Protein AF-0000000074037913 (afdb_homodimer)

Structure (mmCIF, N/CA/C/O backbone):
data_AF-0000000074037913-model_v1
#
loop_
_entity.id
_entity.type
_entity.pdbx_description
1 polymer 'Competence protein ComFB'
#
loop_
_atom_site.group_PDB
_atom_site.id
_atom_site.type_symbol
_atom_site.label_atom_id
_atom_site.label_alt_id
_atom_site.label_comp_id
_atom_site.label_asym_id
_atom_site.label_entity_id
_atom_site.label_seq_id
_atom_site.pdbx_PDB_ins_code
_atom_site.Cartn_x
_atom_site.Cartn_y
_atom_site.Cartn_z
_atom_site.occupancy
_atom_site.B_iso_or_equiv
_atom_site.auth_seq_id
_atom_site.auth_comp_id
_atom_site.auth_asym_id
_atom_site.auth_atom_id
_atom_site.pdbx_PDB_model_num
ATOM 1 N N . MET A 1 1 ? -7.043 2.857 -2.682 1 54.94 1 MET A N 1
ATOM 2 C CA . MET A 1 1 ? -7.242 3.111 -1.257 1 54.94 1 MET A CA 1
ATOM 3 C C . MET A 1 1 ? -6.332 4.238 -0.773 1 54.94 1 MET A C 1
ATOM 5 O O . MET A 1 1 ? -5.176 4.328 -1.188 1 54.94 1 MET A O 1
ATOM 9 N N . GLU A 1 2 ? -6.805 5.246 -0.187 1 80.06 2 GLU A N 1
ATOM 10 C CA . GLU A 1 2 ? -6.281 6.539 0.257 1 80.06 2 GLU A CA 1
ATOM 11 C C . GLU A 1 2 ? -5.543 6.406 1.586 1 80.06 2 GLU A C 1
ATOM 13 O O . GLU A 1 2 ? -5.578 7.32 2.414 1 80.06 2 GLU A O 1
ATOM 18 N N . ILE A 1 3 ? -5.156 5.125 1.879 1 90.5 3 ILE A N 1
ATOM 19 C CA . ILE A 1 3 ? -4.332 4.914 3.062 1 90.5 3 ILE A CA 1
ATOM 20 C C . ILE A 1 3 ? -2.912 4.535 2.641 1 90.5 3 ILE A C 1
ATOM 22 O O . ILE A 1 3 ? -2.695 4.066 1.52 1 90.5 3 ILE A O 1
ATOM 26 N N . ARG A 1 4 ? -1.973 4.754 3.584 1 90.19 4 ARG A N 1
ATOM 27 C CA . ARG A 1 4 ? -0.586 4.445 3.25 1 90.19 4 ARG A CA 1
ATOM 28 C C . ARG A 1 4 ? 0.193 4.016 4.488 1 90.19 4 ARG A C 1
ATOM 30 O O . ARG A 1 4 ? 0.071 4.633 5.551 1 90.19 4 ARG A O 1
ATOM 37 N N . ASN A 1 5 ? 0.891 2.896 4.332 1 95 5 ASN A N 1
ATOM 38 C CA . ASN A 1 5 ? 1.889 2.553 5.336 1 95 5 ASN A CA 1
ATOM 39 C C . ASN A 1 5 ? 3.197 3.303 5.109 1 95 5 ASN A C 1
ATOM 41 O O . ASN A 1 5 ? 3.916 3.025 4.145 1 95 5 ASN A O 1
ATOM 45 N N . LEU A 1 6 ? 3.588 4.164 6.008 1 93.62 6 LEU A N 1
ATOM 46 C CA . LEU A 1 6 ? 4.754 5.02 5.824 1 93.62 6 LEU A CA 1
ATOM 47 C C . LEU A 1 6 ? 6.043 4.203 5.859 1 93.62 6 LEU A C 1
ATOM 49 O O . LEU A 1 6 ? 7.07 4.633 5.332 1 93.62 6 LEU A O 1
ATOM 53 N N . LEU A 1 7 ? 5.953 3.023 6.406 1 95.69 7 LEU A N 1
ATOM 54 C CA . LEU A 1 7 ? 7.156 2.205 6.527 1 95.69 7 LEU A CA 1
ATOM 55 C C . LEU A 1 7 ? 7.531 1.588 5.184 1 95.69 7 LEU A C 1
ATOM 57 O O . LEU A 1 7 ? 8.648 1.09 5.016 1 95.69 7 LEU A O 1
ATOM 61 N N . GLU A 1 8 ? 6.578 1.586 4.23 1 95.19 8 GLU A N 1
ATOM 62 C CA . GLU A 1 8 ? 6.898 1.029 2.918 1 95.19 8 GLU A CA 1
ATOM 63 C C . GLU A 1 8 ? 8.047 1.786 2.264 1 95.19 8 GLU A C 1
ATOM 65 O O . GLU A 1 8 ? 9.023 1.177 1.807 1 95.19 8 GLU A O 1
ATOM 70 N N . GLU A 1 9 ? 7.98 3.057 2.303 1 93.31 9 GLU A N 1
ATOM 71 C CA . GLU A 1 9 ? 9.023 3.867 1.687 1 93.31 9 GLU A CA 1
ATOM 72 C C . GLU A 1 9 ? 10.32 3.807 2.494 1 93.31 9 GLU A C 1
ATOM 74 O O . GLU A 1 9 ? 11.414 3.754 1.924 1 93.31 9 GLU A O 1
ATOM 79 N N . ILE A 1 10 ? 10.164 3.84 3.768 1 94.62 10 ILE A N 1
ATOM 80 C CA . ILE A 1 10 ? 11.328 3.848 4.645 1 94.62 10 ILE A CA 1
ATOM 81 C C . ILE A 1 10 ? 12.078 2.523 4.516 1 94.62 10 ILE A C 1
ATOM 83 O O . ILE A 1 10 ? 13.297 2.508 4.348 1 94.62 10 ILE A O 1
ATOM 87 N N . ALA A 1 11 ? 11.352 1.386 4.586 1 96.62 11 ALA A N 1
ATOM 88 C CA . ALA A 1 11 ? 11.953 0.063 4.453 1 96.62 11 ALA A CA 1
ATOM 89 C C . ALA A 1 11 ? 12.633 -0.101 3.094 1 96.62 11 ALA A C 1
ATOM 91 O O . ALA A 1 11 ? 13.727 -0.657 3 1 96.62 11 ALA A O 1
ATOM 92 N N . ALA A 1 12 ? 11.961 0.34 2.055 1 96 12 ALA A N 1
ATOM 93 C CA . ALA A 1 12 ? 12.531 0.261 0.71 1 96 12 ALA A CA 1
ATOM 94 C C . ALA A 1 12 ? 13.852 1.025 0.626 1 96 12 ALA A C 1
ATOM 96 O O . ALA A 1 12 ? 14.82 0.543 0.034 1 96 12 ALA A O 1
ATOM 97 N N . ALA A 1 13 ? 13.898 2.205 1.246 1 94.56 13 ALA A N 1
ATOM 98 C CA . ALA A 1 13 ? 15.102 3.025 1.229 1 94.56 13 ALA A CA 1
ATOM 99 C C . ALA A 1 13 ? 16.234 2.346 1.988 1 94.56 13 ALA A C 1
ATOM 101 O O . ALA A 1 13 ? 17.391 2.361 1.544 1 94.56 13 ALA A O 1
ATOM 102 N N . VAL A 1 14 ? 15.93 1.797 3.086 1 96.69 14 VAL A N 1
ATOM 103 C CA . VAL A 1 14 ? 16.938 1.14 3.91 1 96.69 14 VAL A CA 1
ATOM 104 C C . VAL A 1 14 ? 17.516 -0.065 3.168 1 96.69 14 VAL A C 1
ATOM 106 O O . VAL A 1 14 ? 18.734 -0.249 3.115 1 96.69 14 VAL A O 1
ATOM 109 N N . VAL A 1 15 ? 16.656 -0.872 2.584 1 97.75 15 VAL A N 1
ATOM 110 C CA . VAL A 1 15 ? 17.109 -2.039 1.836 1 97.75 15 VAL A CA 1
ATOM 111 C C . VAL A 1 15 ? 17.984 -1.596 0.66 1 97.75 15 VAL A C 1
ATOM 113 O O . VAL A 1 15 ? 19.016 -2.199 0.387 1 97.75 15 VAL A O 1
ATOM 116 N N . GLN A 1 16 ? 17.531 -0.575 0.004 1 96.69 16 GLN A N 1
ATOM 117 C CA . GLN A 1 16 ? 18.297 -0.049 -1.117 1 96.69 16 GLN A CA 1
ATOM 118 C C . GLN A 1 16 ? 19.688 0.396 -0.667 1 96.69 16 GLN A C 1
ATOM 120 O O . GLN A 1 16 ? 20.688 0.143 -1.355 1 96.69 16 GLN A O 1
ATOM 125 N N . ASP A 1 17 ? 19.75 1.084 0.454 1 96.81 17 ASP A N 1
ATOM 126 C CA . ASP A 1 17 ? 21.031 1.556 0.983 1 96.81 17 ASP A CA 1
ATOM 127 C C . ASP A 1 17 ? 21.969 0.386 1.296 1 96.81 17 ASP A C 1
ATOM 129 O O . ASP A 1 17 ? 23.156 0.43 0.976 1 96.81 17 ASP A O 1
ATOM 133 N N . VAL A 1 18 ? 21.422 -0.595 1.893 1 97.06 18 VAL A N 1
ATOM 134 C CA . VAL A 1 18 ? 22.203 -1.778 2.229 1 97.06 18 VAL A CA 1
ATOM 135 C C . VAL A 1 18 ? 22.703 -2.445 0.951 1 97.06 18 VAL A C 1
ATOM 137 O O . VAL A 1 18 ? 23.859 -2.873 0.88 1 97.06 18 VAL A O 1
ATOM 140 N N . CYS A 1 19 ? 21.859 -2.559 -0.025 1 96.69 19 CYS A N 1
ATOM 141 C CA . CYS A 1 19 ? 22.25 -3.148 -1.303 1 96.69 19 CYS A CA 1
ATOM 142 C C . CYS A 1 19 ? 23.359 -2.35 -1.958 1 96.69 19 CYS A C 1
ATOM 144 O O . CYS A 1 19 ? 24.312 -2.926 -2.494 1 96.69 19 CYS A O 1
ATOM 146 N N . ASN A 1 20 ? 23.188 -1.035 -1.924 1 96.12 20 ASN A N 1
ATOM 147 C CA . ASN A 1 20 ? 24.203 -0.167 -2.514 1 96.12 20 ASN A CA 1
ATOM 148 C C . ASN A 1 20 ? 25.547 -0.328 -1.819 1 96.12 20 ASN A C 1
ATOM 150 O O . ASN A 1 20 ? 26.594 -0.38 -2.479 1 96.12 20 ASN A O 1
ATOM 154 N N . GLU A 1 21 ? 25.516 -0.386 -0.567 1 95.5 21 GLU A N 1
ATOM 155 C CA . GLU A 1 21 ? 26.734 -0.571 0.209 1 95.5 21 GLU A CA 1
ATOM 156 C C . GLU A 1 21 ? 27.391 -1.917 -0.098 1 95.5 21 GLU A C 1
ATOM 158 O O . GLU A 1 21 ? 28.609 -2.006 -0.229 1 95.5 21 GLU A O 1
ATOM 163 N N . ASP A 1 22 ? 26.594 -2.939 -0.204 1 94.56 22 ASP A N 1
ATOM 164 C CA . ASP A 1 22 ? 27.094 -4.277 -0.509 1 94.56 22 ASP A CA 1
ATOM 165 C C . ASP A 1 22 ? 27.734 -4.324 -1.895 1 94.56 22 ASP A C 1
ATOM 167 O O . ASP A 1 22 ? 28.812 -4.898 -2.068 1 94.56 22 ASP A O 1
ATOM 171 N N . SER A 1 23 ? 27.078 -3.67 -2.836 1 92.62 23 SER A N 1
ATOM 172 C CA . SER A 1 23 ? 27.547 -3.682 -4.219 1 92.62 23 SER A CA 1
ATOM 173 C C . SER A 1 23 ? 28.859 -2.918 -4.359 1 92.62 23 SER A C 1
ATOM 175 O O . SER A 1 23 ? 29.656 -3.219 -5.242 1 92.62 23 SER A O 1
ATOM 177 N N . ALA A 1 24 ? 29 -1.974 -3.58 1 92.88 24 ALA A N 1
ATOM 178 C CA . ALA A 1 24 ? 30.203 -1.139 -3.629 1 92.88 24 ALA A CA 1
ATOM 179 C C . ALA A 1 24 ? 31.359 -1.795 -2.881 1 92.88 24 ALA A C 1
ATOM 181 O O . ALA A 1 24 ? 32.5 -1.361 -2.998 1 92.88 24 ALA A O 1
ATOM 182 N N . SER A 1 25 ? 31.031 -2.793 -2.23 1 90.75 25 SER A N 1
ATOM 183 C CA . SER A 1 25 ? 32.062 -3.457 -1.422 1 90.75 25 SER A CA 1
ATOM 184 C C . SER A 1 25 ? 32.938 -4.363 -2.275 1 90.75 25 SER A C 1
ATOM 186 O O . SER A 1 25 ? 32.562 -4.734 -3.391 1 90.75 25 SER A O 1
ATOM 188 N N . GLN A 1 26 ? 34.125 -4.703 -1.765 1 91.06 26 GLN A N 1
ATOM 189 C CA . GLN A 1 26 ? 35.094 -5.559 -2.455 1 91.06 26 GLN A CA 1
ATOM 190 C C . GLN A 1 26 ? 34.625 -7.008 -2.48 1 91.06 26 GLN A C 1
ATOM 192 O O . GLN A 1 26 ? 35.031 -7.789 -3.34 1 91.06 26 GLN A O 1
ATOM 197 N N . SER A 1 27 ? 33.75 -7.332 -1.553 1 91.69 27 SER A N 1
ATOM 198 C CA . SER A 1 27 ? 33.25 -8.695 -1.447 1 91.69 27 SER A CA 1
ATOM 199 C C . SER A 1 27 ? 31.734 -8.727 -1.296 1 91.69 27 SER A C 1
ATOM 201 O O . SER A 1 27 ? 31.219 -8.953 -0.201 1 91.69 27 SER A O 1
ATOM 203 N N . PRO A 1 28 ? 30.984 -8.578 -2.342 1 89.56 28 PRO A N 1
ATOM 204 C CA . PRO A 1 28 ? 29.516 -8.594 -2.254 1 89.56 28 PRO A CA 1
ATOM 205 C C . PRO A 1 28 ? 28.969 -9.914 -1.731 1 89.56 28 PRO A C 1
ATOM 207 O O . PRO A 1 28 ? 29.5 -10.977 -2.061 1 89.56 28 PRO A O 1
ATOM 210 N N . ARG A 1 29 ? 28 -9.797 -0.858 1 91.44 29 ARG A N 1
ATOM 211 C CA . ARG A 1 29 ? 27.469 -10.969 -0.16 1 91.44 29 ARG A CA 1
ATOM 212 C C . ARG A 1 29 ? 26.047 -11.273 -0.599 1 91.44 29 ARG A C 1
ATOM 214 O O . ARG A 1 29 ? 25.547 -12.391 -0.417 1 91.44 29 ARG A O 1
ATOM 221 N N . TYR A 1 30 ? 25.422 -10.211 -1.169 1 93.31 30 TYR A N 1
ATOM 222 C CA . TYR A 1 30 ? 23.984 -10.367 -1.393 1 93.31 30 TYR A CA 1
ATOM 223 C C . TYR A 1 30 ? 23.672 -10.391 -2.883 1 93.31 30 TYR A C 1
ATOM 225 O O . TYR A 1 30 ? 24.406 -9.828 -3.691 1 93.31 30 TYR A O 1
ATOM 233 N N . ASN A 1 31 ? 22.594 -11.125 -3.227 1 90.06 31 ASN A N 1
ATOM 234 C CA . ASN A 1 31 ? 21.938 -10.906 -4.508 1 90.06 31 ASN A CA 1
ATOM 235 C C . ASN A 1 31 ? 21.094 -9.633 -4.5 1 90.06 31 ASN A C 1
ATOM 237 O O . ASN A 1 31 ? 20.078 -9.562 -3.812 1 90.06 31 ASN A O 1
ATOM 241 N N . THR A 1 32 ? 21.484 -8.641 -5.254 1 88.94 32 THR A N 1
ATOM 242 C CA . THR A 1 32 ? 20.844 -7.332 -5.16 1 88.94 32 THR A CA 1
ATOM 243 C C . THR A 1 32 ? 19.953 -7.078 -6.367 1 88.94 32 THR A C 1
ATOM 245 O O . THR A 1 32 ? 19.672 -5.926 -6.711 1 88.94 32 THR A O 1
ATOM 248 N N . SER A 1 33 ? 19.562 -8.141 -7.027 1 86.81 33 SER A N 1
ATOM 249 C CA . SER A 1 33 ? 18.594 -7.988 -8.117 1 86.81 33 SER A CA 1
ATOM 250 C C . SER A 1 33 ? 17.312 -7.336 -7.621 1 86.81 33 SER A C 1
ATOM 252 O O . SER A 1 33 ? 17.031 -7.324 -6.422 1 86.81 33 SER A O 1
ATOM 254 N N . GLN A 1 34 ? 16.484 -6.789 -8.492 1 86.75 34 GLN A N 1
ATOM 255 C CA . GLN A 1 34 ? 15.25 -6.109 -8.141 1 86.75 34 GLN A CA 1
ATOM 256 C C . GLN A 1 34 ? 14.289 -7.055 -7.418 1 86.75 34 GLN A C 1
ATOM 258 O O . GLN A 1 34 ? 13.633 -6.66 -6.453 1 86.75 34 GLN A O 1
ATOM 263 N N . GLU A 1 35 ? 14.242 -8.266 -7.867 1 85.31 35 GLU A N 1
ATOM 264 C CA . GLU A 1 35 ? 13.359 -9.266 -7.262 1 85.31 35 GLU A CA 1
ATOM 265 C C .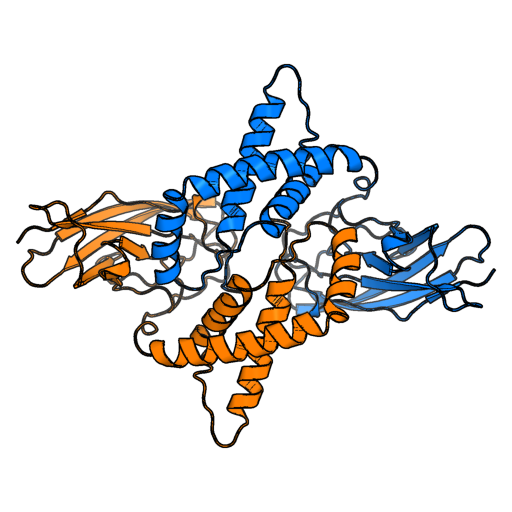 GLU A 1 35 ? 13.758 -9.539 -5.816 1 85.31 35 GLU A C 1
ATOM 267 O O . GLU A 1 35 ? 12.891 -9.617 -4.938 1 85.31 35 GLU A O 1
ATOM 272 N N . CYS A 1 36 ? 15.062 -9.688 -5.625 1 89.94 36 CYS A N 1
ATOM 273 C CA . CYS A 1 36 ? 15.547 -9.969 -4.277 1 89.94 36 CYS A CA 1
ATOM 274 C C . CYS A 1 36 ? 15.32 -8.781 -3.359 1 89.94 36 CYS A C 1
ATOM 276 O O . CYS A 1 36 ? 15 -8.945 -2.182 1 89.94 36 CYS A O 1
ATOM 278 N N . ARG A 1 37 ? 15.5 -7.605 -3.939 1 92.62 37 ARG A N 1
ATOM 279 C CA . ARG A 1 37 ? 15.25 -6.398 -3.158 1 92.62 37 ARG A CA 1
ATOM 280 C C . ARG A 1 37 ? 13.797 -6.34 -2.693 1 92.62 37 ARG A C 1
ATOM 282 O O . ARG A 1 37 ? 13.523 -6.035 -1.529 1 92.62 37 ARG A O 1
ATOM 289 N N . LEU A 1 38 ? 12.875 -6.625 -3.596 1 92.62 38 LEU A N 1
ATOM 290 C CA . LEU A 1 38 ? 11.453 -6.594 -3.266 1 92.62 38 LEU A CA 1
ATOM 291 C C . LEU A 1 38 ? 11.125 -7.641 -2.205 1 92.62 38 LEU A C 1
ATOM 293 O O . LEU A 1 38 ? 10.352 -7.367 -1.283 1 92.62 38 LEU A O 1
ATOM 297 N N . ASP A 1 39 ? 11.75 -8.758 -2.307 1 92.75 39 ASP A N 1
ATOM 298 C CA . ASP A 1 39 ? 11.539 -9.812 -1.318 1 92.75 39 ASP A CA 1
ATOM 299 C C . ASP A 1 39 ? 12.07 -9.391 0.05 1 92.75 39 ASP A C 1
ATOM 301 O O . ASP A 1 39 ? 11.461 -9.695 1.078 1 92.75 39 ASP A O 1
ATOM 305 N N . ALA A 1 40 ? 13.234 -8.766 -0.011 1 96.31 40 ALA A N 1
ATOM 306 C CA . ALA A 1 40 ? 13.812 -8.305 1.244 1 96.31 40 ALA A CA 1
ATOM 307 C C . ALA A 1 40 ? 12.945 -7.234 1.893 1 96.31 40 ALA A C 1
ATOM 309 O O . ALA A 1 40 ? 12.773 -7.219 3.113 1 96.31 40 ALA A O 1
ATOM 310 N N . ILE A 1 41 ? 12.414 -6.371 1.078 1 97 41 ILE A N 1
ATOM 311 C CA . ILE A 1 41 ? 11.523 -5.34 1.589 1 97 41 ILE A CA 1
ATOM 312 C C . ILE A 1 41 ? 10.312 -5.988 2.256 1 97 41 ILE A C 1
ATOM 314 O O . ILE A 1 41 ? 9.922 -5.609 3.361 1 97 41 ILE A O 1
ATOM 318 N N . CYS A 1 42 ? 9.758 -7.004 1.587 1 96.62 42 CYS A N 1
ATOM 319 C CA . CYS A 1 42 ? 8.617 -7.715 2.166 1 96.62 42 CYS A CA 1
ATOM 320 C C . CYS A 1 42 ? 9.008 -8.398 3.471 1 96.62 42 CYS A C 1
ATOM 322 O O . CYS A 1 42 ? 8.227 -8.414 4.422 1 96.62 42 CYS A O 1
ATOM 324 N N . TYR A 1 43 ? 10.203 -8.938 3.504 1 96.75 43 TYR A N 1
ATOM 325 C CA . TYR A 1 43 ? 10.703 -9.57 4.715 1 96.75 43 TYR A CA 1
ATOM 326 C C . TYR A 1 43 ? 10.719 -8.586 5.879 1 96.75 43 TYR A C 1
ATOM 328 O O . TYR A 1 43 ? 10.281 -8.922 6.984 1 96.75 43 TYR A O 1
ATOM 336 N N . VAL A 1 44 ? 11.203 -7.391 5.621 1 98.25 44 VAL A N 1
ATOM 337 C CA . VAL A 1 44 ? 11.297 -6.352 6.641 1 98.25 44 VAL A CA 1
ATOM 338 C C . VAL A 1 44 ? 9.898 -5.93 7.082 1 98.25 44 VAL A C 1
ATOM 340 O O . VAL A 1 44 ? 9.586 -5.941 8.273 1 98.25 44 VAL A O 1
ATOM 343 N N . LEU A 1 45 ? 9.039 -5.605 6.125 1 98 45 LEU A N 1
ATOM 344 C CA . LEU A 1 45 ? 7.719 -5.051 6.398 1 98 45 LEU A CA 1
ATOM 345 C C . LEU A 1 45 ? 6.855 -6.051 7.16 1 98 45 LEU A C 1
ATOM 347 O O . LEU A 1 45 ? 6.023 -5.66 7.984 1 98 45 LEU A O 1
ATOM 351 N N . ASN A 1 46 ? 7.094 -7.324 6.934 1 97.31 46 ASN A N 1
ATOM 352 C CA . ASN A 1 46 ? 6.297 -8.359 7.582 1 97.31 46 ASN A CA 1
ATOM 353 C C . ASN A 1 46 ? 6.742 -8.586 9.023 1 97.31 46 ASN A C 1
ATOM 355 O O . ASN A 1 46 ? 6.109 -9.344 9.766 1 97.31 46 ASN A O 1
ATOM 359 N N . ARG A 1 47 ? 7.754 -7.883 9.453 1 97.56 47 ARG A N 1
ATOM 360 C CA . ARG A 1 47 ? 8.312 -8.141 10.773 1 97.56 47 ARG A CA 1
ATOM 361 C C . ARG A 1 47 ? 8.383 -6.852 11.594 1 97.56 47 ARG A C 1
ATOM 363 O O . ARG A 1 47 ? 8.922 -6.848 12.703 1 97.56 47 ARG A O 1
ATOM 370 N N . ILE A 1 48 ? 7.902 -5.762 11.062 1 96.62 48 ILE A N 1
ATOM 371 C CA . ILE A 1 48 ? 7.844 -4.492 11.781 1 96.62 48 ILE A CA 1
ATOM 372 C C . ILE A 1 48 ? 6.395 -4.023 11.891 1 96.62 48 ILE A C 1
ATOM 374 O O . ILE A 1 48 ? 5.625 -4.148 10.93 1 96.62 48 ILE A O 1
ATOM 378 N N . PRO A 1 49 ? 6.02 -3.498 13.117 1 95.38 49 PRO A N 1
ATOM 379 C CA . PRO A 1 49 ? 4.656 -2.963 13.211 1 95.38 49 PRO A CA 1
ATOM 380 C C . PRO A 1 49 ? 4.387 -1.845 12.211 1 95.38 49 PRO A C 1
ATOM 382 O O . PRO A 1 49 ? 5.156 -0.883 12.133 1 95.38 49 PRO A O 1
ATOM 385 N N . PRO A 1 50 ? 3.258 -1.965 11.422 1 97 50 PRO A N 1
ATOM 386 C CA . PRO A 1 50 ? 2.996 -0.965 10.383 1 97 50 PRO A CA 1
ATOM 387 C C . PRO A 1 50 ? 2.592 0.391 10.961 1 97 50 PRO A C 1
ATOM 389 O O . PRO A 1 50 ? 2.252 0.486 12.141 1 97 50 PRO A O 1
ATOM 392 N N . ARG A 1 51 ? 2.707 1.393 10.156 1 96 51 ARG A N 1
ATOM 393 C CA . ARG A 1 51 ? 2.305 2.764 10.461 1 96 51 ARG A CA 1
ATOM 394 C C . ARG A 1 51 ? 1.43 3.336 9.352 1 96 51 ARG A C 1
ATOM 396 O O . ARG A 1 51 ? 1.876 4.184 8.578 1 96 51 ARG A O 1
ATOM 403 N N . TYR A 1 52 ? 0.207 2.998 9.367 1 96 52 TYR A N 1
ATOM 404 C CA . TYR A 1 52 ? -0.737 3.463 8.359 1 96 52 TYR A CA 1
ATOM 405 C C . TYR A 1 52 ? -1.307 4.828 8.734 1 96 52 TYR A C 1
ATOM 407 O O . TYR A 1 52 ? -1.603 5.082 9.898 1 96 52 TYR A O 1
ATOM 415 N N . ILE A 1 53 ? -1.469 5.68 7.75 1 92.25 53 ILE A N 1
ATOM 416 C CA . ILE A 1 53 ? -2.115 6.977 7.926 1 92.25 53 ILE A CA 1
ATOM 417 C C . ILE A 1 53 ? -3.191 7.164 6.855 1 92.25 53 ILE A C 1
ATOM 419 O O . ILE A 1 53 ? -3.109 6.578 5.773 1 92.25 53 ILE A O 1
ATOM 423 N N . SER A 1 54 ? -4.164 8.031 7.176 1 89.31 54 SER A N 1
ATOM 424 C CA . SER A 1 54 ? -5.227 8.344 6.223 1 89.31 54 SER A CA 1
ATOM 425 C C . SER A 1 54 ? -5.367 9.844 6.027 1 89.31 54 SER A C 1
ATOM 427 O O . SER A 1 54 ? -6.141 10.297 5.18 1 89.31 54 SER A O 1
ATOM 429 N N . SER A 1 55 ? -4.551 10.609 6.836 1 86.69 55 SER A N 1
ATOM 430 C CA . SER A 1 55 ? -4.809 12.047 6.836 1 86.69 55 SER A CA 1
ATOM 431 C C . SER A 1 55 ? -3.52 12.844 7.023 1 86.69 55 SER A C 1
ATOM 433 O O . SER A 1 55 ? -2.479 12.273 7.367 1 86.69 55 SER A O 1
ATOM 435 N N . GLY A 1 56 ? -3.674 14.164 6.793 1 85.81 56 GLY A N 1
ATOM 436 C CA . GLY A 1 56 ? -2.549 15.062 6.992 1 85.81 56 GLY A CA 1
ATOM 437 C C . GLY A 1 56 ? -2.096 15.141 8.438 1 85.81 56 GLY A C 1
ATOM 438 O O . GLY A 1 56 ? -0.896 15.203 8.711 1 85.81 56 GLY A O 1
ATOM 439 N N . ARG A 1 57 ? -3.002 15.18 9.336 1 82.94 57 ARG A N 1
ATOM 440 C CA . ARG A 1 57 ? -2.664 15.227 10.758 1 82.94 57 ARG A CA 1
ATOM 441 C C . ARG A 1 57 ? -1.841 14.008 11.164 1 82.94 57 ARG A C 1
ATOM 443 O O . ARG A 1 57 ? -0.828 14.141 11.852 1 82.94 57 ARG A O 1
ATOM 450 N N . GLY A 1 58 ? -2.344 12.867 10.719 1 85 58 GLY A N 1
ATOM 451 C CA . GLY A 1 58 ? -1.58 11.656 10.984 1 85 58 GLY A CA 1
ATOM 452 C C . GLY A 1 58 ? -0.194 11.68 10.375 1 85 58 GLY A C 1
ATOM 453 O O . GLY A 1 58 ? 0.773 11.234 10.992 1 85 58 GLY A O 1
ATOM 454 N N . TYR A 1 59 ? -0.121 12.234 9.219 1 87.94 59 TYR A N 1
ATOM 455 C CA . TYR A 1 59 ? 1.146 12.289 8.5 1 87.94 59 TYR A CA 1
ATOM 456 C C . TYR A 1 59 ? 2.166 13.133 9.25 1 87.94 59 TYR A C 1
ATOM 458 O O . TYR A 1 59 ? 3.312 12.719 9.43 1 87.94 59 TYR A O 1
ATOM 466 N N . ALA A 1 60 ? 1.761 14.289 9.664 1 81.81 60 ALA A N 1
ATOM 467 C CA . ALA A 1 60 ? 2.645 15.195 10.391 1 81.81 60 ALA A CA 1
ATOM 468 C C . ALA A 1 60 ? 3.168 14.547 11.672 1 81.81 60 ALA A C 1
ATOM 470 O O . ALA A 1 60 ? 4.371 14.562 11.938 1 81.81 60 ALA A O 1
ATOM 471 N N . HIS A 1 61 ? 2.316 13.969 12.344 1 82.56 61 HIS A N 1
ATOM 472 C CA . HIS A 1 61 ? 2.656 13.352 13.625 1 82.56 61 HIS A CA 1
ATOM 473 C C . HIS A 1 61 ? 3.586 12.164 13.43 1 82.56 61 HIS A C 1
ATOM 475 O O . HIS A 1 61 ? 4.633 12.078 14.078 1 82.56 61 HIS A O 1
ATOM 481 N N . LEU A 1 62 ? 3.27 11.336 12.531 1 87.12 62 LEU A N 1
ATOM 482 C CA . LEU A 1 62 ? 3.984 10.07 12.383 1 87.12 62 LEU A CA 1
ATOM 483 C C . LEU A 1 62 ? 5.352 10.297 11.742 1 87.12 62 LEU A C 1
ATOM 485 O O . LEU A 1 62 ? 6.316 9.609 12.086 1 87.12 62 LEU A O 1
ATOM 489 N N . THR A 1 63 ? 5.406 11.141 10.797 1 83.81 63 THR A N 1
ATOM 490 C CA . THR A 1 63 ? 6.684 11.383 10.133 1 83.81 63 THR A CA 1
ATOM 491 C C . THR A 1 63 ? 7.719 11.898 11.125 1 83.81 63 THR A C 1
ATOM 493 O O . THR A 1 63 ? 8.891 11.508 11.07 1 83.81 63 THR A O 1
ATOM 496 N N . GLU A 1 64 ? 7.289 12.758 12.008 1 78.5 64 GLU A N 1
ATOM 497 C CA . GLU A 1 64 ? 8.195 13.258 13.039 1 78.5 64 GLU A CA 1
ATOM 498 C C . GLU A 1 64 ? 8.633 12.133 13.984 1 78.5 64 GLU A C 1
ATOM 500 O O . GLU A 1 64 ? 9.797 12.055 14.359 1 78.5 64 GLU A O 1
ATOM 505 N N . GLU A 1 65 ? 7.742 11.344 14.305 1 84.31 65 GLU A N 1
ATOM 506 C CA . GLU A 1 65 ? 8.023 10.227 15.195 1 84.31 65 GLU A CA 1
ATOM 507 C C . GLU A 1 65 ? 8.992 9.234 14.555 1 84.31 65 GLU A C 1
ATOM 509 O O . GLU A 1 65 ? 9.93 8.758 15.211 1 84.31 65 GLU A O 1
ATOM 514 N N . LEU A 1 66 ? 8.797 8.945 13.359 1 88.19 66 LEU A N 1
ATOM 515 C CA . LEU A 1 66 ? 9.586 7.949 12.641 1 88.19 66 LEU A CA 1
ATOM 516 C C . LEU A 1 66 ? 11.016 8.445 12.43 1 88.19 66 LEU A C 1
ATOM 518 O O . LEU A 1 66 ? 11.969 7.668 12.523 1 88.19 66 LEU A O 1
ATOM 522 N N . ARG A 1 67 ? 11.148 9.703 12.172 1 79.62 67 ARG A N 1
ATOM 523 C CA . ARG A 1 67 ? 12.469 10.273 11.938 1 79.62 67 ARG A CA 1
ATOM 524 C C . ARG A 1 67 ? 13.312 10.227 13.203 1 79.62 67 ARG A C 1
ATOM 526 O O . ARG A 1 67 ? 14.531 10.031 13.141 1 79.62 67 ARG A O 1
ATOM 533 N N . GLY A 1 68 ? 12.703 10.367 14.328 1 83.38 68 GLY A N 1
ATOM 534 C CA . GLY A 1 68 ? 13.43 10.422 15.594 1 83.38 68 GLY A CA 1
ATOM 535 C C . GLY A 1 68 ? 13.562 9.062 16.266 1 83.38 68 GLY A C 1
ATOM 536 O O . GLY A 1 68 ? 14.195 8.938 17.312 1 83.38 68 GLY A O 1
ATOM 537 N N . ASP A 1 69 ? 13.094 8.031 15.664 1 91.25 69 ASP A N 1
ATOM 538 C CA . ASP A 1 69 ? 13.07 6.711 16.297 1 91.25 69 ASP A CA 1
ATOM 539 C C . ASP A 1 69 ? 14.328 5.918 15.953 1 91.25 69 ASP A C 1
ATOM 541 O O . ASP A 1 69 ? 14.32 5.105 15.023 1 91.25 69 ASP A O 1
ATOM 545 N N . THR A 1 70 ? 15.336 6.035 16.75 1 92.62 70 THR A N 1
ATOM 546 C CA . THR A 1 70 ? 16.641 5.41 16.516 1 92.62 70 THR A CA 1
ATOM 547 C C . THR A 1 70 ? 16.516 3.891 16.562 1 92.62 70 THR A C 1
ATOM 549 O O . THR A 1 70 ? 17.172 3.188 15.789 1 92.62 70 THR A O 1
ATOM 552 N N . GLN A 1 71 ? 15.75 3.498 17.5 1 94.38 71 GLN A N 1
ATOM 553 C CA . GLN A 1 71 ? 15.586 2.053 17.625 1 94.38 71 GLN A CA 1
ATOM 554 C C . GLN A 1 71 ? 14.953 1.461 16.375 1 94.38 71 GLN A C 1
ATOM 556 O O . GLN A 1 71 ? 15.344 0.384 15.922 1 94.38 71 GLN A O 1
ATOM 561 N N . LEU A 1 72 ? 13.969 2.111 15.852 1 95 72 LEU A N 1
ATOM 562 C CA . LEU A 1 72 ? 13.336 1.646 14.617 1 95 72 LEU A CA 1
ATOM 563 C C . LEU A 1 72 ? 14.359 1.56 13.484 1 95 72 LEU A C 1
ATOM 565 O O . LEU A 1 72 ? 14.352 0.602 12.711 1 95 72 LEU A O 1
ATOM 569 N N . GLN A 1 73 ? 15.211 2.52 13.414 1 94.06 73 GLN A N 1
ATOM 570 C CA . GLN A 1 73 ? 16.234 2.533 12.367 1 94.06 73 GLN A CA 1
ATOM 571 C C . GLN A 1 73 ? 17.172 1.336 12.5 1 94.06 73 GLN A C 1
ATOM 573 O O . GLN A 1 73 ? 17.516 0.702 11.508 1 94.06 73 GLN A O 1
ATOM 578 N N . VAL A 1 74 ? 17.531 1.095 13.688 1 96.81 74 VAL A N 1
ATOM 579 C CA . VAL A 1 74 ? 18.422 -0.039 13.945 1 96.81 74 VAL A CA 1
ATOM 580 C C . VAL A 1 74 ? 17.719 -1.338 13.547 1 96.81 74 VAL A C 1
ATOM 582 O O . VAL A 1 74 ? 18.312 -2.201 12.906 1 96.81 74 VAL A O 1
ATOM 585 N N . ASP A 1 75 ? 16.5 -1.425 13.938 1 97.5 75 ASP A N 1
ATOM 586 C CA . ASP A 1 75 ? 15.734 -2.619 13.609 1 97.5 75 ASP A CA 1
ATOM 587 C C . ASP A 1 75 ? 15.594 -2.791 12.102 1 97.5 75 ASP A C 1
ATOM 589 O O . ASP A 1 75 ? 15.727 -3.902 11.578 1 97.5 75 ASP A O 1
ATOM 593 N N . LEU A 1 76 ? 15.336 -1.719 11.398 1 97.81 76 LEU A N 1
ATOM 594 C CA . LEU A 1 76 ? 15.156 -1.759 9.953 1 97.81 76 LEU A CA 1
ATOM 595 C C . LEU A 1 76 ? 16.438 -2.234 9.266 1 97.81 76 LEU A C 1
ATOM 597 O O . LEU A 1 76 ? 16.391 -3.078 8.367 1 97.81 76 LEU A O 1
ATOM 601 N N . VAL A 1 77 ? 17.562 -1.764 9.672 1 97.75 77 VAL A N 1
ATOM 602 C CA . VAL A 1 77 ? 18.828 -2.133 9.07 1 97.75 77 VAL A CA 1
ATOM 603 C C . VAL A 1 77 ? 19.141 -3.604 9.359 1 97.75 77 VAL A C 1
ATOM 605 O O . VAL A 1 77 ? 19.547 -4.344 8.461 1 97.75 77 VAL A O 1
ATOM 608 N N . ARG A 1 78 ? 18.891 -3.979 10.578 1 98.38 78 ARG A N 1
ATOM 609 C CA . ARG A 1 78 ? 19.125 -5.371 10.961 1 98.38 78 ARG A CA 1
ATOM 610 C C . ARG A 1 78 ? 18.25 -6.312 10.133 1 98.38 78 ARG A C 1
ATOM 612 O O . ARG A 1 78 ? 18.75 -7.305 9.594 1 98.38 78 ARG A O 1
ATOM 619 N N . LEU A 1 79 ? 17.016 -6.035 10.039 1 98.44 79 LEU A N 1
ATOM 620 C CA . LEU A 1 79 ? 16.078 -6.871 9.297 1 98.44 79 LEU A CA 1
ATOM 621 C C . LEU A 1 79 ? 16.406 -6.863 7.809 1 98.44 79 LEU A C 1
ATOM 623 O O . LEU A 1 79 ? 16.203 -7.871 7.125 1 98.44 79 LEU A O 1
ATOM 627 N N . ALA A 1 80 ? 16.844 -5.68 7.309 1 98.38 80 ALA A N 1
ATOM 628 C CA . ALA A 1 80 ? 17.266 -5.605 5.91 1 98.38 80 ALA A CA 1
ATOM 629 C C . ALA A 1 80 ? 18.391 -6.59 5.625 1 98.38 80 ALA A C 1
ATOM 631 O O . ALA A 1 80 ? 18.344 -7.328 4.641 1 98.38 80 ALA A O 1
ATOM 632 N N . HIS A 1 81 ? 19.375 -6.637 6.52 1 97.81 81 HIS A N 1
ATOM 633 C CA . HIS A 1 81 ? 20.484 -7.57 6.363 1 97.81 81 HIS A CA 1
ATOM 634 C C . HIS A 1 81 ? 20 -9.016 6.445 1 97.81 81 HIS A C 1
ATOM 636 O O . HIS A 1 81 ? 20.391 -9.852 5.621 1 97.81 81 HIS A O 1
ATOM 642 N N . GLU A 1 82 ? 19.188 -9.305 7.418 1 97.62 82 GLU A N 1
ATOM 643 C CA . GLU A 1 82 ? 18.641 -10.648 7.59 1 97.62 82 GLU A CA 1
ATOM 644 C C . GLU A 1 82 ? 17.844 -11.078 6.359 1 97.62 82 GLU A C 1
ATOM 646 O O . GLU A 1 82 ? 18 -12.195 5.875 1 97.62 82 GLU A O 1
ATOM 651 N N . GLY A 1 83 ? 16.969 -10.172 5.883 1 96.69 83 GLY A N 1
ATOM 652 C CA . GLY A 1 83 ? 16.156 -10.461 4.707 1 96.69 83 GLY A CA 1
ATOM 653 C C . GLY A 1 83 ? 16.984 -10.727 3.463 1 96.69 83 GLY A C 1
ATOM 654 O O . GLY A 1 83 ? 16.766 -11.703 2.756 1 96.69 83 GLY A O 1
ATOM 655 N N . LEU A 1 84 ? 17.953 -9.883 3.227 1 96.06 84 LEU A N 1
ATOM 656 C CA . LEU A 1 84 ? 18.812 -10.031 2.053 1 96.06 84 LEU A CA 1
ATOM 657 C C . LEU A 1 84 ? 19.609 -11.328 2.125 1 96.06 84 LEU A C 1
ATOM 659 O O . LEU A 1 84 ? 19.812 -12 1.109 1 96.06 84 LEU A O 1
ATOM 663 N N . GLN A 1 85 ? 20.078 -11.688 3.291 1 95 85 GLN A N 1
ATOM 664 C CA . GLN A 1 85 ? 20.797 -12.945 3.469 1 95 85 GLN A CA 1
ATOM 665 C C . GLN A 1 85 ? 19.891 -14.133 3.135 1 95 85 GLN A C 1
ATOM 667 O O . GLN A 1 85 ? 20.328 -15.062 2.436 1 95 85 GLN A O 1
ATOM 672 N N . ARG A 1 86 ? 18.719 -14.125 3.547 1 93.75 86 ARG A N 1
ATOM 673 C CA . ARG A 1 86 ? 17.781 -15.234 3.357 1 93.75 86 ARG A CA 1
ATOM 674 C C . ARG A 1 86 ? 17.375 -15.359 1.896 1 93.75 86 ARG A C 1
ATOM 676 O O . ARG A 1 86 ? 17.359 -16.453 1.341 1 93.75 86 ARG A O 1
ATOM 683 N N . VAL A 1 87 ? 17 -14.234 1.304 1 89.88 87 VAL A N 1
ATOM 684 C CA . VAL A 1 87 ? 16.484 -14.273 -0.062 1 89.88 87 VAL A CA 1
ATOM 685 C C . VAL A 1 87 ? 17.609 -14.633 -1.025 1 89.88 87 VAL A C 1
ATOM 687 O O . VAL A 1 87 ? 17.375 -15.266 -2.059 1 89.88 87 VAL A O 1
ATOM 690 N N . SER A 1 88 ? 18.797 -14.195 -0.699 1 88.56 88 SER A N 1
ATOM 691 C CA . SER A 1 88 ? 19.953 -14.492 -1.537 1 88.56 88 SER A CA 1
ATOM 692 C C . SER A 1 88 ? 20.266 -15.984 -1.535 1 88.56 88 SER A C 1
ATOM 694 O O . SER A 1 88 ? 20.812 -16.516 -2.504 1 88.56 88 SER A O 1
ATOM 696 N N . ALA A 1 89 ? 19.922 -16.625 -0.555 1 84.44 89 ALA A N 1
ATOM 697 C CA . ALA A 1 89 ? 20.203 -18.062 -0.421 1 84.44 89 ALA A CA 1
ATOM 698 C C . ALA A 1 89 ? 19.188 -18.891 -1.219 1 84.44 89 ALA A C 1
ATOM 700 O O . ALA A 1 89 ? 19.469 -20.031 -1.572 1 84.44 89 ALA A O 1
ATOM 701 N N . VAL A 1 90 ? 17.953 -18.359 -1.523 1 72.19 90 VAL A N 1
ATOM 702 C CA . VAL A 1 90 ? 16.875 -19.094 -2.176 1 72.19 90 VAL A CA 1
ATOM 703 C C . VAL A 1 90 ? 16.797 -18.719 -3.652 1 72.19 90 VAL A C 1
ATOM 705 O O . VAL A 1 90 ? 16.453 -19.547 -4.5 1 72.19 90 VAL A O 1
ATOM 708 N N . SER A 1 91 ? 16.875 -17.375 -4.164 1 58.78 91 SER A N 1
ATOM 709 C CA . SER A 1 91 ? 16.453 -16.625 -5.34 1 58.78 91 SER A CA 1
ATOM 710 C C . SER A 1 91 ? 16.797 -17.375 -6.625 1 58.78 91 SER A C 1
ATOM 712 O O . SER A 1 91 ? 16.234 -17.078 -7.684 1 58.78 91 SER A O 1
ATOM 714 N N . ARG A 1 92 ? 17.625 -18.25 -6.984 1 54.03 92 ARG A N 1
ATOM 715 C CA . ARG A 1 92 ? 18 -18.547 -8.359 1 54.03 92 ARG A CA 1
ATOM 716 C C . ARG A 1 92 ? 16.812 -19.062 -9.164 1 54.03 92 ARG A C 1
ATOM 718 O O . ARG A 1 92 ? 16.719 -18.812 -10.367 1 54.03 92 ARG A O 1
ATOM 725 N N . ALA A 1 93 ? 15.82 -19.688 -8.656 1 50.03 93 ALA A N 1
ATOM 726 C CA . ALA A 1 93 ? 14.969 -20.609 -9.414 1 50.03 93 ALA A CA 1
ATOM 727 C C . ALA A 1 93 ? 13.828 -19.859 -10.102 1 50.03 93 ALA A C 1
ATOM 729 O O . ALA A 1 93 ? 13.414 -20.219 -11.203 1 50.03 93 ALA A O 1
ATOM 730 N N . PHE A 1 94 ? 13.266 -18.719 -9.633 1 54.59 94 PHE A N 1
ATOM 731 C CA . PHE A 1 94 ? 11.898 -18.391 -10.008 1 54.59 94 PHE A CA 1
ATOM 732 C C . PHE A 1 94 ? 11.867 -17.219 -10.977 1 54.59 94 PHE A C 1
ATOM 734 O O . PHE A 1 94 ? 10.805 -16.875 -11.508 1 54.59 94 PHE A O 1
ATOM 741 N N . TYR A 1 95 ? 13.008 -16.656 -11.445 1 57.31 95 TYR A N 1
ATOM 742 C CA . TYR A 1 95 ? 12.969 -15.352 -12.094 1 57.31 95 TYR A CA 1
ATOM 743 C C . TYR A 1 95 ? 13.078 -15.5 -13.609 1 57.31 95 TYR A C 1
ATOM 745 O O . TYR A 1 95 ? 13.266 -14.508 -14.32 1 57.31 95 TYR A O 1
ATOM 753 N N . GLY A 1 96 ? 12.578 -16.562 -14.102 1 59.56 96 GLY A N 1
ATOM 754 C CA . GLY A 1 96 ? 12.914 -16.688 -15.508 1 59.56 96 GLY A CA 1
ATOM 755 C C . GLY A 1 96 ? 11.719 -16.469 -16.422 1 59.56 96 GLY A C 1
ATOM 756 O O . GLY A 1 96 ? 11.82 -16.656 -17.641 1 59.56 96 GLY A O 1
ATOM 757 N N . THR A 1 97 ? 10.578 -16.016 -15.906 1 64.88 97 THR A N 1
ATOM 758 C CA . THR A 1 97 ? 9.422 -15.891 -16.781 1 64.88 97 THR A CA 1
ATOM 759 C C . THR A 1 97 ? 9.445 -14.57 -17.547 1 64.88 97 THR A C 1
ATOM 761 O O . THR A 1 97 ? 9.797 -13.531 -16.984 1 64.88 97 THR A O 1
ATOM 764 N N . PRO A 1 98 ? 9.18 -14.633 -18.875 1 64.94 98 PRO A N 1
ATOM 765 C CA . PRO A 1 98 ? 9.125 -13.391 -19.656 1 64.94 98 PRO A CA 1
ATOM 766 C C . PRO A 1 98 ? 8.109 -12.391 -19.109 1 64.94 98 PRO A C 1
ATOM 768 O O . PRO A 1 98 ? 7.004 -12.781 -18.719 1 64.94 98 PRO A O 1
ATOM 771 N N . SER A 1 99 ? 8.547 -11.117 -18.969 1 71.19 99 SER A N 1
ATOM 772 C CA . SER A 1 99 ? 7.656 -10.031 -18.578 1 71.19 99 SER A CA 1
ATOM 773 C C . SER A 1 99 ? 6.934 -9.453 -19.797 1 71.19 99 SER A C 1
ATOM 775 O O . SER A 1 99 ? 7.52 -9.328 -20.875 1 71.19 99 SER A O 1
ATOM 777 N N . GLY A 1 100 ? 5.602 -9.367 -19.656 1 70.25 100 GLY A N 1
ATOM 778 C CA . GLY A 1 100 ? 4.871 -8.68 -20.719 1 70.25 100 GLY A CA 1
ATOM 779 C C . GLY A 1 100 ? 5.195 -7.203 -20.797 1 70.25 100 GLY A C 1
ATOM 780 O O . GLY A 1 100 ? 5.82 -6.648 -19.891 1 70.25 100 GLY A O 1
ATOM 781 N N . SER A 1 101 ? 4.867 -6.652 -21.969 1 74.31 101 SER A N 1
ATOM 782 C CA . SER A 1 101 ? 5.02 -5.215 -22.156 1 74.31 101 SER A CA 1
ATOM 783 C C . SER A 1 101 ? 3.922 -4.445 -21.422 1 74.31 101 SER A C 1
ATOM 785 O O . SER A 1 101 ? 2.799 -4.938 -21.281 1 74.31 101 SER A O 1
ATOM 787 N N . VAL A 1 102 ? 4.234 -3.281 -20.938 1 77.38 102 VAL A N 1
ATOM 788 C CA . VAL A 1 102 ? 3.252 -2.424 -20.281 1 77.38 102 VAL A CA 1
ATOM 789 C C . VAL A 1 102 ? 2.604 -1.497 -21.297 1 77.38 102 VAL A C 1
ATOM 791 O O . VAL A 1 102 ? 3.275 -0.652 -21.906 1 77.38 102 VAL A O 1
ATOM 794 N N . PRO A 1 103 ? 1.358 -1.689 -21.469 1 82.06 103 PRO A N 1
ATOM 795 C CA . PRO A 1 103 ? 0.685 -0.79 -22.406 1 82.06 103 PRO A CA 1
ATOM 796 C C . PRO A 1 103 ? 0.684 0.663 -21.938 1 82.06 103 PRO A C 1
ATOM 798 O O . PRO A 1 103 ? 0.448 0.932 -20.766 1 82.06 103 PRO A O 1
ATOM 801 N N . PRO A 1 104 ? 0.97 1.681 -22.797 1 78.56 104 PRO A N 1
ATOM 802 C CA . PRO A 1 104 ? 1.044 3.094 -22.422 1 78.56 104 PRO A CA 1
ATOM 803 C C . PRO A 1 104 ? -0.333 3.73 -22.25 1 78.56 104 PRO A C 1
ATOM 805 O O . PRO A 1 104 ? -0.439 4.844 -21.734 1 78.56 104 PRO A O 1
ATOM 808 N N . GLY A 1 105 ? -1.382 3.035 -22.656 1 83.12 105 GLY A N 1
ATOM 809 C CA . GLY A 1 105 ? -2.732 3.574 -22.625 1 83.12 105 GLY A CA 1
ATOM 810 C C . GLY A 1 105 ? -3.764 2.578 -22.141 1 83.12 105 GLY A C 1
ATOM 811 O O . GLY A 1 105 ? -3.484 1.78 -21.234 1 83.12 105 GLY A O 1
ATOM 812 N N . PRO A 1 106 ? -4.961 2.855 -22.734 1 91.44 106 PRO A N 1
ATOM 813 C CA . PRO A 1 106 ? -6.012 1.93 -22.297 1 91.44 106 PRO A CA 1
ATOM 814 C C . PRO A 1 106 ? -5.648 0.468 -22.547 1 91.44 106 PRO A C 1
ATOM 816 O O . PRO A 1 106 ? -5.02 0.149 -23.562 1 91.44 106 PRO A O 1
ATOM 819 N N . CYS A 1 107 ? -6.023 -0.314 -21.625 1 96.44 107 CYS A N 1
ATOM 820 C CA . CYS A 1 107 ? -5.648 -1.72 -21.719 1 96.44 107 CYS A CA 1
ATOM 821 C C . CYS A 1 107 ? -6.652 -2.607 -21 1 96.44 107 CYS A C 1
ATOM 823 O O . CYS A 1 107 ? -7.465 -2.121 -20.203 1 96.44 107 CYS A O 1
ATOM 825 N N . PHE A 1 108 ? -6.633 -3.814 -21.375 1 96.5 108 PHE A N 1
ATOM 826 C CA . PHE A 1 108 ? -7.355 -4.844 -20.641 1 96.5 108 PHE A CA 1
ATOM 827 C C . PHE A 1 108 ? -6.477 -5.445 -19.547 1 96.5 108 PHE A C 1
ATOM 829 O O . PHE A 1 108 ? -5.461 -6.078 -19.844 1 96.5 108 PHE A O 1
ATOM 836 N N . ASN A 1 109 ? -6.828 -5.164 -18.344 1 95.62 109 ASN A N 1
ATOM 837 C CA . ASN A 1 109 ? -6.156 -5.785 -17.219 1 95.62 109 ASN A CA 1
ATOM 838 C C . ASN A 1 109 ? -6.801 -7.117 -16.844 1 95.62 109 ASN A C 1
ATOM 840 O O . ASN A 1 109 ? -8.016 -7.188 -16.641 1 95.62 109 ASN A O 1
ATOM 844 N N . PHE A 1 110 ? -6.004 -8.141 -16.797 1 95.69 110 PHE A N 1
ATOM 845 C CA . PHE A 1 110 ? -6.527 -9.438 -16.391 1 95.69 110 PHE A CA 1
ATOM 846 C C . PHE A 1 110 ? -6.469 -9.594 -14.883 1 95.69 110 PHE A C 1
ATOM 848 O O . PHE A 1 110 ? -5.566 -9.07 -14.234 1 95.69 110 PHE A O 1
ATOM 855 N N . PRO A 1 111 ? -7.445 -10.305 -14.328 1 95.06 111 PRO A N 1
ATOM 856 C CA . PRO A 1 111 ? -7.309 -10.695 -12.922 1 95.06 111 PRO A CA 1
ATOM 857 C C . PRO A 1 111 ? -6.254 -11.773 -12.703 1 95.06 111 PRO A C 1
ATOM 859 O O . PRO A 1 111 ? -5.793 -12.398 -13.664 1 95.06 111 PRO A O 1
ATOM 862 N N . THR A 1 112 ? -5.859 -11.867 -11.5 1 94.31 112 THR A N 1
ATOM 863 C CA . THR A 1 112 ? -5.098 -13.062 -11.18 1 94.31 112 THR A CA 1
ATOM 864 C C . THR A 1 112 ? -5.957 -14.312 -11.352 1 94.31 112 THR A C 1
ATOM 866 O O . THR A 1 112 ? -7.148 -14.305 -11.039 1 94.31 112 THR A O 1
ATOM 869 N N . ILE A 1 113 ? -5.355 -15.297 -11.867 1 96 113 ILE A N 1
ATOM 870 C CA . ILE A 1 113 ? -6.02 -16.578 -12.094 1 96 113 ILE A CA 1
ATOM 871 C C . ILE A 1 113 ? -5.449 -17.625 -11.141 1 96 113 ILE A C 1
ATOM 873 O O . ILE A 1 113 ? -4.242 -17.875 -11.133 1 96 113 ILE A O 1
ATOM 877 N N . LYS A 1 114 ? -6.352 -18.219 -10.398 1 93.44 114 LYS A N 1
ATOM 878 C CA . LYS A 1 114 ? -5.867 -19.203 -9.438 1 93.44 114 LYS A CA 1
ATOM 879 C C . LYS A 1 114 ? -6.688 -20.484 -9.5 1 93.44 114 LYS A C 1
ATOM 881 O O . LYS A 1 114 ? -7.836 -20.469 -9.945 1 93.44 114 LYS A O 1
ATOM 886 N N . GLY A 1 115 ? -6.012 -21.547 -9.078 1 94.19 115 GLY A N 1
ATOM 887 C CA . GLY A 1 115 ? -6.652 -22.859 -9.039 1 94.19 115 GLY A CA 1
ATOM 888 C C . GLY A 1 115 ? -5.875 -23.875 -8.234 1 94.19 115 GLY A C 1
ATOM 889 O O . GLY A 1 115 ? -4.891 -23.547 -7.574 1 94.19 115 GLY A O 1
ATOM 890 N N . ARG A 1 116 ? -6.438 -25.078 -8.227 1 94.75 116 ARG A N 1
ATOM 891 C CA . ARG A 1 116 ? -5.844 -26.172 -7.477 1 94.75 116 ARG A CA 1
ATOM 892 C C . ARG A 1 116 ? -5.906 -27.469 -8.273 1 94.75 116 ARG A C 1
ATOM 894 O O . ARG A 1 116 ? -6.898 -27.75 -8.953 1 94.75 116 ARG A O 1
ATOM 901 N N . VAL A 1 117 ? -4.875 -28.156 -8.195 1 97.25 117 VAL A N 1
ATOM 902 C CA . VAL A 1 117 ? -4.832 -29.453 -8.867 1 97.25 117 VAL A CA 1
ATOM 903 C C . VAL A 1 117 ? -4.82 -30.562 -7.824 1 97.25 117 VAL A C 1
ATOM 905 O O . VAL A 1 117 ? -4.039 -30.531 -6.875 1 97.25 117 VAL A O 1
ATOM 908 N N . LEU A 1 118 ? -5.648 -31.531 -8.047 1 97.31 118 LEU A N 1
ATOM 909 C CA . LEU A 1 118 ? -5.816 -32.656 -7.121 1 97.31 118 LEU A CA 1
ATOM 910 C C . LEU A 1 118 ? -5.641 -34 -7.836 1 97.31 118 LEU A C 1
ATOM 912 O O . LEU A 1 118 ? -5.781 -34.062 -9.062 1 97.31 118 LEU A O 1
ATOM 916 N N . ASP A 1 119 ? -5.27 -35 -7.027 1 97 119 ASP A N 1
ATOM 917 C CA . ASP A 1 119 ? -5.293 -36.375 -7.52 1 97 119 ASP A CA 1
ATOM 918 C C . ASP A 1 119 ? -6.727 -36.844 -7.727 1 97 119 ASP A C 1
ATOM 920 O O . ASP A 1 119 ? -7.543 -36.781 -6.809 1 97 119 ASP A O 1
ATOM 924 N N . GLY A 1 120 ? -7.016 -37.344 -8.914 1 96 120 GLY A N 1
ATOM 925 C CA . GLY A 1 120 ? -8.375 -37.75 -9.242 1 96 120 GLY A CA 1
ATOM 926 C C . GLY A 1 120 ? -8.844 -38.938 -8.445 1 96 120 GLY A C 1
ATOM 927 O O . GLY A 1 120 ? -10.047 -39.188 -8.328 1 96 120 GLY A O 1
ATOM 928 N N . ASN A 1 121 ? -7.988 -39.75 -7.914 1 94.88 121 ASN A N 1
ATOM 929 C CA . ASN A 1 121 ? -8.328 -40.938 -7.168 1 94.88 121 ASN A CA 1
ATOM 930 C C . ASN A 1 121 ? -8.398 -40.688 -5.668 1 94.88 121 ASN A C 1
ATOM 932 O O . ASN A 1 121 ? -9.359 -41.062 -5.004 1 94.88 121 ASN A O 1
ATOM 936 N N . SER A 1 122 ? -7.41 -39.969 -5.148 1 94.5 122 SER A N 1
ATOM 937 C CA . SER A 1 122 ? -7.297 -39.781 -3.707 1 94.5 122 SER A CA 1
ATOM 938 C C . SER A 1 122 ? -7.863 -38.438 -3.283 1 94.5 122 SER A C 1
ATOM 940 O O . SER A 1 122 ? -8.094 -38.188 -2.096 1 94.5 122 SER A O 1
ATOM 942 N N . PHE A 1 123 ? -7.969 -37.469 -4.203 1 94.5 123 PHE A N 1
ATOM 943 C CA . PHE A 1 123 ? -8.469 -36.094 -3.986 1 94.5 123 PHE A CA 1
ATOM 944 C C . PHE A 1 123 ? -7.5 -35.312 -3.125 1 94.5 123 PHE A C 1
ATOM 946 O O . PHE A 1 123 ? -7.871 -34.281 -2.562 1 94.5 123 PHE A O 1
ATOM 953 N N . PHE A 1 124 ? -6.285 -35.812 -2.99 1 95.38 124 PHE A N 1
ATOM 954 C CA . PHE A 1 124 ? -5.25 -35.031 -2.303 1 95.38 124 PHE A CA 1
ATOM 955 C C . PHE A 1 124 ? -4.559 -34.094 -3.264 1 95.38 124 PHE A C 1
ATOM 957 O O . PHE A 1 124 ? -4.449 -34.375 -4.461 1 95.38 124 PHE A O 1
ATOM 964 N N . PRO A 1 125 ? -4.082 -32.969 -2.721 1 95.44 125 PRO A N 1
ATOM 965 C CA . PRO A 1 125 ? -3.334 -32.031 -3.574 1 95.44 125 PRO A CA 1
ATOM 966 C C . PRO A 1 125 ? -2.084 -32.656 -4.18 1 95.44 125 PRO A C 1
ATOM 968 O O . PRO A 1 125 ? -1.404 -33.469 -3.52 1 95.44 125 PRO A O 1
ATOM 971 N N . LEU A 1 126 ? -1.824 -32.344 -5.438 1 96.12 126 LEU A N 1
ATOM 972 C CA . LEU A 1 126 ? -0.676 -32.906 -6.129 1 96.12 126 LEU A CA 1
ATOM 973 C C . LEU A 1 126 ? 0.511 -31.953 -6.102 1 96.12 126 LEU A C 1
ATOM 975 O O . LEU A 1 126 ? 0.335 -30.734 -6.184 1 96.12 126 LEU A O 1
ATOM 979 N N . SER A 1 127 ? 1.667 -32.5 -5.961 1 94.06 127 SER A N 1
ATOM 980 C CA . SER A 1 127 ? 2.918 -31.75 -6.07 1 94.06 127 SER A CA 1
ATOM 981 C C . SER A 1 127 ? 3.697 -32.156 -7.316 1 94.06 127 SER A C 1
ATOM 983 O O . SER A 1 127 ? 3.406 -33.188 -7.922 1 94.06 127 SER A O 1
ATOM 985 N N . GLU A 1 128 ? 4.609 -31.25 -7.738 1 94.81 128 GLU A N 1
ATOM 986 C CA . GLU A 1 128 ? 5.477 -31.484 -8.891 1 94.81 128 GLU A CA 1
ATOM 987 C C . GLU A 1 128 ? 4.672 -31.562 -10.18 1 94.81 128 GLU A C 1
ATOM 989 O O . GLU A 1 128 ? 4.973 -32.375 -11.062 1 94.81 128 GLU A O 1
ATOM 994 N N . ILE A 1 129 ? 3.584 -30.891 -10.172 1 96.5 129 ILE A N 1
ATOM 995 C CA . ILE A 1 129 ? 2.797 -30.734 -11.391 1 96.5 129 ILE A CA 1
ATOM 996 C C . ILE A 1 129 ? 3.143 -29.406 -12.07 1 96.5 129 ILE A C 1
ATOM 998 O O . ILE A 1 129 ? 3.195 -28.359 -11.414 1 96.5 129 ILE A O 1
ATOM 1002 N N . THR A 1 130 ? 3.402 -29.469 -13.344 1 96.69 130 THR A N 1
ATOM 1003 C CA . THR A 1 130 ? 3.639 -28.266 -14.133 1 96.69 130 THR A CA 1
ATOM 1004 C C . THR A 1 130 ? 2.328 -27.734 -14.695 1 96.69 130 THR A C 1
ATOM 1006 O O . THR A 1 130 ? 1.645 -28.422 -15.461 1 96.69 130 THR A O 1
ATOM 1009 N N . VAL A 1 131 ? 2.01 -26.578 -14.281 1 96.75 131 VAL A N 1
ATOM 1010 C CA . VAL A 1 131 ? 0.794 -25.906 -14.734 1 96.75 131 VAL A CA 1
ATOM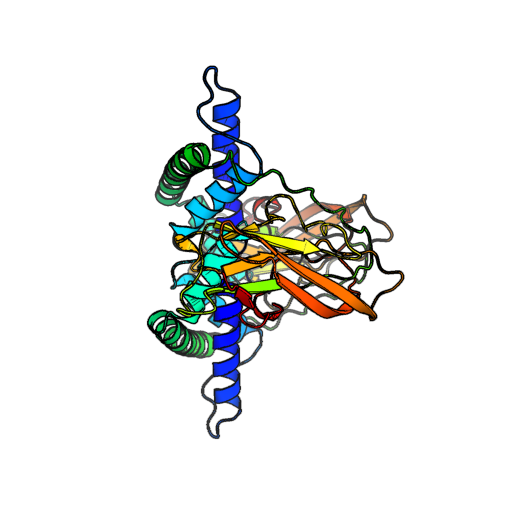 1011 C C . VAL A 1 131 ? 1.155 -24.75 -15.672 1 96.75 131 VAL A C 1
ATOM 1013 O O . VAL A 1 131 ? 1.915 -23.859 -15.297 1 96.75 131 VAL A O 1
ATOM 1016 N N . THR A 1 132 ? 0.63 -24.766 -16.891 1 96.88 132 THR A N 1
ATOM 1017 C CA . THR A 1 132 ? 0.931 -23.719 -17.875 1 96.88 132 THR A CA 1
ATOM 1018 C C . THR A 1 132 ? -0.341 -22.984 -18.297 1 96.88 132 THR A C 1
ATOM 1020 O O . THR A 1 132 ? -1.315 -23.625 -18.703 1 96.88 132 THR A O 1
ATOM 1023 N N . LEU A 1 133 ? -0.311 -21.719 -18.094 1 97.19 133 LEU A N 1
ATOM 1024 C CA . LEU A 1 133 ? -1.382 -20.891 -18.641 1 97.19 133 LEU A CA 1
ATOM 1025 C C . LEU A 1 133 ? -1.094 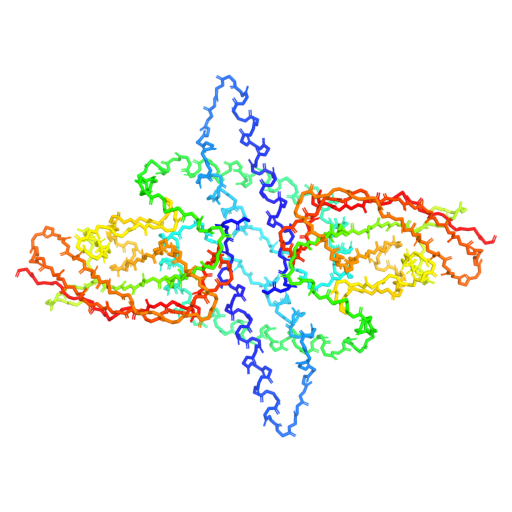-20.516 -20.094 1 97.19 133 LEU A C 1
ATOM 1027 O O . LEU A 1 133 ? -0.034 -19.969 -20.406 1 97.19 133 LEU A O 1
ATOM 1031 N N . ARG A 1 134 ? -2.012 -20.766 -20.938 1 97.38 134 ARG A N 1
ATOM 1032 C CA . ARG A 1 134 ? -1.819 -20.5 -22.359 1 97.38 134 ARG A CA 1
ATOM 1033 C C . ARG A 1 134 ? -2.93 -19.609 -22.906 1 97.38 134 ARG A C 1
ATOM 1035 O O . ARG A 1 134 ? -4.051 -19.625 -22.391 1 97.38 134 ARG A O 1
ATOM 1042 N N . GLN A 1 135 ? -2.588 -18.844 -23.781 1 95.06 135 GLN A N 1
ATOM 1043 C CA . GLN A 1 135 ? -3.498 -18.031 -24.578 1 95.06 135 GLN A CA 1
ATOM 1044 C C . GLN A 1 135 ? -3.207 -18.172 -26.062 1 95.06 135 GLN A C 1
ATOM 1046 O O . GLN A 1 135 ? -2.08 -17.953 -26.516 1 95.06 135 GLN A O 1
ATOM 1051 N N . GLY A 1 136 ? -4.199 -18.594 -26.859 1 91.5 136 GLY A N 1
ATOM 1052 C CA . GLY A 1 136 ? -3.996 -18.828 -28.281 1 91.5 136 GLY A CA 1
ATOM 1053 C C . GLY A 1 136 ? -3.029 -19.969 -28.562 1 91.5 136 GLY A C 1
ATOM 1054 O O . GLY A 1 136 ? -2.205 -19.875 -29.484 1 91.5 136 GLY A O 1
ATOM 1055 N N . GLY A 1 137 ? -2.922 -20.875 -27.703 1 90.81 137 GLY A N 1
ATOM 1056 C CA . GLY A 1 137 ? -2.104 -22.062 -27.906 1 90.81 137 GLY A CA 1
ATOM 1057 C C . GLY A 1 137 ? -0.674 -21.891 -27.438 1 90.81 137 GLY A C 1
ATOM 1058 O O . GLY A 1 137 ? 0.109 -22.844 -27.453 1 90.81 137 GLY A O 1
ATOM 1059 N N . THR A 1 138 ? -0.368 -20.703 -27.062 1 93.62 138 THR A N 1
ATOM 1060 C CA . THR A 1 138 ? 0.99 -20.469 -26.578 1 93.62 138 THR A CA 1
ATOM 1061 C C . THR A 1 138 ? 0.978 -20.016 -25.125 1 93.62 138 THR A C 1
ATOM 1063 O O . THR A 1 138 ? -0.065 -19.609 -24.609 1 93.62 138 THR A O 1
ATOM 1066 N N . GLU A 1 139 ? 2.178 -20.125 -24.516 1 94.69 139 GLU A N 1
ATOM 1067 C CA . GLU A 1 139 ? 2.301 -19.672 -23.125 1 94.69 139 GLU A CA 1
ATOM 1068 C C . GLU A 1 139 ? 1.96 -18.188 -23 1 94.69 139 GLU A C 1
ATOM 1070 O O . GLU A 1 139 ? 2.498 -17.359 -23.734 1 94.69 139 GLU A O 1
ATOM 1075 N N . ALA A 1 140 ? 1.051 -17.922 -22.156 1 94.5 140 ALA A N 1
ATOM 1076 C CA . ALA A 1 140 ? 0.66 -16.531 -21.953 1 94.5 140 ALA A CA 1
ATOM 1077 C C . ALA A 1 140 ? 1.77 -15.758 -21.25 1 94.5 140 ALA A C 1
ATOM 1079 O O . ALA A 1 140 ? 2.412 -16.266 -20.328 1 94.5 140 ALA A O 1
ATOM 1080 N N . ALA A 1 141 ? 1.987 -14.516 -21.703 1 91.62 141 ALA A N 1
ATOM 1081 C CA . ALA A 1 141 ? 2.936 -13.648 -21.016 1 91.62 141 ALA A CA 1
ATOM 1082 C C . ALA A 1 141 ? 2.391 -13.211 -19.656 1 91.62 141 ALA A C 1
ATOM 1084 O O . ALA A 1 141 ? 1.186 -13 -19.5 1 91.62 141 ALA A O 1
ATOM 1085 N N . MET A 1 142 ? 3.281 -13.109 -18.734 1 92.75 142 MET A N 1
ATOM 1086 C CA . MET A 1 142 ? 2.871 -12.703 -17.391 1 92.75 142 MET A CA 1
ATOM 1087 C C . MET A 1 142 ? 3.129 -11.219 -17.172 1 92.75 142 MET A C 1
ATOM 1089 O O . MET A 1 142 ? 3.803 -10.57 -17.969 1 92.75 142 MET A O 1
ATOM 1093 N N . PH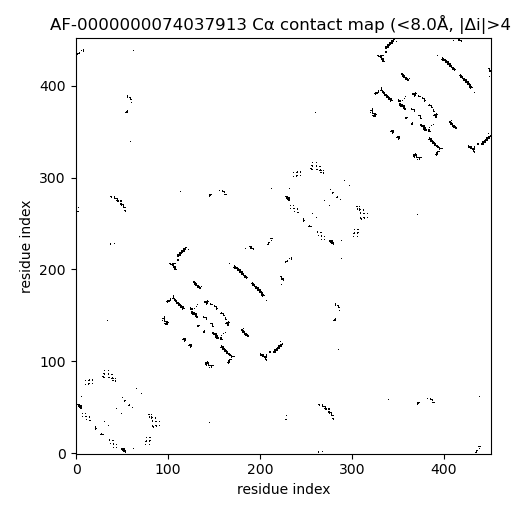E A 1 143 ? 2.477 -10.664 -16.156 1 89.81 143 PHE A N 1
ATOM 1094 C CA . PHE A 1 143 ? 2.637 -9.266 -15.789 1 89.81 143 PHE A CA 1
ATOM 1095 C C . PHE A 1 143 ? 4.113 -8.898 -15.664 1 89.81 143 PHE A C 1
ATOM 1097 O O . PHE A 1 143 ? 4.555 -7.887 -16.203 1 89.81 143 PHE A O 1
ATOM 1104 N N . ASP A 1 144 ? 4.801 -9.703 -14.945 1 86.19 144 ASP A N 1
ATOM 1105 C CA . ASP A 1 144 ? 6.254 -9.586 -14.852 1 86.19 144 ASP A CA 1
ATOM 1106 C C . ASP A 1 144 ? 6.895 -10.93 -14.516 1 86.19 144 ASP A C 1
ATOM 1108 O O . ASP A 1 144 ? 6.223 -11.961 -14.539 1 86.19 144 ASP A O 1
ATOM 1112 N N . ASN A 1 145 ? 8.234 -10.922 -14.297 1 84.06 145 ASN A N 1
ATOM 1113 C CA . ASN A 1 145 ? 8.977 -12.164 -14.148 1 84.06 145 ASN A CA 1
ATOM 1114 C C . ASN A 1 145 ? 8.797 -12.766 -12.758 1 84.06 145 ASN A C 1
ATOM 1116 O O . ASN A 1 145 ? 9.312 -13.852 -12.477 1 84.06 145 ASN A O 1
ATOM 1120 N N . ARG A 1 146 ? 8.047 -12.227 -11.945 1 86.88 146 ARG A N 1
ATOM 1121 C CA . ARG A 1 146 ? 7.801 -12.734 -10.602 1 86.88 146 ARG A CA 1
ATOM 1122 C C . ARG A 1 146 ? 6.59 -13.664 -10.578 1 86.88 146 ARG A C 1
ATOM 1124 O O . ARG A 1 146 ? 6.32 -14.32 -9.57 1 86.88 146 ARG A O 1
ATOM 1131 N N . TRP A 1 147 ? 5.938 -13.602 -11.633 1 89.25 147 TRP A N 1
ATOM 1132 C CA . TRP A 1 147 ? 4.836 -14.531 -11.859 1 89.25 147 TRP A CA 1
ATOM 1133 C C . TRP A 1 147 ? 5.242 -15.633 -12.844 1 89.25 147 TRP A C 1
ATOM 1135 O O . TRP A 1 147 ? 5.398 -15.375 -14.039 1 89.25 147 TRP A O 1
ATOM 1145 N N . SER A 1 148 ? 5.316 -16.781 -12.32 1 88.56 148 SER A N 1
ATOM 1146 C CA . SER A 1 148 ? 5.863 -17.875 -13.117 1 88.56 148 SER A CA 1
ATOM 1147 C C . SER A 1 148 ? 4.805 -18.469 -14.039 1 88.56 148 SER A C 1
ATOM 1149 O O . SER A 1 148 ? 3.662 -18.688 -13.625 1 88.56 148 SER A O 1
ATOM 1151 N N . ASN A 1 149 ? 5.234 -18.75 -15.172 1 92.25 149 ASN A N 1
ATOM 1152 C CA . ASN A 1 149 ? 4.496 -19.516 -16.172 1 92.25 149 ASN A CA 1
ATOM 1153 C C . ASN A 1 149 ? 5.434 -20.25 -17.125 1 92.25 149 ASN A C 1
ATOM 1155 O O . ASN A 1 149 ? 6.031 -19.625 -18.016 1 92.25 149 ASN A O 1
ATOM 1159 N N . PRO A 1 150 ? 5.594 -21.438 -17 1 92.94 150 PRO A N 1
ATOM 1160 C CA . PRO A 1 150 ? 4.801 -22.391 -16.219 1 92.94 150 PRO A CA 1
ATOM 1161 C C . PRO A 1 150 ? 5.047 -22.266 -14.719 1 92.94 150 PRO A C 1
ATOM 1163 O O . PRO A 1 150 ? 6.051 -21.688 -14.305 1 92.94 150 PRO A O 1
ATOM 1166 N N . TYR A 1 151 ? 4.059 -22.734 -14.031 1 92.12 151 TYR A N 1
ATOM 1167 C CA . TYR A 1 151 ? 4.082 -22.828 -12.578 1 92.12 151 TYR A CA 1
ATOM 1168 C C . TYR A 1 151 ? 4.148 -24.281 -12.117 1 92.12 151 TYR A C 1
ATOM 1170 O O . TYR A 1 151 ? 3.348 -25.109 -12.555 1 92.12 151 TYR A O 1
ATOM 1178 N N . THR A 1 152 ? 5.098 -24.609 -11.242 1 91.62 152 THR A N 1
ATOM 1179 C CA . THR A 1 152 ? 5.191 -25.953 -10.703 1 91.62 152 THR A CA 1
ATOM 1180 C C . THR A 1 152 ? 4.68 -26 -9.266 1 91.62 152 THR A C 1
ATOM 1182 O O . THR A 1 152 ? 5.191 -25.297 -8.391 1 91.62 152 THR A O 1
ATOM 1185 N N . THR A 1 153 ? 3.709 -26.844 -9.047 1 91.81 153 THR A N 1
ATOM 1186 C CA . THR A 1 153 ? 3.131 -26.953 -7.707 1 91.81 153 THR A CA 1
ATOM 1187 C C . THR A 1 153 ? 4.102 -27.656 -6.758 1 91.81 153 THR A C 1
ATOM 1189 O O . THR A 1 153 ? 5.02 -28.344 -7.199 1 91.81 153 THR A O 1
ATOM 1192 N N . SER A 1 154 ? 3.975 -27.391 -5.477 1 87.69 154 SER A N 1
ATOM 1193 C CA . SER A 1 154 ? 4.805 -28 -4.434 1 87.69 154 SER A CA 1
ATOM 1194 C C . SER A 1 154 ? 3.961 -28.438 -3.24 1 87.69 154 SER A C 1
ATOM 1196 O O . SER A 1 154 ? 2.766 -28.141 -3.178 1 87.69 154 SER A O 1
ATOM 1198 N N . GLU A 1 155 ? 4.621 -29.172 -2.35 1 86.94 155 GLU A N 1
ATOM 1199 C CA . GLU A 1 155 ? 3.926 -29.578 -1.131 1 86.94 155 GLU A CA 1
ATOM 1200 C C . GLU A 1 155 ? 3.465 -28.359 -0.33 1 86.94 155 GLU A C 1
ATOM 1202 O O . GLU A 1 155 ? 2.398 -28.391 0.287 1 86.94 155 GLU A O 1
ATOM 1207 N N . LYS A 1 156 ? 4.215 -27.328 -0.456 1 79.12 156 LYS A N 1
ATOM 1208 C CA . LYS A 1 156 ? 3.949 -26.125 0.331 1 79.12 156 LYS A CA 1
ATOM 1209 C C . LYS A 1 156 ? 2.711 -25.391 -0.181 1 79.12 156 LYS A C 1
ATOM 1211 O O . LYS A 1 156 ? 1.982 -24.781 0.598 1 79.12 156 LYS A O 1
ATOM 1216 N N . THR A 1 157 ? 2.447 -25.547 -1.427 1 82.31 157 THR A N 1
ATOM 1217 C CA . THR A 1 157 ? 1.321 -24.812 -2.006 1 82.31 157 THR A CA 1
ATOM 1218 C C . THR A 1 157 ? 0.062 -25.688 -2.002 1 82.31 157 THR A C 1
ATOM 1220 O O . THR A 1 157 ? -1.014 -25.219 -2.387 1 82.31 157 THR A O 1
ATOM 1223 N N . ARG A 1 158 ? 0.148 -26.938 -1.639 1 87.38 158 ARG A N 1
ATOM 1224 C CA . ARG A 1 158 ? -0.986 -27.844 -1.546 1 87.38 158 ARG A CA 1
ATOM 1225 C C . ARG A 1 158 ? -1.765 -27.891 -2.857 1 87.38 158 ARG A C 1
ATOM 1227 O O . ARG A 1 158 ? -2.99 -27.734 -2.861 1 87.38 158 ARG A O 1
ATOM 1234 N N . GLY A 1 159 ? -1.008 -27.938 -3.988 1 92.31 159 GLY A N 1
ATOM 1235 C CA . GLY A 1 159 ? -1.604 -28.094 -5.305 1 92.31 159 GLY A CA 1
ATOM 1236 C C . GLY A 1 159 ? -2.084 -26.797 -5.91 1 92.31 159 GLY A C 1
ATOM 1237 O O . GLY A 1 159 ? -2.588 -26.766 -7.035 1 92.31 159 GLY A O 1
ATOM 1238 N N . MET A 1 160 ? -1.883 -25.703 -5.184 1 92.12 160 MET A N 1
ATOM 1239 C CA . MET A 1 160 ? -2.357 -24.406 -5.656 1 92.12 160 MET A CA 1
ATOM 1240 C C . MET A 1 160 ? -1.404 -23.828 -6.691 1 92.12 160 MET A C 1
ATOM 1242 O O . MET A 1 160 ? -0.189 -24 -6.598 1 92.12 160 MET A O 1
ATOM 1246 N N . TYR A 1 161 ? -1.962 -23.172 -7.676 1 92.81 161 TYR A N 1
ATOM 1247 C CA . TYR A 1 161 ? -1.208 -22.406 -8.664 1 92.81 161 TYR A CA 1
ATOM 1248 C C . TYR A 1 161 ? -1.854 -21.047 -8.914 1 92.81 161 TYR A C 1
ATOM 1250 O O . TYR A 1 161 ? -3.029 -20.844 -8.602 1 92.81 161 TYR A O 1
ATOM 1258 N N . ASN A 1 162 ? -1.083 -20.094 -9.398 1 92.88 162 ASN A N 1
ATOM 1259 C CA . ASN A 1 162 ? -1.613 -18.781 -9.688 1 92.88 162 ASN A CA 1
ATOM 1260 C C . ASN A 1 162 ? -0.848 -18.109 -10.828 1 92.88 162 ASN A C 1
ATOM 1262 O O . ASN A 1 162 ? 0.34 -18.359 -11.023 1 92.88 162 ASN A O 1
ATOM 1266 N N . PHE A 1 163 ? -1.496 -17.297 -11.562 1 93.69 163 PHE A N 1
ATOM 1267 C CA . PHE A 1 163 ? -0.954 -16.516 -12.672 1 93.69 163 PHE A CA 1
ATOM 1268 C C . PHE A 1 163 ? -1.482 -15.086 -12.641 1 93.69 163 PHE A C 1
ATOM 1270 O O . PHE A 1 163 ? -2.586 -14.844 -12.156 1 93.69 163 PHE A O 1
ATOM 1277 N N . TRP A 1 164 ? -0.699 -14.242 -13.102 1 94 164 TRP A N 1
ATOM 1278 C CA . TRP A 1 164 ? -1.146 -12.883 -13.414 1 94 164 TRP A CA 1
ATOM 1279 C C . TRP A 1 164 ? -0.69 -12.469 -14.805 1 94 164 TRP A C 1
ATOM 1281 O O . TRP A 1 164 ? 0.387 -11.891 -14.961 1 94 164 TRP A O 1
ATOM 1291 N N . PRO A 1 165 ? -1.573 -12.734 -15.75 1 94.19 165 PRO A N 1
ATOM 1292 C CA . PRO A 1 165 ? -1.177 -12.461 -17.141 1 94.19 165 PRO A CA 1
ATOM 1293 C C . PRO A 1 165 ? -0.95 -10.977 -17.391 1 94.19 165 PRO A C 1
ATOM 1295 O O . PRO A 1 165 ? -1.574 -10.125 -16.75 1 94.19 165 PRO A O 1
ATOM 1298 N N . ALA A 1 166 ? -0.128 -10.742 -18.391 1 93.38 166 ALA A N 1
ATOM 1299 C CA . ALA A 1 166 ? 0.146 -9.375 -18.828 1 93.38 166 ALA A CA 1
ATOM 1300 C C . ALA A 1 166 ? -1.101 -8.727 -19.422 1 93.38 166 ALA A C 1
ATOM 1302 O O . ALA A 1 166 ? -1.897 -9.391 -20.094 1 93.38 166 ALA A O 1
ATOM 1303 N N . SER A 1 167 ? -1.185 -7.434 -19.172 1 94.88 167 SER A N 1
ATOM 1304 C CA . SER A 1 167 ? -2.285 -6.684 -19.766 1 94.88 167 SER A CA 1
ATOM 1305 C C . SER A 1 167 ? -2.141 -6.602 -21.281 1 94.88 167 SER A C 1
ATOM 1307 O O . SER A 1 167 ? -1.037 -6.738 -21.812 1 94.88 167 SER A O 1
ATOM 1309 N N . VAL A 1 168 ? -3.27 -6.375 -21.938 1 94.19 168 VAL A N 1
ATOM 1310 C CA . VAL A 1 168 ? -3.303 -6.262 -23.391 1 94.19 168 VAL A CA 1
ATOM 1311 C C . VAL A 1 168 ? -3.809 -4.879 -23.797 1 94.19 168 VAL A C 1
ATOM 1313 O O . VAL A 1 168 ? -4.758 -4.363 -23.203 1 94.19 168 VAL A O 1
ATOM 1316 N N . VAL A 1 169 ? -3.238 -4.32 -24.828 1 94.38 169 VAL A N 1
ATOM 1317 C CA . VAL A 1 169 ? -3.58 -2.977 -25.281 1 94.38 169 VAL A CA 1
ATOM 1318 C C . VAL A 1 169 ? -5.027 -2.949 -25.766 1 94.38 169 VAL A C 1
ATOM 1320 O O . VAL A 1 169 ? -5.48 -3.875 -26.438 1 94.38 169 VAL A O 1
ATOM 1323 N N . ALA A 1 170 ? -5.699 -1.87 -25.375 1 95.75 170 ALA A N 1
ATOM 1324 C CA . ALA A 1 170 ? -7.055 -1.609 -25.844 1 95.75 170 ALA A CA 1
ATOM 1325 C C . ALA A 1 170 ? -7.113 -0.325 -26.672 1 95.75 170 ALA A C 1
ATOM 1327 O O . ALA A 1 170 ? -6.301 0.583 -26.469 1 95.75 170 ALA A O 1
ATOM 1328 N N . GLU A 1 171 ? -8.031 -0.284 -27.578 1 92.94 171 GLU A N 1
ATOM 1329 C CA . GLU A 1 171 ? -8.188 0.899 -28.422 1 92.94 171 GLU A CA 1
ATOM 1330 C C . GLU A 1 171 ? -8.805 2.055 -27.641 1 92.94 171 GLU A C 1
ATOM 1332 O O . GLU A 1 171 ? -8.477 3.219 -27.875 1 92.94 171 GLU A O 1
ATOM 1337 N N . GLU A 1 172 ? -9.703 1.683 -26.828 1 93.38 172 GLU A N 1
ATOM 1338 C CA . GLU A 1 172 ? -10.398 2.695 -26.047 1 93.38 172 GLU A CA 1
ATOM 1339 C C . GLU A 1 172 ? -10.727 2.184 -24.641 1 93.38 172 GLU A C 1
ATOM 1341 O O . GLU A 1 172 ? -10.609 0.986 -24.375 1 93.38 172 GLU A O 1
ATOM 1346 N N . GLU A 1 173 ? -11.039 3.182 -23.859 1 92.44 173 GLU A N 1
ATOM 1347 C CA . GLU A 1 173 ? -11.469 2.836 -22.5 1 92.44 173 GLU A CA 1
ATOM 1348 C C . GLU A 1 173 ? -12.891 2.291 -22.5 1 92.44 173 GLU A C 1
ATOM 1350 O O . GLU A 1 173 ? -13.703 2.643 -23.359 1 92.44 173 GLU A O 1
ATOM 1355 N N . GLN A 1 174 ? -13.18 1.392 -21.516 1 95.25 174 GLN A N 1
ATOM 1356 C CA . GLN A 1 174 ? -14.508 0.864 -21.219 1 95.25 174 GLN A CA 1
ATOM 1357 C C . GLN A 1 174 ? -15 -0.037 -22.359 1 95.25 174 GLN A C 1
ATOM 1359 O O . GLN A 1 174 ? -16.203 -0.217 -22.531 1 95.25 174 GLN A O 1
ATOM 1364 N N . ALA A 1 175 ? -14.086 -0.519 -23.172 1 96.5 175 ALA A N 1
ATOM 1365 C CA . ALA A 1 175 ? -14.414 -1.561 -24.141 1 96.5 175 ALA A CA 1
ATOM 1366 C C . ALA A 1 175 ? -14.422 -2.938 -23.484 1 96.5 175 ALA A C 1
ATOM 1368 O O . ALA A 1 175 ? -13.586 -3.23 -22.625 1 96.5 175 ALA A O 1
ATOM 1369 N N . THR A 1 176 ? -15.328 -3.721 -23.844 1 97.19 176 THR A N 1
ATOM 1370 C CA . THR A 1 176 ? -15.398 -5.07 -23.297 1 97.19 176 THR A CA 1
ATOM 1371 C C . THR A 1 176 ? -14.984 -6.102 -24.344 1 97.19 176 THR A C 1
ATOM 1373 O O . THR A 1 176 ? -15.359 -5.996 -25.516 1 97.19 176 THR A O 1
ATOM 1376 N N . ARG A 1 177 ? -14.219 -7.062 -23.953 1 97.44 177 ARG A N 1
ATOM 1377 C CA . ARG A 1 177 ? -13.734 -8.141 -24.812 1 97.44 177 ARG A CA 1
ATOM 1378 C C . ARG A 1 177 ? -13.602 -9.445 -24.031 1 97.44 177 ARG A C 1
ATOM 1380 O O . ARG A 1 177 ? -13.312 -9.43 -22.844 1 97.44 177 ARG A O 1
ATOM 1387 N N . THR A 1 178 ? -13.867 -10.469 -24.719 1 97.94 178 THR A N 1
ATOM 1388 C CA . THR A 1 178 ? -13.695 -11.789 -24.125 1 97.94 178 THR A CA 1
ATOM 1389 C C . THR A 1 178 ? -12.375 -12.414 -24.578 1 97.94 178 THR A C 1
ATOM 1391 O O . THR A 1 178 ? -12.031 -12.383 -25.75 1 97.94 178 THR A O 1
ATOM 1394 N N . PHE A 1 179 ? -11.617 -12.93 -23.625 1 97.88 179 PHE A N 1
ATOM 1395 C CA . PHE A 1 179 ? -10.328 -13.57 -23.891 1 97.88 179 PHE A CA 1
ATOM 1396 C C . PHE A 1 179 ? -10.391 -15.055 -23.516 1 97.88 179 PHE A C 1
ATOM 1398 O O . PHE A 1 179 ? -10.828 -15.406 -22.422 1 97.88 179 PHE A O 1
ATOM 1405 N N . ASP A 1 180 ? -9.875 -15.836 -24.406 1 98 180 ASP A N 1
ATOM 1406 C CA . ASP A 1 180 ? -9.859 -17.281 -24.172 1 98 180 ASP A CA 1
ATOM 1407 C C . ASP A 1 180 ? -8.5 -17.734 -23.656 1 98 180 ASP A C 1
ATOM 1409 O O . ASP A 1 180 ? -7.465 -17.344 -24.203 1 98 180 ASP A O 1
ATOM 1413 N N . PHE A 1 181 ? -8.594 -18.578 -22.578 1 98.31 181 PHE A N 1
ATOM 1414 C CA . PHE A 1 181 ? -7.387 -19.125 -21.969 1 98.31 181 PHE A CA 1
ATOM 1415 C C . PHE A 1 181 ? -7.492 -20.641 -21.844 1 98.31 181 PHE A C 1
ATOM 1417 O O . PHE A 1 181 ? -8.57 -21.219 -22 1 98.31 181 PHE A O 1
ATOM 1424 N N . GLU A 1 182 ? -6.387 -21.234 -21.609 1 98.12 182 GLU A N 1
ATOM 1425 C CA . GLU A 1 182 ? -6.348 -22.656 -21.281 1 98.12 182 GLU A CA 1
ATOM 1426 C C . GLU A 1 182 ? -5.289 -22.953 -20.234 1 98.12 182 GLU A C 1
ATOM 1428 O O . GLU A 1 182 ? -4.227 -22.328 -20.219 1 98.12 182 GLU A O 1
ATOM 1433 N N . ILE A 1 183 ? -5.598 -23.859 -19.359 1 98.38 183 ILE A N 1
ATOM 1434 C CA . ILE A 1 183 ? -4.652 -24.406 -18.391 1 98.38 183 ILE A CA 1
ATOM 1435 C C . ILE A 1 183 ? -4.199 -25.797 -18.828 1 98.38 183 ILE A C 1
ATOM 1437 O O . ILE A 1 183 ? -5.023 -26.672 -19.062 1 98.38 183 ILE A O 1
ATOM 1441 N N . LEU A 1 184 ? -2.926 -25.922 -18.984 1 98.38 184 LEU A N 1
ATOM 1442 C CA . LEU A 1 184 ? -2.354 -27.234 -19.266 1 98.38 184 LEU A CA 1
ATOM 1443 C C . LEU A 1 184 ? -1.649 -27.797 -18.047 1 98.38 184 LEU A C 1
ATOM 1445 O O . LEU A 1 184 ? -0.727 -27.188 -17.516 1 98.38 184 LEU A O 1
ATOM 1449 N N . LEU A 1 185 ? -2.105 -29 -17.625 1 98.25 185 LEU A N 1
ATOM 1450 C CA . LEU A 1 185 ? -1.501 -29.703 -16.516 1 98.25 185 LEU A CA 1
ATOM 1451 C C . LEU A 1 185 ? -0.667 -30.891 -17 1 98.25 185 LEU A C 1
ATOM 1453 O O . LEU A 1 185 ? -1.154 -31.719 -17.766 1 98.25 185 LEU A O 1
ATOM 1457 N N . GLU A 1 186 ? 0.554 -30.891 -16.547 1 98 186 GLU A N 1
ATOM 1458 C CA . GLU A 1 186 ? 1.445 -32 -16.859 1 98 186 GLU A CA 1
ATOM 1459 C C . GLU A 1 186 ? 2.238 -32.438 -15.641 1 98 186 GLU A C 1
ATOM 1461 O O . GLU A 1 186 ? 2.648 -31.609 -14.828 1 98 186 GLU A O 1
ATOM 1466 N N . GLY A 1 187 ? 2.402 -33.75 -15.477 1 96.12 187 GLY A N 1
ATOM 1467 C CA . GLY A 1 187 ? 3.176 -34.312 -14.375 1 96.12 187 GLY A CA 1
ATOM 1468 C C . GLY A 1 187 ? 3.52 -35.75 -14.555 1 96.12 187 GLY A C 1
ATOM 1469 O O . GLY A 1 187 ? 2.834 -36.469 -15.281 1 96.12 187 GLY A O 1
ATOM 1470 N N . PRO A 1 188 ? 4.66 -36.125 -13.953 1 94.06 188 PRO A N 1
ATOM 1471 C CA . PRO A 1 188 ? 5.059 -37.531 -14.078 1 94.06 188 PRO A CA 1
ATOM 1472 C C . PRO A 1 188 ? 3.99 -38.469 -13.562 1 94.06 188 PRO A C 1
ATOM 1474 O O . PRO A 1 188 ? 3.486 -38.312 -12.453 1 94.06 188 PRO A O 1
ATOM 1477 N N . GLY A 1 189 ? 3.664 -39.5 -14.359 1 94.12 189 GLY A N 1
ATOM 1478 C CA . GLY A 1 189 ? 2.748 -40.531 -13.93 1 94.12 189 GLY A CA 1
ATOM 1479 C C . GLY A 1 189 ? 1.291 -40.188 -14.156 1 94.12 189 GLY A C 1
ATOM 1480 O O . GLY A 1 189 ? 0.397 -40.969 -13.797 1 94.12 189 GLY A O 1
ATOM 1481 N N . PHE A 1 190 ? 1.055 -39 -14.688 1 96.5 190 PHE A N 1
ATOM 1482 C CA . PHE A 1 190 ? -0.325 -38.594 -14.906 1 96.5 190 PHE A CA 1
ATOM 1483 C C . PHE A 1 190 ? -0.573 -38.281 -16.375 1 96.5 190 PHE A C 1
ATOM 1485 O O . PHE A 1 190 ? 0.333 -37.844 -17.094 1 96.5 190 PHE A O 1
ATOM 1492 N N . ASN A 1 191 ? -1.809 -38.531 -16.844 1 96.56 191 ASN A N 1
ATOM 1493 C CA . ASN A 1 191 ? -2.229 -38.031 -18.156 1 96.56 191 ASN A CA 1
ATOM 1494 C C . ASN A 1 191 ? -2.385 -36.531 -18.172 1 96.56 191 ASN A C 1
ATOM 1496 O O . ASN A 1 191 ? -2.932 -35.938 -17.234 1 96.56 191 ASN A O 1
ATOM 1500 N N . PRO A 1 192 ? -1.877 -35.938 -19.172 1 97.44 192 PRO A N 1
ATOM 1501 C CA . PRO A 1 192 ? -2.062 -34.5 -19.266 1 97.44 192 PRO A CA 1
ATOM 1502 C C . PRO A 1 192 ? -3.533 -34.094 -19.297 1 97.44 192 PRO A C 1
ATOM 1504 O O . PRO A 1 192 ? -4.367 -34.812 -19.844 1 97.44 192 PRO A O 1
ATOM 1507 N N . VAL A 1 193 ? -3.818 -32.969 -18.703 1 97.75 193 VAL A N 1
ATOM 1508 C CA . VAL A 1 193 ? -5.176 -32.438 -18.656 1 97.75 193 VAL A CA 1
ATOM 1509 C C . VAL A 1 193 ? -5.184 -31 -19.172 1 97.75 193 VAL A C 1
ATOM 1511 O O . VAL A 1 193 ? -4.297 -30.203 -18.828 1 97.75 193 VAL A O 1
ATOM 1514 N N . THR A 1 194 ? -6.129 -30.672 -19.969 1 97.69 194 THR A N 1
ATOM 1515 C CA . THR A 1 194 ? -6.32 -29.312 -20.453 1 97.69 194 THR A CA 1
ATOM 1516 C C . THR A 1 194 ? -7.688 -28.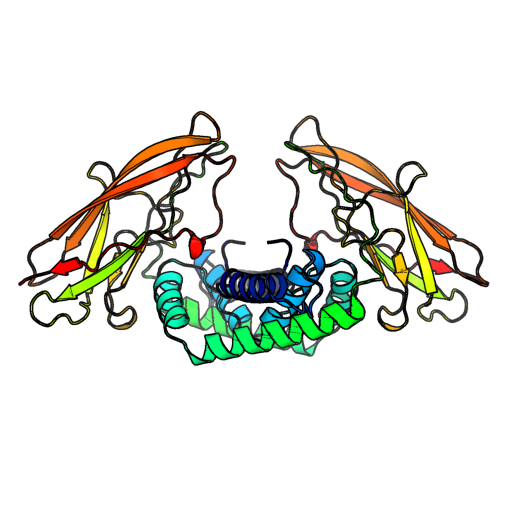781 -20.031 1 97.69 194 THR A C 1
ATOM 1518 O O . THR A 1 194 ? -8.703 -29.469 -20.172 1 97.69 194 THR A O 1
ATOM 1521 N N . HIS A 1 195 ? -7.715 -27.609 -19.422 1 98.31 195 HIS A N 1
ATOM 1522 C CA . HIS A 1 195 ? -8.953 -26.938 -19.047 1 98.31 195 HIS A CA 1
ATOM 1523 C C . HIS A 1 195 ? -9.086 -25.594 -19.766 1 98.31 195 HIS A C 1
ATOM 1525 O O . HIS A 1 195 ? -8.203 -24.734 -19.672 1 98.31 195 HIS A O 1
ATOM 1531 N N . PHE A 1 196 ? -10.203 -25.438 -20.438 1 98.19 196 PHE A N 1
ATOM 1532 C CA . PHE A 1 196 ? -10.453 -24.203 -21.172 1 98.19 196 PHE A CA 1
ATOM 1533 C C . PHE A 1 196 ? -11.391 -23.281 -20.391 1 98.19 196 PHE A C 1
ATOM 1535 O O . PHE A 1 196 ? -12.336 -23.75 -19.75 1 98.19 196 PHE A O 1
ATOM 1542 N N . PHE A 1 197 ? -11.086 -21.969 -20.375 1 97.94 197 PHE A N 1
ATOM 1543 C CA . PHE A 1 197 ? -11.984 -20.984 -19.766 1 97.94 197 PHE A CA 1
ATOM 1544 C C . PHE A 1 197 ? -11.852 -19.641 -20.453 1 97.94 197 PHE A C 1
ATOM 1546 O O . PHE A 1 197 ? -10.945 -19.438 -21.266 1 97.94 197 PHE A O 1
ATOM 1553 N N . SER A 1 198 ? -12.805 -18.766 -20.188 1 98.12 198 SER A N 1
ATOM 1554 C CA . SER A 1 198 ? -12.789 -17.422 -20.797 1 98.12 198 SER A CA 1
ATOM 1555 C C . SER A 1 198 ? -12.961 -16.344 -19.734 1 98.12 198 SER A C 1
ATOM 1557 O O . SER A 1 198 ? -13.57 -16.578 -18.688 1 98.12 198 SER A O 1
ATOM 1559 N N . LEU A 1 199 ? -12.383 -15.219 -19.969 1 97.62 199 LEU A N 1
ATOM 1560 C CA . LEU A 1 199 ? -12.516 -14.047 -19.109 1 97.62 199 LEU A CA 1
ATOM 1561 C C . LEU A 1 199 ? -13.062 -12.859 -19.891 1 97.62 199 LEU A C 1
ATOM 1563 O O . LEU A 1 199 ? -12.539 -12.516 -20.953 1 97.62 199 LEU A O 1
ATOM 1567 N N . GLU A 1 200 ? -14.109 -12.344 -19.422 1 97.38 200 GLU A N 1
ATOM 1568 C CA . GLU A 1 200 ? -14.586 -11.062 -19.953 1 97.38 200 GLU A CA 1
ATOM 1569 C C . GLU A 1 200 ? -13.945 -9.891 -19.219 1 97.38 200 GLU A C 1
ATOM 1571 O O . GLU A 1 200 ? -14.039 -9.797 -17.984 1 97.38 200 GLU A O 1
ATOM 1576 N N . CYS A 1 201 ? -13.266 -9.039 -19.953 1 97 201 CYS A N 1
ATOM 1577 C CA . CYS A 1 201 ? -12.562 -7.918 -19.344 1 97 201 CYS A CA 1
ATOM 1578 C C . CYS A 1 201 ? -13.023 -6.594 -19.938 1 97 201 CYS A C 1
ATOM 1580 O O . CYS A 1 201 ? -13.359 -6.527 -21.125 1 97 201 CYS A O 1
ATOM 1582 N N . THR A 1 202 ? -13.086 -5.621 -19.141 1 97.06 202 THR A N 1
ATOM 1583 C CA . THR A 1 202 ? -13.344 -4.246 -19.562 1 97.06 202 THR A CA 1
ATOM 1584 C C . THR A 1 202 ? -12.078 -3.402 -19.469 1 97.06 202 THR A C 1
ATOM 1586 O O . THR A 1 202 ? -11.391 -3.412 -18.453 1 97.06 202 THR A O 1
ATOM 1589 N N . SER A 1 203 ? -11.781 -2.75 -20.609 1 96.69 203 SER A N 1
ATOM 1590 C CA . SER A 1 203 ? -10.539 -1.991 -20.672 1 96.69 203 SER A CA 1
ATOM 1591 C C . SER A 1 203 ? -10.547 -0.827 -19.688 1 96.69 203 SER A C 1
ATOM 1593 O O . SER A 1 203 ? -11.602 -0.251 -19.406 1 96.69 203 SER A O 1
ATOM 1595 N N . GLU A 1 204 ? -9.398 -0.58 -19.125 1 93.81 204 GLU A N 1
ATOM 1596 C CA . GLU A 1 204 ? -9.172 0.488 -18.156 1 93.81 204 GLU A CA 1
ATOM 1597 C C . GLU A 1 204 ? -8.172 1.509 -18.688 1 93.81 204 GLU A C 1
ATOM 1599 O O . GLU A 1 204 ? -7.512 1.272 -19.703 1 93.81 204 GLU A O 1
ATOM 1604 N N . LYS A 1 205 ? -8.102 2.609 -18.031 1 87.44 205 LYS A N 1
ATOM 1605 C CA . LYS A 1 205 ? -7.289 3.732 -18.484 1 87.44 205 LYS A CA 1
ATOM 1606 C C . LYS A 1 205 ? -5.805 3.391 -18.438 1 87.44 205 LYS A C 1
ATOM 1608 O O . LYS A 1 205 ? -5.023 3.861 -19.266 1 87.44 205 LYS A O 1
ATOM 1613 N N . ALA A 1 206 ? -5.492 2.604 -17.422 1 87.38 206 ALA A N 1
ATOM 1614 C CA . ALA A 1 206 ? -4.082 2.303 -17.203 1 87.38 206 ALA A CA 1
ATOM 1615 C C . ALA A 1 206 ? -3.895 0.868 -16.719 1 87.38 206 ALA A C 1
ATOM 1617 O O . ALA A 1 206 ? -4.852 0.223 -16.297 1 87.38 206 ALA A O 1
ATOM 1618 N N . VAL A 1 207 ? -2.707 0.419 -16.797 1 89.19 207 VAL A N 1
ATOM 1619 C CA . VAL A 1 207 ? -2.326 -0.917 -16.359 1 89.19 207 VAL A CA 1
ATOM 1620 C C . VAL A 1 207 ? -2.482 -1.022 -14.844 1 89.19 207 VAL A C 1
ATOM 1622 O O . VAL A 1 207 ? -2.127 -0.095 -14.109 1 89.19 207 VAL A O 1
ATOM 1625 N N . ALA A 1 208 ? -3.002 -2.184 -14.461 1 87.56 208 ALA A N 1
ATOM 1626 C CA . ALA A 1 208 ? -3.033 -2.461 -13.031 1 87.56 208 ALA A CA 1
ATOM 1627 C C . ALA A 1 208 ? -1.649 -2.848 -12.516 1 87.56 208 ALA A C 1
ATOM 1629 O O . ALA A 1 208 ? -0.985 -3.713 -13.094 1 87.56 208 ALA A O 1
ATOM 1630 N N . THR A 1 209 ? -1.261 -2.18 -11.445 1 83.31 209 THR A N 1
ATOM 1631 C CA . THR A 1 209 ? 0.091 -2.434 -10.961 1 83.31 209 THR A CA 1
ATOM 1632 C C . THR A 1 209 ? 0.06 -3.236 -9.664 1 83.31 209 THR A C 1
ATOM 1634 O O . THR A 1 209 ? 1.108 -3.588 -9.117 1 83.31 209 THR A O 1
ATOM 1637 N N . MET A 1 210 ? -1.16 -3.506 -9.242 1 83.62 210 MET A N 1
ATOM 1638 C CA . MET A 1 210 ? -1.305 -4.277 -8.016 1 83.62 210 MET A CA 1
ATOM 1639 C C . MET A 1 210 ? -2.369 -5.355 -8.172 1 83.62 210 MET A C 1
ATOM 1641 O O . MET A 1 210 ? -3.41 -5.125 -8.789 1 83.62 210 MET A O 1
ATOM 1645 N N . VAL A 1 211 ? -2.125 -6.43 -7.535 1 87 211 VAL A N 1
ATOM 1646 C CA . VAL A 1 211 ? -3.107 -7.508 -7.531 1 87 211 VAL A CA 1
ATOM 1647 C C . VAL A 1 211 ? -4.258 -7.16 -6.59 1 87 211 VAL A C 1
ATOM 1649 O O . VAL A 1 211 ? -4.09 -6.355 -5.668 1 87 211 VAL A O 1
ATOM 1652 N N . SER A 1 212 ? -5.379 -7.727 -6.855 1 85.5 212 SER A N 1
ATOM 1653 C CA . SER A 1 212 ? -6.559 -7.57 -6.012 1 85.5 212 SER A CA 1
ATOM 1654 C C . SER A 1 212 ? -7.242 -8.914 -5.766 1 85.5 212 SER A C 1
ATOM 1656 O O . SER A 1 212 ? -7.645 -9.594 -6.711 1 85.5 212 SER A O 1
ATOM 1658 N N . MET A 1 213 ? -7.418 -9.219 -4.531 1 84.31 213 MET A N 1
ATOM 1659 C CA . MET A 1 213 ? -8.07 -10.469 -4.18 1 84.31 213 MET A CA 1
ATOM 1660 C C . MET A 1 213 ? -9.539 -10.453 -4.602 1 84.3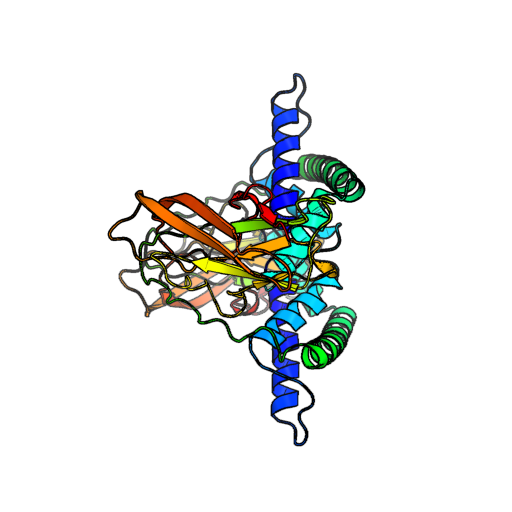1 213 MET A C 1
ATOM 1662 O O . MET A 1 213 ? -10.102 -11.492 -4.945 1 84.31 213 MET A O 1
ATOM 1666 N N . GLN A 1 214 ? -10.094 -9.289 -4.613 1 80.56 214 GLN A N 1
ATOM 1667 C CA . GLN A 1 214 ? -11.508 -9.148 -4.945 1 80.56 214 GLN A CA 1
ATOM 1668 C C . GLN A 1 214 ? -11.758 -9.406 -6.426 1 80.56 214 GLN A C 1
ATOM 1670 O O . GLN A 1 214 ? -12.867 -9.781 -6.82 1 80.56 214 GLN A O 1
ATOM 1675 N N . ARG A 1 215 ? -10.695 -9.281 -7.203 1 85.88 215 ARG A N 1
ATOM 1676 C CA . ARG A 1 215 ? -10.844 -9.414 -8.648 1 85.88 215 ARG A CA 1
ATOM 1677 C C . ARG A 1 215 ? -10.328 -10.773 -9.125 1 85.88 215 ARG A C 1
ATOM 1679 O O . ARG A 1 215 ? -10.398 -11.078 -10.32 1 85.88 215 ARG A O 1
ATOM 1686 N N . ASP A 1 216 ? -9.906 -11.562 -8.219 1 91.19 216 ASP A N 1
ATOM 1687 C CA . ASP A 1 216 ? -9.312 -12.844 -8.586 1 91.19 216 ASP A CA 1
ATOM 1688 C C . ASP A 1 216 ? -10.328 -13.727 -9.305 1 91.19 216 ASP A C 1
ATOM 1690 O O . ASP A 1 216 ? -11.508 -13.75 -8.945 1 91.19 216 ASP A O 1
ATOM 1694 N N . HIS A 1 217 ? -9.797 -14.367 -10.312 1 95 217 HIS A N 1
ATOM 1695 C CA . HIS A 1 217 ? -10.578 -15.422 -10.945 1 95 217 HIS A CA 1
ATOM 1696 C C . HIS A 1 217 ? -10.18 -16.797 -10.414 1 95 217 HIS A C 1
ATOM 1698 O O . HIS A 1 217 ? -9.062 -17.25 -10.656 1 95 217 HIS A O 1
ATOM 1704 N N . THR A 1 218 ? -11.086 -17.438 -9.758 1 93.38 218 THR A N 1
ATOM 1705 C CA . THR A 1 218 ? -10.82 -18.75 -9.188 1 93.38 218 THR A CA 1
ATOM 1706 C C . THR A 1 218 ? -11.367 -19.859 -10.094 1 93.38 218 THR A C 1
ATOM 1708 O O . THR A 1 218 ? -12.57 -19.906 -10.359 1 93.38 218 THR A O 1
ATOM 1711 N N . LEU A 1 219 ? -10.469 -20.688 -10.539 1 96.56 219 LEU A N 1
ATOM 1712 C CA . LEU A 1 219 ? -10.859 -21.844 -11.344 1 96.56 219 LEU A CA 1
ATOM 1713 C C . LEU A 1 219 ? -11.383 -22.969 -10.453 1 96.56 219 LEU A C 1
ATOM 1715 O O . LEU A 1 219 ? -11.062 -23.016 -9.258 1 96.56 219 LEU A O 1
ATOM 1719 N N . PRO A 1 220 ? -12.211 -23.859 -11.062 1 96 220 PRO A N 1
ATOM 1720 C CA . PRO A 1 220 ? -12.555 -25.062 -10.305 1 96 220 PRO A CA 1
ATOM 1721 C C . PRO A 1 220 ? -11.344 -25.953 -10.031 1 96 220 PRO A C 1
ATOM 1723 O O . PRO A 1 220 ? -10.336 -25.859 -10.734 1 96 220 PRO A O 1
ATOM 1726 N N . ASP A 1 221 ? -11.477 -26.734 -8.992 1 96.69 221 ASP A N 1
ATOM 1727 C CA . ASP A 1 221 ? -10.422 -27.719 -8.773 1 96.69 221 ASP A CA 1
ATOM 1728 C C . ASP A 1 221 ? -10.258 -28.625 -9.992 1 96.69 221 ASP A C 1
ATOM 1730 O O . ASP A 1 221 ? -11.25 -29.062 -10.578 1 96.69 221 ASP A O 1
ATOM 1734 N N . LEU A 1 222 ? -9.078 -28.766 -10.43 1 98 222 LEU A N 1
ATOM 1735 C CA . LEU A 1 222 ? -8.781 -29.641 -11.555 1 98 222 LEU A CA 1
ATOM 1736 C C . LEU A 1 222 ? -8.195 -30.969 -11.062 1 98 222 LEU A C 1
ATOM 1738 O O . LEU A 1 222 ? -7.43 -30.984 -10.094 1 98 222 LEU A O 1
ATOM 1742 N N . TYR A 1 223 ? -8.516 -32.031 -11.758 1 97.81 223 TYR A N 1
ATOM 1743 C CA . TYR A 1 223 ? -8.125 -33.375 -11.328 1 97.81 223 TYR A CA 1
ATOM 1744 C C . TYR A 1 223 ? -7.277 -34.062 -12.383 1 97.81 223 TYR A C 1
ATOM 1746 O O . TYR A 1 223 ? -7.57 -34 -13.578 1 97.81 223 TYR A O 1
ATOM 1754 N N . MET A 1 224 ? -6.258 -34.688 -11.961 1 97.62 224 MET A N 1
ATOM 1755 C CA . MET A 1 224 ? -5.43 -35.5 -12.844 1 97.62 224 MET A CA 1
ATOM 1756 C C . MET A 1 224 ? -5.527 -36.969 -12.469 1 97.62 224 MET A C 1
ATOM 1758 O O . MET A 1 224 ? -5.59 -37.312 -11.289 1 97.62 224 MET A O 1
ATOM 1762 N N . PHE A 1 225 ? -5.504 -37.781 -13.508 1 96.12 225 PHE A N 1
ATOM 1763 C CA . PHE A 1 225 ? -5.602 -39.219 -13.305 1 96.12 225 PHE A CA 1
ATOM 1764 C C . PHE A 1 225 ? -4.375 -39.938 -13.875 1 96.12 225 PHE A C 1
ATOM 1766 O O . PHE A 1 225 ? -3.832 -39.5 -14.898 1 96.12 225 PHE A O 1
ATOM 1773 N N . SER A 1 226 ? -3.879 -40.875 -13.195 1 90 226 SER A N 1
ATOM 1774 C CA . SER A 1 226 ? -2.74 -41.688 -13.633 1 90 226 SER A CA 1
ATOM 1775 C C . SER A 1 226 ? -3.139 -42.656 -14.742 1 90 226 SER A C 1
ATOM 1777 O O . SER A 1 226 ? -4.301 -43.062 -14.828 1 90 226 SER A O 1
ATOM 1779 N N . MET B 1 1 ? 5.688 0.991 -6.043 1 55.12 1 MET B N 1
ATOM 1780 C CA . MET B 1 1 ? 6.281 -0.177 -5.398 1 55.12 1 MET B CA 1
ATOM 1781 C C . MET B 1 1 ? 5.43 -1.42 -5.637 1 55.12 1 MET B C 1
ATOM 1783 O O . MET B 1 1 ? 4.199 -1.351 -5.605 1 55.12 1 MET B O 1
ATOM 1787 N N . GLU B 1 2 ? 5.938 -2.467 -6.133 1 80.06 2 GLU B N 1
ATOM 1788 C CA . GLU B 1 2 ? 5.418 -3.738 -6.629 1 80.06 2 GLU B CA 1
ATOM 1789 C C . GLU B 1 2 ? 5.156 -4.715 -5.488 1 80.06 2 GLU B C 1
ATOM 1791 O O . GLU B 1 2 ? 5.34 -5.922 -5.641 1 80.06 2 GLU B O 1
ATOM 1796 N N . ILE B 1 3 ? 5.062 -4.113 -4.27 1 90.56 3 ILE B N 1
ATOM 1797 C CA . ILE B 1 3 ? 4.691 -4.945 -3.129 1 90.56 3 ILE B CA 1
ATOM 1798 C C . ILE B 1 3 ? 3.279 -4.598 -2.672 1 90.56 3 ILE B C 1
ATOM 1800 O O . ILE B 1 3 ? 2.777 -3.508 -2.963 1 90.56 3 ILE B O 1
ATOM 1804 N N . ARG B 1 4 ? 2.664 -5.57 -1.943 1 90.19 4 ARG B N 1
ATOM 1805 C CA . ARG B 1 4 ? 1.3 -5.32 -1.488 1 90.19 4 ARG B CA 1
ATOM 1806 C C . ARG B 1 4 ? 1.025 -6.031 -0.167 1 90.19 4 ARG B C 1
ATOM 1808 O O . ARG B 1 4 ? 1.392 -7.195 0.006 1 90.19 4 ARG B O 1
ATOM 1815 N N . ASN B 1 5 ? 0.48 -5.25 0.769 1 95.06 5 ASN B N 1
ATOM 1816 C CA . ASN B 1 5 ? -0.087 -5.883 1.956 1 95.06 5 ASN B CA 1
ATOM 1817 C C . ASN B 1 5 ? -1.493 -6.414 1.692 1 95.06 5 ASN B C 1
ATOM 1819 O O . ASN B 1 5 ? -2.434 -5.637 1.527 1 95.06 5 ASN B O 1
ATOM 1823 N N . LEU B 1 6 ? -1.704 -7.699 1.75 1 93.69 6 LEU B N 1
ATOM 1824 C CA . LEU B 1 6 ? -2.979 -8.312 1.392 1 93.69 6 LEU B CA 1
ATOM 1825 C C . LEU B 1 6 ? -4.055 -7.965 2.414 1 93.69 6 LEU B C 1
ATOM 1827 O O . LEU B 1 6 ? -5.25 -8.023 2.109 1 93.69 6 LEU B O 1
ATOM 1831 N N . LEU B 1 7 ? -3.621 -7.539 3.572 1 95.75 7 LEU B N 1
ATOM 1832 C CA . LEU B 1 7 ? -4.594 -7.242 4.617 1 95.75 7 LEU B CA 1
ATOM 1833 C C . LEU B 1 7 ? -5.285 -5.91 4.355 1 95.75 7 LEU B C 1
ATOM 1835 O O . LEU B 1 7 ? -6.312 -5.605 4.969 1 95.75 7 LEU B O 1
ATOM 1839 N N . GLU B 1 8 ? -4.695 -5.078 3.473 1 95.12 8 GLU B N 1
ATOM 1840 C CA . GLU B 1 8 ? -5.336 -3.803 3.166 1 95.12 8 GLU B CA 1
ATOM 1841 C C . GLU B 1 8 ? -6.73 -4.012 2.588 1 95.12 8 GLU B C 1
ATOM 1843 O O . GLU B 1 8 ? -7.699 -3.408 3.057 1 95.12 8 GLU B O 1
ATOM 1848 N N . GLU B 1 9 ? -6.84 -4.891 1.672 1 93.25 9 GLU B N 1
ATOM 1849 C CA . GLU B 1 9 ? -8.133 -5.148 1.042 1 93.25 9 GLU B CA 1
ATOM 1850 C C . GLU B 1 9 ? -9.078 -5.875 1.995 1 93.25 9 GLU B C 1
ATOM 1852 O O . GLU B 1 9 ? -10.273 -5.586 2.029 1 93.25 9 GLU B O 1
ATOM 1857 N N . ILE B 1 10 ? -8.531 -6.797 2.701 1 94.62 10 ILE B N 1
ATOM 1858 C CA . ILE B 1 10 ? -9.344 -7.598 3.605 1 94.62 10 ILE B CA 1
ATOM 1859 C C . ILE B 1 10 ? -9.898 -6.715 4.723 1 94.62 10 ILE B C 1
ATOM 1861 O O . ILE B 1 10 ? -11.094 -6.758 5.023 1 94.62 10 ILE B O 1
ATOM 1865 N N . ALA B 1 11 ? -9.031 -5.891 5.352 1 96.62 11 ALA B N 1
ATOM 1866 C CA . ALA B 1 11 ? -9.453 -4.988 6.422 1 96.62 11 ALA B CA 1
ATOM 1867 C C . ALA B 1 11 ? -10.492 -3.992 5.918 1 96.62 11 ALA B C 1
ATOM 1869 O O . ALA B 1 11 ? -11.477 -3.707 6.609 1 96.62 11 ALA B O 1
ATOM 1870 N N . ALA B 1 12 ? -10.266 -3.445 4.746 1 96.06 12 ALA B N 1
ATOM 1871 C CA . ALA B 1 12 ? -11.219 -2.504 4.16 1 96.06 12 ALA B CA 1
ATOM 1872 C C . ALA B 1 12 ? -12.586 -3.15 3.977 1 96.06 12 ALA B C 1
ATOM 1874 O O . ALA B 1 12 ? -13.617 -2.533 4.27 1 96.06 12 ALA B O 1
ATOM 1875 N N . ALA B 1 13 ? -12.594 -4.402 3.52 1 94.56 13 ALA B N 1
ATOM 1876 C CA . ALA B 1 13 ? -13.852 -5.117 3.303 1 94.56 13 ALA B CA 1
ATOM 1877 C C . ALA B 1 13 ? -14.578 -5.367 4.621 1 94.56 13 ALA B C 1
ATOM 1879 O O . ALA B 1 13 ? -15.797 -5.219 4.703 1 94.56 13 ALA B O 1
ATOM 1880 N N . VAL B 1 14 ? -13.867 -5.738 5.598 1 96.69 14 VAL B N 1
ATOM 1881 C CA . VAL B 1 14 ? -14.453 -6.035 6.898 1 96.69 14 VAL B CA 1
ATOM 1882 C C . VAL B 1 14 ? -15.055 -4.762 7.496 1 96.69 14 VAL B C 1
ATOM 1884 O O . VAL B 1 14 ? -16.188 -4.773 7.984 1 96.69 14 VAL B O 1
ATOM 1887 N N . VAL B 1 15 ? -14.328 -3.678 7.445 1 97.75 15 VAL B N 1
ATOM 1888 C CA . VAL B 1 15 ? -14.828 -2.41 7.973 1 97.75 15 VAL B CA 1
ATOM 1889 C C . VAL B 1 15 ? -16.078 -1.987 7.207 1 97.75 15 VAL B C 1
ATOM 1891 O O . VAL B 1 15 ? -17.062 -1.53 7.805 1 97.75 15 VAL B O 1
ATOM 1894 N N . GLN B 1 16 ? -16.016 -2.135 5.922 1 96.75 16 GLN B N 1
ATOM 1895 C CA . GLN B 1 16 ? -17.172 -1.793 5.102 1 96.75 16 GLN B CA 1
ATOM 1896 C C . GLN B 1 16 ? -18.391 -2.617 5.496 1 96.75 16 GLN B C 1
ATOM 1898 O O . GLN B 1 16 ? -19.5 -2.092 5.574 1 96.75 16 GLN B O 1
ATOM 1903 N N . ASP B 1 17 ? -18.188 -3.9 5.711 1 96.81 17 ASP B N 1
ATOM 1904 C CA . ASP B 1 17 ? -19.281 -4.785 6.102 1 96.81 17 ASP B CA 1
ATOM 1905 C C . ASP B 1 17 ? -19.891 -4.352 7.438 1 96.81 17 ASP B C 1
ATOM 1907 O O . ASP B 1 17 ? -21.109 -4.32 7.586 1 96.81 17 ASP B O 1
ATOM 1911 N N . VAL B 1 18 ? -19.047 -4.039 8.344 1 97.06 18 VAL B N 1
ATOM 1912 C CA . VAL B 1 18 ? -19.516 -3.592 9.656 1 97.06 18 VAL B CA 1
ATOM 1913 C C . VAL B 1 18 ? -20.297 -2.289 9.508 1 97.06 18 VAL B C 1
ATOM 1915 O O . VAL B 1 18 ? -21.344 -2.113 10.141 1 97.06 18 VAL B O 1
ATOM 1918 N N . CYS B 1 19 ? -19.797 -1.385 8.719 1 96.69 19 CYS B N 1
ATOM 1919 C CA . CYS B 1 19 ? -20.484 -0.118 8.484 1 96.69 19 CYS B CA 1
ATOM 1920 C C . CYS B 1 19 ? -21.844 -0.345 7.859 1 96.69 19 CYS B C 1
ATOM 1922 O O . CYS B 1 19 ? -22.828 0.297 8.25 1 96.69 19 CYS B O 1
ATOM 1924 N N . ASN B 1 20 ? -21.859 -1.236 6.867 1 96.06 20 ASN B N 1
ATOM 1925 C CA . ASN B 1 20 ? -23.125 -1.542 6.199 1 96.06 20 ASN B CA 1
ATOM 1926 C C . ASN B 1 20 ? -24.141 -2.129 7.172 1 96.06 20 ASN B C 1
ATOM 1928 O O . ASN B 1 20 ? -25.328 -1.768 7.133 1 96.06 20 ASN B O 1
ATOM 1932 N N . GLU B 1 21 ? -23.703 -2.984 7.969 1 95.5 21 GLU B N 1
ATOM 1933 C CA . GLU B 1 21 ? -24.578 -3.594 8.969 1 95.5 21 GLU B CA 1
ATOM 1934 C C . GLU B 1 21 ? -25.094 -2.555 9.961 1 95.5 21 GLU B C 1
ATOM 1936 O O . GLU B 1 21 ? -26.266 -2.574 10.328 1 95.5 21 GLU B O 1
ATOM 1941 N N . ASP B 1 22 ? -24.234 -1.679 10.398 1 94.44 22 ASP B N 1
ATOM 1942 C CA . ASP B 1 22 ? -24.609 -0.624 11.336 1 94.44 22 ASP B CA 1
ATOM 1943 C C . ASP B 1 22 ? -25.641 0.317 10.719 1 94.44 22 ASP B C 1
ATOM 1945 O O . ASP B 1 22 ? -26.625 0.676 11.375 1 94.44 22 ASP B O 1
ATOM 1949 N N . SER B 1 23 ? -25.422 0.647 9.461 1 92.44 23 SER B N 1
ATOM 1950 C CA . SER B 1 23 ? -26.297 1.586 8.773 1 92.44 23 SER B CA 1
ATOM 1951 C C . SER B 1 23 ? -27.672 0.984 8.547 1 92.44 23 SER B C 1
ATOM 1953 O O . SER B 1 23 ? -28.672 1.709 8.477 1 92.44 23 SER B O 1
ATOM 1955 N N . ALA B 1 24 ? -27.703 -0.245 8.383 1 92.75 24 ALA B N 1
ATOM 1956 C CA . ALA B 1 24 ? -28.953 -0.947 8.125 1 92.75 24 ALA B CA 1
ATOM 1957 C C . ALA B 1 24 ? -29.703 -1.21 9.43 1 92.75 24 ALA B C 1
ATOM 1959 O O . ALA B 1 24 ? -30.891 -1.585 9.406 1 92.75 24 ALA B O 1
ATOM 1960 N N . SER B 1 25 ? -29.062 -0.951 10.445 1 90.69 25 SER B N 1
ATOM 1961 C CA . SER B 1 25 ? -29.672 -1.23 11.75 1 90.69 25 SER B CA 1
ATOM 1962 C C . SER B 1 25 ? -30.641 -0.125 12.156 1 90.69 25 SER B C 1
ATOM 1964 O O . SER B 1 25 ? -30.578 0.983 11.617 1 90.69 25 SER B O 1
ATOM 1966 N N . GLN B 1 26 ? -31.531 -0.428 13.102 1 90.94 26 GLN B N 1
ATOM 1967 C CA . GLN B 1 26 ? -32.531 0.514 13.602 1 90.94 26 GLN B CA 1
ATOM 1968 C C . GLN B 1 26 ? -31.891 1.583 14.477 1 90.94 26 GLN B C 1
ATOM 1970 O O . GLN B 1 26 ? -32.438 2.674 14.648 1 90.94 26 GLN B O 1
ATOM 1975 N N . SER B 1 27 ? -30.734 1.247 15.016 1 91.62 27 SER B N 1
ATOM 1976 C CA . SER B 1 27 ? -30.047 2.166 15.906 1 91.62 27 SER B CA 1
ATOM 1977 C C . SER B 1 27 ? -28.578 2.287 15.539 1 91.62 27 SER B C 1
ATOM 1979 O O . SER B 1 27 ? -27.703 1.728 16.219 1 91.62 27 SER B O 1
ATOM 1981 N N . PRO B 1 28 ? -28.219 3.051 14.539 1 89.5 28 PRO B N 1
ATOM 1982 C CA . PRO B 1 28 ? -26.828 3.203 14.133 1 89.5 28 PRO B CA 1
ATOM 1983 C C . PRO B 1 28 ? -25.953 3.801 15.242 1 89.5 28 PRO B C 1
ATOM 1985 O O . PRO B 1 28 ? -26.406 4.688 15.969 1 89.5 28 PRO B O 1
ATOM 1988 N N . ARG B 1 29 ? -24.766 3.236 15.375 1 91.44 29 ARG B N 1
ATOM 1989 C CA . ARG B 1 29 ? -23.891 3.6 16.484 1 91.44 29 ARG B CA 1
ATOM 1990 C C . ARG B 1 29 ? -22.641 4.328 15.977 1 91.44 29 ARG B C 1
ATOM 1992 O O . ARG B 1 29 ? -21.984 5.023 16.734 1 91.44 29 ARG B O 1
ATOM 1999 N N . TYR B 1 30 ? -22.391 4.102 14.672 1 93.19 30 TYR B N 1
ATOM 2000 C CA . TYR B 1 30 ? -21.094 4.578 14.188 1 93.19 30 TYR B CA 1
ATOM 2001 C C . TYR B 1 30 ? -21.281 5.711 13.188 1 93.19 30 TYR B C 1
ATOM 2003 O O . TYR B 1 30 ? -22.312 5.809 12.523 1 93.19 30 TYR B O 1
ATOM 2011 N N . ASN B 1 31 ? -20.281 6.621 13.172 1 90 31 ASN B N 1
ATOM 2012 C CA . ASN B 1 31 ? -20.109 7.492 12.016 1 90 31 ASN B CA 1
ATOM 2013 C C . ASN B 1 31 ? -19.5 6.738 10.836 1 90 31 ASN B C 1
ATOM 2015 O O . ASN B 1 31 ? -18.328 6.34 10.883 1 90 31 ASN B O 1
ATOM 2019 N N . THR B 1 32 ? -20.234 6.551 9.773 1 88.88 32 THR B N 1
ATOM 2020 C CA . THR B 1 32 ? -19.797 5.684 8.688 1 88.88 32 THR B CA 1
ATOM 2021 C C . THR B 1 32 ? -19.375 6.508 7.473 1 88.88 32 THR B C 1
ATOM 2023 O O . THR B 1 32 ? -19.391 6.016 6.344 1 88.88 32 THR B O 1
ATOM 2026 N N . SER B 1 33 ? -19.062 7.773 7.691 1 86.88 33 SER B N 1
ATOM 2027 C CA . SER B 1 33 ? -18.531 8.594 6.605 1 86.88 33 SER B CA 1
ATOM 2028 C C . SER B 1 33 ? -17.266 7.977 6.027 1 86.88 33 SER B C 1
ATOM 2030 O O . SER B 1 33 ? -16.625 7.145 6.668 1 86.88 33 SER B O 1
ATOM 2032 N N . GLN B 1 34 ? -16.844 8.352 4.84 1 86.81 34 GLN B N 1
ATOM 2033 C CA . GLN B 1 34 ? -15.664 7.816 4.172 1 86.81 34 GLN B CA 1
ATOM 2034 C C . GLN B 1 34 ? -14.406 8.07 4.996 1 86.81 34 GLN B C 1
ATOM 2036 O O . GLN B 1 34 ? -13.539 7.199 5.102 1 86.81 34 GLN B O 1
ATOM 2041 N N . GLU B 1 35 ? -14.32 9.234 5.578 1 85.38 35 GLU B N 1
ATOM 2042 C CA . GLU B 1 35 ? -13.164 9.594 6.387 1 85.38 35 GLU B CA 1
ATOM 2043 C C . GLU B 1 35 ? -13.039 8.68 7.602 1 85.38 35 GLU B C 1
ATOM 2045 O O . GLU B 1 35 ? -11.938 8.219 7.926 1 85.38 35 GLU B O 1
ATOM 2050 N N . CYS B 1 36 ? -14.18 8.461 8.25 1 89.94 36 CYS B N 1
ATOM 2051 C CA . CYS B 1 36 ? -14.164 7.613 9.43 1 89.94 36 CYS B CA 1
ATOM 2052 C C . CYS B 1 36 ? -13.828 6.172 9.062 1 89.94 36 CYS B C 1
ATOM 2054 O O . CYS B 1 36 ? -13.125 5.484 9.812 1 89.94 36 CYS B O 1
ATOM 2056 N N . ARG B 1 37 ? -14.359 5.77 7.918 1 92.62 37 ARG B N 1
ATOM 2057 C CA . ARG B 1 37 ? -14.047 4.422 7.449 1 92.62 37 ARG B CA 1
ATOM 2058 C C . ARG B 1 37 ? -12.547 4.25 7.234 1 92.62 37 ARG B C 1
ATOM 2060 O O . ARG B 1 37 ? -11.969 3.242 7.641 1 92.62 37 ARG B O 1
ATOM 2067 N N . LEU B 1 38 ? -11.922 5.223 6.586 1 92.75 38 LEU B N 1
ATOM 2068 C CA . LEU B 1 38 ? -10.492 5.164 6.316 1 92.75 38 LEU B CA 1
ATOM 2069 C C . LEU B 1 38 ? -9.695 5.156 7.617 1 92.75 38 LEU B C 1
ATOM 2071 O O . LEU B 1 38 ? -8.711 4.418 7.746 1 92.75 38 LEU B O 1
ATOM 2075 N N . ASP B 1 39 ? -10.156 5.902 8.562 1 92.81 39 ASP B N 1
ATOM 2076 C CA . ASP B 1 39 ? -9.5 5.934 9.859 1 92.81 39 ASP B CA 1
ATOM 2077 C C . ASP B 1 39 ? -9.625 4.586 10.57 1 92.81 39 ASP B C 1
ATOM 2079 O O . ASP B 1 39 ? -8.688 4.133 11.227 1 92.81 39 ASP B O 1
ATOM 2083 N N . ALA B 1 40 ? -10.82 4.043 10.445 1 96.38 40 ALA B N 1
ATOM 2084 C CA . ALA B 1 40 ? -11.031 2.74 11.07 1 96.38 40 ALA B CA 1
ATOM 2085 C C . ALA B 1 40 ? -10.164 1.671 10.422 1 96.38 40 ALA B C 1
ATOM 2087 O O . ALA B 1 40 ? -9.617 0.805 11.109 1 96.38 40 ALA B O 1
ATOM 2088 N N . ILE B 1 41 ? -10.047 1.743 9.133 1 97.06 41 ILE B N 1
ATOM 2089 C CA . ILE B 1 41 ? -9.195 0.801 8.422 1 97.06 41 ILE B CA 1
ATOM 2090 C C . ILE B 1 41 ? -7.754 0.932 8.914 1 97.06 41 ILE B C 1
ATOM 2092 O O . ILE B 1 41 ? -7.094 -0.071 9.195 1 97.06 41 ILE B O 1
ATOM 2096 N N . CYS B 1 42 ? -7.293 2.188 9.055 1 96.69 42 CYS B N 1
ATOM 2097 C CA . CYS B 1 42 ? -5.945 2.41 9.562 1 96.69 42 CYS B CA 1
ATOM 2098 C C . CYS B 1 42 ? -5.797 1.875 10.984 1 96.69 42 CYS B C 1
ATOM 2100 O O . CYS B 1 42 ? -4.758 1.313 11.336 1 96.69 42 CYS B O 1
ATOM 2102 N N . TYR B 1 43 ? -6.836 2.047 11.773 1 96.81 43 TYR B N 1
ATOM 2103 C CA . TYR B 1 43 ? -6.832 1.529 13.141 1 96.81 43 TYR B CA 1
ATOM 2104 C C . TYR B 1 43 ? -6.613 0.021 13.148 1 96.81 43 TYR B C 1
ATOM 2106 O O . TYR B 1 43 ? -5.805 -0.489 13.93 1 96.81 43 TYR B O 1
ATOM 2114 N N . VAL B 1 44 ? -7.32 -0.668 12.273 1 98.25 44 VAL B N 1
ATOM 2115 C CA . VAL B 1 44 ? -7.23 -2.123 12.18 1 98.25 44 VAL B CA 1
ATOM 2116 C C . VAL B 1 44 ? -5.836 -2.523 11.703 1 98.25 44 VAL B C 1
ATOM 2118 O O . VAL B 1 44 ? -5.16 -3.33 12.344 1 98.25 44 VAL B O 1
ATOM 2121 N N . LEU B 1 45 ? -5.387 -1.946 10.609 1 98.06 45 LEU B N 1
ATOM 2122 C CA . LEU B 1 45 ? -4.137 -2.328 9.953 1 98.06 45 LEU B CA 1
ATOM 2123 C C . LEU B 1 45 ? -2.947 -2.08 10.875 1 98.06 45 LEU B C 1
ATOM 2125 O O . LEU B 1 45 ? -1.962 -2.82 10.836 1 98.06 45 LEU B O 1
ATOM 2129 N N . ASN B 1 46 ? -3.057 -1.076 11.727 1 97.31 46 ASN B N 1
ATOM 2130 C CA . ASN B 1 46 ? -1.955 -0.732 12.617 1 97.31 46 ASN B CA 1
ATOM 2131 C C . ASN B 1 46 ? -1.882 -1.682 13.812 1 97.31 46 ASN B C 1
ATOM 2133 O O . ASN B 1 46 ? -0.946 -1.61 14.609 1 97.31 46 ASN B O 1
ATOM 2137 N N . ARG B 1 47 ? -2.803 -2.611 13.891 1 97.56 47 ARG B N 1
ATOM 2138 C CA . ARG B 1 47 ? -2.865 -3.473 15.07 1 97.56 47 ARG B CA 1
ATOM 2139 C C . ARG B 1 47 ? -2.855 -4.945 14.672 1 97.56 47 ARG B C 1
ATOM 2141 O O . ARG B 1 47 ? -3.012 -5.824 15.523 1 97.56 47 ARG B O 1
ATOM 2148 N N . ILE B 1 48 ? -2.713 -5.227 13.406 1 96.62 48 ILE B N 1
ATOM 2149 C CA . ILE B 1 48 ? -2.609 -6.594 12.914 1 96.62 48 ILE B CA 1
ATOM 2150 C C . ILE B 1 48 ? -1.285 -6.777 12.172 1 96.62 48 ILE B C 1
ATOM 2152 O O . ILE B 1 48 ? -0.853 -5.895 11.43 1 96.62 48 ILE B O 1
ATOM 2156 N N . PRO B 1 49 ? -0.607 -7.98 12.422 1 95.31 49 PRO B N 1
ATOM 2157 C CA . PRO B 1 49 ? 0.621 -8.219 11.656 1 95.31 49 PRO B CA 1
ATOM 2158 C C . PRO B 1 49 ? 0.39 -8.219 10.148 1 95.31 49 PRO B C 1
ATOM 2160 O O . PRO B 1 49 ? -0.495 -8.914 9.656 1 95.31 49 PRO B O 1
ATOM 2163 N N . PRO B 1 50 ? 1.206 -7.406 9.391 1 97 50 PRO B N 1
ATOM 2164 C CA . PRO B 1 50 ? 0.979 -7.297 7.945 1 97 50 PRO B CA 1
ATOM 2165 C C . PRO B 1 50 ? 1.347 -8.578 7.195 1 97 50 PRO B C 1
ATOM 2167 O O . PRO B 1 50 ? 2.025 -9.445 7.742 1 97 50 PRO B O 1
ATOM 2170 N N . ARG B 1 51 ? 0.851 -8.688 6.016 1 96 51 ARG B N 1
ATOM 2171 C CA . ARG B 1 51 ? 1.126 -9.773 5.086 1 96 51 ARG B CA 1
ATOM 2172 C C . ARG B 1 51 ? 1.505 -9.242 3.711 1 96 51 ARG B C 1
ATOM 2174 O O . ARG B 1 51 ? 0.714 -9.32 2.77 1 96 51 ARG B O 1
ATOM 2181 N N . TYR B 1 52 ? 2.707 -8.852 3.568 1 95.94 52 TYR B N 1
ATOM 2182 C CA . TYR B 1 52 ? 3.199 -8.305 2.309 1 95.94 52 TYR B CA 1
ATOM 2183 C C . TYR B 1 52 ? 3.658 -9.414 1.374 1 95.94 52 TYR B C 1
ATOM 2185 O O . TYR B 1 52 ? 4.273 -10.391 1.813 1 95.94 52 TYR B O 1
ATOM 2193 N N . ILE B 1 53 ? 3.383 -9.258 0.108 1 92.25 53 ILE B N 1
ATOM 2194 C CA . ILE B 1 53 ? 3.857 -10.172 -0.927 1 92.25 53 ILE B CA 1
ATOM 2195 C C . ILE B 1 53 ? 4.496 -9.375 -2.062 1 92.25 53 ILE B C 1
ATOM 2197 O O . ILE B 1 53 ? 4.152 -8.211 -2.281 1 92.25 53 ILE B O 1
ATOM 2201 N N . SER B 1 54 ? 5.383 -10.055 -2.791 1 89.31 54 SER B N 1
ATOM 2202 C CA . SER B 1 54 ? 6.027 -9.43 -3.939 1 89.31 54 SER B CA 1
ATOM 2203 C C . SER B 1 54 ? 5.887 -10.289 -5.191 1 89.31 54 SER B C 1
ATOM 2205 O O . SER B 1 54 ? 6.281 -9.875 -6.281 1 89.31 54 SER B O 1
ATOM 2207 N N . SER B 1 55 ? 5.266 -11.516 -4.992 1 86.94 55 SER B N 1
ATOM 2208 C CA . SER B 1 55 ? 5.297 -12.453 -6.109 1 86.94 55 SER B CA 1
ATOM 2209 C C . SER B 1 55 ? 4.035 -13.305 -6.152 1 86.94 55 SER B C 1
ATOM 2211 O O . SER B 1 55 ? 3.252 -13.312 -5.199 1 86.94 55 SER B O 1
ATOM 2213 N N . GLY B 1 56 ? 3.924 -14.016 -7.301 1 86.12 56 GLY B N 1
ATOM 2214 C CA . GLY B 1 56 ? 2.803 -14.922 -7.465 1 86.12 56 GLY B CA 1
ATOM 2215 C C . GLY B 1 56 ? 2.83 -16.094 -6.492 1 86.12 56 GLY B C 1
ATOM 2216 O O . GLY B 1 56 ? 1.788 -16.5 -5.98 1 86.12 56 GLY B O 1
ATOM 2217 N N . ARG B 1 57 ? 3.961 -16.625 -6.25 1 83.31 57 ARG B N 1
ATOM 2218 C CA . ARG B 1 57 ? 4.094 -17.734 -5.305 1 83.31 57 ARG B CA 1
ATOM 2219 C C . ARG B 1 57 ? 3.627 -17.312 -3.912 1 83.31 57 ARG B C 1
ATOM 2221 O O . ARG B 1 57 ? 2.877 -18.047 -3.262 1 83.31 57 ARG B O 1
ATOM 2228 N N . GLY B 1 58 ? 4.121 -16.156 -3.527 1 85.25 58 GLY B N 1
ATOM 2229 C CA . GLY B 1 58 ? 3.662 -15.641 -2.246 1 85.25 58 GLY B CA 1
ATOM 2230 C C . GLY B 1 58 ? 2.164 -15.406 -2.197 1 85.25 58 GLY B C 1
ATOM 2231 O O . GLY B 1 58 ? 1.521 -15.688 -1.184 1 85.25 58 GLY B O 1
ATOM 2232 N N . TYR B 1 59 ? 1.649 -14.961 -3.275 1 88.12 59 TYR B N 1
ATOM 2233 C CA . TYR B 1 59 ? 0.225 -14.656 -3.355 1 88.12 59 TYR B CA 1
ATOM 2234 C C . TYR B 1 59 ? -0.611 -15.922 -3.176 1 88.12 59 TYR B C 1
ATOM 2236 O O . TYR B 1 59 ? -1.572 -15.93 -2.402 1 88.12 59 TYR B O 1
ATOM 2244 N N . ALA B 1 60 ? -0.266 -16.938 -3.889 1 82.19 60 ALA B N 1
ATOM 2245 C CA . ALA B 1 60 ? -0.995 -18.203 -3.814 1 82.19 60 ALA B CA 1
ATOM 2246 C C . ALA B 1 60 ? -0.985 -18.766 -2.393 1 82.19 60 ALA B C 1
ATOM 2248 O O . ALA B 1 60 ? -2.033 -19.125 -1.854 1 82.19 60 ALA B O 1
ATOM 2249 N N . HIS B 1 61 ? 0.108 -18.734 -1.83 1 82.94 61 HIS B N 1
ATOM 2250 C CA . HIS B 1 61 ? 0.284 -19.297 -0.49 1 82.94 61 HIS B CA 1
ATOM 2251 C C . HIS B 1 61 ? -0.478 -18.469 0.546 1 82.94 61 HIS B C 1
ATOM 2253 O O . HIS B 1 61 ? -1.243 -19.031 1.34 1 82.94 61 HIS B O 1
ATOM 2259 N N . LEU B 1 62 ? -0.353 -17.219 0.487 1 87.31 62 LEU B N 1
ATOM 2260 C CA . LEU B 1 62 ? -0.887 -16.359 1.532 1 87.31 62 LEU B CA 1
ATOM 2261 C C . LEU B 1 62 ? -2.402 -16.234 1.421 1 87.31 62 LEU B C 1
ATOM 2263 O O . LEU B 1 62 ? -3.1 -16.156 2.436 1 87.31 62 LEU B O 1
ATOM 2267 N N . THR B 1 63 ? -2.869 -16.141 0.252 1 83.88 63 THR B N 1
ATOM 2268 C CA . THR B 1 63 ? -4.312 -16.016 0.085 1 83.88 63 THR B CA 1
ATOM 2269 C C . THR B 1 63 ? -5.039 -17.219 0.652 1 83.88 63 THR B C 1
ATOM 2271 O O . THR B 1 63 ? -6.094 -17.094 1.275 1 83.88 63 THR B O 1
ATOM 2274 N N . GLU B 1 64 ? -4.484 -18.375 0.431 1 78.69 64 GLU B N 1
ATOM 2275 C CA . GLU B 1 64 ? -5.074 -19.578 0.996 1 78.69 64 GLU B CA 1
ATOM 2276 C C . GLU B 1 64 ? -5.02 -19.562 2.521 1 78.69 64 GLU B C 1
ATOM 2278 O O . GLU B 1 64 ? -5.984 -19.953 3.186 1 78.69 64 GLU B O 1
ATOM 2283 N N . GLU B 1 65 ? -3.971 -19.141 3.002 1 84.31 65 GLU B N 1
ATOM 2284 C CA . GLU B 1 65 ? -3.787 -19.062 4.449 1 84.31 65 GLU B CA 1
ATOM 2285 C C . GLU B 1 65 ? -4.758 -18.062 5.074 1 84.31 65 GLU B C 1
ATOM 2287 O O . GLU B 1 65 ? -5.355 -18.344 6.117 1 84.31 65 GLU B O 1
ATOM 2292 N N . LEU B 1 66 ? -4.914 -16.969 4.48 1 88.19 66 LEU B N 1
ATOM 2293 C CA . LEU B 1 66 ? -5.742 -15.898 5.016 1 88.19 66 LEU B CA 1
ATOM 2294 C C . LEU B 1 66 ? -7.219 -16.281 4.988 1 88.19 66 LEU B C 1
ATOM 2296 O O . LEU B 1 66 ? -7.965 -15.961 5.914 1 88.19 66 LEU B O 1
ATOM 2300 N N . ARG B 1 67 ? -7.602 -16.969 3.975 1 79.69 67 ARG B N 1
ATOM 2301 C CA . ARG B 1 67 ? -9 -17.375 3.844 1 79.69 67 ARG B CA 1
ATOM 2302 C C . ARG B 1 67 ? -9.375 -18.391 4.926 1 79.69 67 ARG B C 1
ATOM 2304 O O . ARG B 1 67 ? -10.508 -18.375 5.418 1 79.69 67 ARG B O 1
ATOM 2311 N N . GLY B 1 68 ? -8.469 -19.203 5.316 1 83.38 68 GLY B N 1
ATOM 2312 C CA . GLY B 1 68 ? -8.75 -20.25 6.289 1 83.38 68 GLY B CA 1
ATOM 2313 C C . GLY B 1 68 ? -8.461 -19.828 7.719 1 83.38 68 GLY B C 1
ATOM 2314 O O . GLY B 1 68 ? -8.703 -20.594 8.656 1 83.38 68 GLY B O 1
ATOM 2315 N N . ASP B 1 69 ? -8.062 -18.641 7.945 1 91.38 69 ASP B N 1
ATOM 2316 C CA . ASP B 1 69 ? -7.656 -18.188 9.273 1 91.38 69 ASP B CA 1
ATOM 2317 C C . ASP B 1 69 ? -8.828 -17.578 10.039 1 91.38 69 ASP B C 1
ATOM 2319 O O . ASP B 1 69 ? -9.008 -16.359 10.047 1 91.38 69 ASP B O 1
ATOM 2323 N N . THR B 1 70 ? -9.531 -18.391 10.766 1 92.75 70 THR B N 1
ATOM 2324 C CA . THR B 1 70 ? -10.734 -17.984 11.484 1 92.75 70 THR B CA 1
ATOM 2325 C C . THR B 1 70 ? -10.398 -16.969 12.578 1 92.75 70 THR B C 1
ATOM 2327 O O . THR B 1 70 ? -11.156 -16.016 12.812 1 92.75 70 THR B O 1
ATOM 2330 N N . GLN B 1 71 ? -9.312 -17.266 13.195 1 94.31 71 GLN B N 1
ATOM 2331 C CA . GLN B 1 71 ? -8.914 -16.344 14.258 1 94.31 71 GLN B CA 1
ATOM 2332 C C . GLN B 1 71 ? -8.641 -14.953 13.711 1 94.31 71 GLN B C 1
ATOM 2334 O O . GLN B 1 71 ? -9.008 -13.953 14.328 1 94.31 71 GLN B O 1
ATOM 2339 N N . LEU B 1 72 ? -7.992 -14.875 12.602 1 95 72 LEU B N 1
ATOM 2340 C CA . LEU B 1 72 ? -7.73 -13.586 11.977 1 95 72 LEU B CA 1
ATOM 2341 C C . LEU B 1 72 ? -9.039 -12.859 11.672 1 95 72 LEU B C 1
ATOM 2343 O O . LEU B 1 72 ? -9.141 -11.648 11.883 1 95 72 LEU B O 1
ATOM 2347 N N . GLN B 1 73 ? -9.992 -13.578 11.203 1 94.12 73 GLN B N 1
ATOM 2348 C CA . GLN B 1 73 ? -11.281 -12.977 10.875 1 94.12 73 GLN B CA 1
ATOM 2349 C C . GLN B 1 73 ? -11.945 -12.391 12.117 1 94.12 73 GLN B C 1
ATOM 2351 O O . GLN B 1 73 ? -12.5 -11.297 12.07 1 94.12 73 GLN B O 1
ATOM 2356 N N . VAL B 1 74 ? -11.875 -13.141 13.133 1 96.81 74 VAL B N 1
ATOM 2357 C CA . VAL B 1 74 ? -12.461 -12.688 14.391 1 96.81 74 VAL B CA 1
ATOM 2358 C C . VAL B 1 74 ? -11.75 -11.414 14.859 1 96.81 74 VAL B C 1
ATOM 2360 O O . VAL B 1 74 ? -12.398 -10.453 15.281 1 96.81 74 VAL B O 1
ATOM 2363 N N . ASP B 1 75 ? -10.484 -11.461 14.773 1 97.56 75 ASP B N 1
ATOM 2364 C CA . ASP B 1 75 ? -9.688 -10.305 15.195 1 97.56 75 ASP B CA 1
ATOM 2365 C C . ASP B 1 75 ? -10.016 -9.078 14.344 1 97.56 75 ASP B C 1
ATOM 2367 O O . ASP B 1 75 ? -10.141 -7.973 14.859 1 97.56 75 ASP B O 1
ATOM 2371 N N . LEU B 1 76 ? -10.141 -9.273 13.062 1 97.81 76 LEU B N 1
ATOM 2372 C CA . LEU B 1 76 ? -10.438 -8.172 12.141 1 97.81 76 LEU B CA 1
ATOM 2373 C C . LEU B 1 76 ? -11.781 -7.543 12.469 1 97.81 76 LEU B C 1
ATOM 2375 O O . LEU B 1 76 ? -11.906 -6.316 12.508 1 97.81 76 LEU B O 1
ATOM 2379 N N . VAL B 1 77 ? -12.766 -8.32 12.734 1 97.75 77 VAL B N 1
ATOM 2380 C CA . VAL B 1 77 ? -14.102 -7.816 13.039 1 97.75 77 VAL B CA 1
ATOM 2381 C C . VAL B 1 77 ? -14.086 -7.07 14.367 1 97.75 77 VAL B C 1
ATOM 2383 O O . VAL B 1 77 ? -14.656 -5.98 14.484 1 97.75 77 VAL B O 1
ATOM 2386 N N . ARG B 1 78 ? -13.43 -7.652 15.32 1 98.38 78 ARG B N 1
ATOM 2387 C CA . ARG B 1 78 ? -13.32 -7.016 16.625 1 98.38 78 ARG B CA 1
ATOM 2388 C C . ARG B 1 78 ? -12.641 -5.656 16.531 1 98.38 78 ARG B C 1
ATOM 2390 O O . ARG B 1 78 ? -13.141 -4.664 17.062 1 98.38 78 ARG B O 1
ATOM 2397 N N . LEU B 1 79 ? -11.555 -5.609 15.859 1 98.44 79 LEU B N 1
ATOM 2398 C CA . LEU B 1 79 ? -10.789 -4.375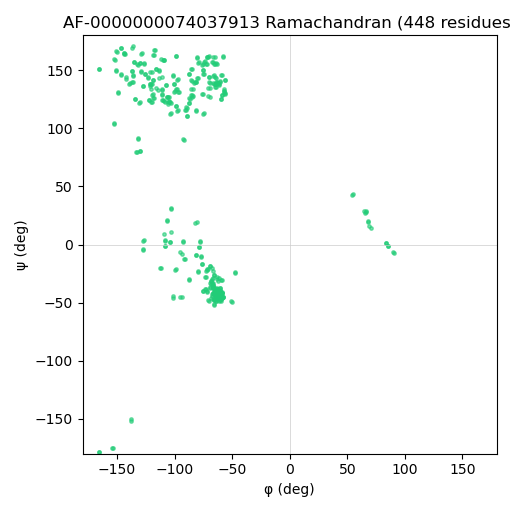 15.711 1 98.44 79 LEU B CA 1
ATOM 2399 C C . LEU B 1 79 ? -11.57 -3.35 14.898 1 98.44 79 LEU B C 1
ATOM 2401 O O . LEU B 1 79 ? -11.469 -2.146 15.141 1 98.44 79 LEU B O 1
ATOM 2405 N N . ALA B 1 80 ? -12.305 -3.848 13.883 1 98.38 80 ALA B N 1
ATOM 2406 C CA . ALA B 1 80 ? -13.148 -2.949 13.102 1 98.38 80 ALA B CA 1
ATOM 2407 C C . ALA B 1 80 ? -14.164 -2.24 13.992 1 98.38 80 ALA B C 1
ATOM 2409 O O . ALA B 1 80 ? -14.336 -1.021 13.906 1 98.38 80 ALA B O 1
ATOM 2410 N N . HIS B 1 81 ? -14.797 -2.996 14.875 1 97.81 81 HIS B N 1
ATOM 2411 C CA . HIS B 1 81 ? -15.75 -2.408 15.805 1 97.81 81 HIS B CA 1
ATOM 2412 C C . HIS B 1 81 ? -15.07 -1.419 16.75 1 97.81 81 HIS B C 1
ATOM 2414 O O . HIS B 1 81 ? -15.578 -0.315 16.969 1 97.81 81 HIS B O 1
ATOM 2420 N N . GLU B 1 82 ? -13.953 -1.812 17.297 1 97.56 82 GLU B N 1
ATOM 2421 C CA . GLU B 1 82 ? -13.203 -0.945 18.203 1 97.56 82 GLU B CA 1
ATOM 2422 C C . GLU B 1 82 ? -12.781 0.347 17.5 1 97.56 82 GLU B C 1
ATOM 2424 O O . GLU B 1 82 ? -12.93 1.436 18.062 1 97.56 82 GLU B O 1
ATOM 2429 N N . GLY B 1 83 ? -12.25 0.203 16.281 1 96.69 83 GLY B N 1
ATOM 2430 C CA . GLY B 1 83 ? -11.82 1.361 15.516 1 96.69 83 GLY B CA 1
ATOM 2431 C C . GLY B 1 83 ? -12.961 2.318 15.203 1 96.69 83 GLY B C 1
ATOM 2432 O O . GLY B 1 83 ? -12.828 3.527 15.398 1 96.69 83 GLY B O 1
ATOM 2433 N N . LEU B 1 84 ? -14.062 1.782 14.766 1 96.06 84 LEU B N 1
ATOM 2434 C CA . LEU B 1 84 ? -15.219 2.607 14.422 1 96.06 84 LEU B CA 1
ATOM 2435 C C . LEU B 1 84 ? -15.758 3.318 15.656 1 96.06 84 LEU B C 1
ATOM 2437 O O . LEU B 1 84 ? -16.172 4.477 15.578 1 96.06 84 LEU B O 1
ATOM 2441 N N . GLN B 1 85 ? -15.766 2.654 16.766 1 94.94 85 GLN B N 1
ATOM 2442 C CA . GLN B 1 85 ? -16.203 3.275 18.016 1 94.94 85 GLN B CA 1
ATOM 2443 C C . GLN B 1 85 ? -15.305 4.453 18.391 1 94.94 85 GLN B C 1
ATOM 2445 O O . GLN B 1 85 ? -15.789 5.52 18.75 1 94.94 85 GLN B O 1
ATOM 2450 N N . ARG B 1 86 ? -14.07 4.316 18.25 1 93.75 86 ARG B N 1
ATOM 2451 C CA . ARG B 1 86 ? -13.102 5.336 18.641 1 93.75 86 ARG B CA 1
ATOM 2452 C C . ARG B 1 86 ? -13.156 6.535 17.703 1 93.75 86 ARG B C 1
ATOM 2454 O O . ARG B 1 86 ? -13.148 7.684 18.156 1 93.75 86 ARG B O 1
ATOM 2461 N N . VAL B 1 87 ? -13.156 6.258 16.406 1 89.88 87 VAL B N 1
ATOM 2462 C CA . VAL B 1 87 ? -13.117 7.344 15.438 1 89.88 87 VAL B CA 1
ATOM 2463 C C . VAL B 1 87 ? -14.422 8.125 15.477 1 89.88 87 VAL B C 1
ATOM 2465 O O . VAL B 1 87 ? -14.445 9.328 15.219 1 89.88 87 VAL B O 1
ATOM 2468 N N . SER B 1 88 ? -15.484 7.426 15.734 1 88.62 88 SER B N 1
ATOM 2469 C CA . SER B 1 88 ? -16.797 8.07 15.812 1 88.62 88 SER B CA 1
ATOM 2470 C C . SER B 1 88 ? -16.875 9.023 17 1 88.62 88 SER B C 1
ATOM 2472 O O . SER B 1 88 ? -17.625 9.992 16.969 1 88.62 88 SER B O 1
ATOM 2474 N N . ALA B 1 89 ? -16.141 8.789 17.953 1 84.5 89 ALA B N 1
ATOM 2475 C CA . ALA B 1 89 ? -16.156 9.609 19.156 1 84.5 89 ALA B CA 1
ATOM 2476 C C . ALA B 1 89 ? -15.352 10.898 18.953 1 84.5 89 ALA B C 1
ATOM 2478 O O . ALA B 1 89 ? -15.555 11.883 19.656 1 84.5 89 ALA B O 1
ATOM 2479 N N . VAL B 1 90 ? -14.359 10.953 18 1 71.88 90 VAL B N 1
ATOM 2480 C CA . VAL B 1 90 ? -13.461 12.078 17.781 1 71.88 90 VAL B CA 1
ATOM 2481 C C . VAL B 1 90 ? -13.93 12.891 16.578 1 71.88 90 VAL B C 1
ATOM 2483 O O . VAL B 1 90 ? -13.766 14.117 16.547 1 71.88 90 VAL B O 1
ATOM 2486 N N . SER B 1 91 ? -14.336 12.359 15.312 1 58.41 91 SER B N 1
ATOM 2487 C CA . SER B 1 91 ? -14.422 12.766 13.914 1 58.41 91 SER B CA 1
ATOM 2488 C C . SER B 1 91 ? -15.086 14.133 13.781 1 58.41 91 SER B C 1
ATOM 2490 O O . SER B 1 91 ? -14.984 14.781 12.734 1 58.41 91 SER B O 1
ATOM 2492 N N . ARG B 1 92 ? -15.867 14.812 14.445 1 53.84 92 ARG B N 1
ATOM 2493 C CA . ARG B 1 92 ? -16.641 15.938 13.938 1 53.84 92 ARG B CA 1
ATOM 2494 C C . ARG B 1 92 ? -15.727 17.047 13.43 1 53.84 92 ARG B C 1
ATOM 2496 O O . ARG B 1 92 ? -16.078 17.766 12.492 1 53.84 92 ARG B O 1
ATOM 2503 N N . ALA B 1 93 ? -14.547 17.281 13.883 1 50.06 93 ALA B N 1
ATOM 2504 C CA . ALA B 1 93 ? -13.891 18.578 13.805 1 50.06 93 ALA B CA 1
ATOM 2505 C C . ALA B 1 93 ? -13.141 18.75 12.484 1 50.06 93 ALA B C 1
ATOM 2507 O O . ALA B 1 93 ? -13.047 19.844 11.953 1 50.06 93 ALA B O 1
ATOM 2508 N N . PHE B 1 94 ? -12.586 17.734 11.797 1 54.44 94 PHE B N 1
ATOM 2509 C CA . PHE B 1 94 ? -11.445 18.016 10.93 1 54.44 94 PHE B CA 1
ATOM 2510 C C . PHE B 1 94 ? -11.844 17.922 9.461 1 54.44 94 PHE B C 1
ATOM 2512 O O . PHE B 1 94 ? -11.055 18.266 8.578 1 54.44 94 PHE B O 1
ATOM 2519 N N . TYR B 1 95 ? -13.125 17.672 9.086 1 57.56 95 TYR B N 1
ATOM 2520 C CA . TYR B 1 95 ? -13.375 17.281 7.707 1 57.56 95 TYR B CA 1
ATOM 2521 C C . TYR B 1 95 ? -13.945 18.438 6.906 1 57.56 95 TYR B C 1
ATOM 2523 O O . TYR B 1 95 ? -14.445 18.25 5.793 1 57.56 95 TYR B O 1
ATOM 2531 N N . GLY B 1 96 ? -13.586 19.594 7.262 1 59.62 96 GLY B N 1
ATOM 2532 C CA . GLY B 1 96 ? -14.328 20.641 6.582 1 59.62 96 GLY B CA 1
ATOM 2533 C C . GLY B 1 96 ? -13.539 21.297 5.473 1 59.62 96 GLY B C 1
ATOM 2534 O O . GLY B 1 96 ? -13.969 22.312 4.918 1 59.62 96 GLY B O 1
ATOM 2535 N N . THR B 1 97 ? -12.359 20.766 5.051 1 64.69 97 THR B N 1
ATOM 2536 C CA . THR B 1 97 ? -11.578 21.469 4.047 1 64.69 97 THR B CA 1
ATOM 2537 C C . THR B 1 97 ? -12.039 21.109 2.639 1 64.69 97 THR B C 1
ATOM 2539 O O . THR B 1 97 ? -12.344 19.953 2.359 1 64.69 97 THR B O 1
ATOM 2542 N N . PRO B 1 98 ? -12.211 22.156 1.771 1 64.81 98 PRO B N 1
ATOM 2543 C CA . PRO B 1 98 ? -12.586 21.875 0.385 1 64.81 98 PRO B CA 1
ATOM 2544 C C . PRO B 1 98 ? -11.594 20.953 -0.319 1 64.81 98 PRO B C 1
ATOM 2546 O O . PRO B 1 98 ? -10.383 21.109 -0.151 1 64.81 98 PRO B O 1
ATOM 2549 N N . SER B 1 99 ? -12.148 19.938 -1.021 1 70.94 99 SER B N 1
ATOM 2550 C CA . SER B 1 99 ? -11.336 19.047 -1.851 1 70.94 99 SER B CA 1
ATOM 2551 C C . SER B 1 99 ? -11.133 19.625 -3.244 1 70.94 99 SER B C 1
ATOM 2553 O O . SER B 1 99 ? -12.039 20.234 -3.812 1 70.94 99 SER B O 1
ATOM 2555 N N . GLY B 1 100 ? -9.844 19.672 -3.637 1 70.25 100 GLY B N 1
ATOM 2556 C CA . GLY B 1 100 ? -9.594 20.062 -5.016 1 70.25 100 GLY B CA 1
ATOM 2557 C C . GLY B 1 100 ? -10.133 19.062 -6.027 1 70.25 100 GLY B C 1
ATOM 2558 O O . GLY B 1 100 ? -10.516 17.953 -5.664 1 70.25 100 GLY B O 1
ATOM 2559 N N . SER B 1 101 ? -10.266 19.578 -7.258 1 73.69 101 SER B N 1
ATOM 2560 C CA . SER B 1 101 ? -10.672 18.703 -8.352 1 73.69 101 SER B CA 1
ATOM 2561 C C . SER B 1 101 ? -9.516 17.812 -8.805 1 73.69 101 SER B C 1
ATOM 2563 O O . SER B 1 101 ? -8.352 18.203 -8.727 1 73.69 101 SER B O 1
ATOM 2565 N N . VAL B 1 102 ? -9.836 16.625 -9.234 1 76.75 102 VAL B N 1
ATOM 2566 C CA . VAL B 1 102 ? -8.828 15.711 -9.766 1 76.75 102 VAL B CA 1
ATOM 2567 C C . VAL B 1 102 ? -8.68 15.922 -11.273 1 76.75 102 VAL B C 1
ATOM 2569 O O . VAL B 1 102 ? -9.617 15.68 -12.031 1 76.75 102 VAL B O 1
ATOM 2572 N N . PRO B 1 103 ? -7.535 16.359 -11.633 1 80.88 103 PRO B N 1
ATOM 2573 C CA . PRO B 1 103 ? -7.332 16.547 -13.07 1 80.88 103 PRO B CA 1
ATOM 2574 C C . PRO B 1 103 ? -7.383 15.227 -13.844 1 80.88 103 PRO B C 1
ATOM 2576 O O . PRO B 1 103 ? -6.82 14.219 -13.398 1 80.88 103 PRO B O 1
ATOM 2579 N N . PRO B 1 104 ? -8.078 15.133 -15.023 1 78.06 104 PRO B N 1
ATOM 2580 C CA . PRO B 1 104 ? -8.227 13.898 -15.797 1 78.06 104 PRO B CA 1
ATOM 2581 C C . PRO B 1 104 ? -6.969 13.547 -16.594 1 78.06 104 PRO B C 1
ATOM 2583 O O . PRO B 1 104 ? -6.863 12.438 -17.125 1 78.06 104 PRO B O 1
ATOM 2586 N N . GLY B 1 105 ? -6.016 14.445 -16.656 1 82.94 105 GLY B N 1
ATOM 2587 C CA . GLY B 1 105 ? -4.816 14.266 -17.469 1 82.94 105 GLY B CA 1
ATOM 2588 C C . GLY B 1 105 ? -3.551 14.719 -16.75 1 82.94 105 GLY B C 1
ATOM 2589 O O . GLY B 1 105 ? -3.418 14.555 -15.539 1 82.94 105 GLY B O 1
ATOM 2590 N N . PRO B 1 106 ? -2.645 15.117 -17.703 1 91.38 106 PRO B N 1
ATOM 2591 C CA . PRO B 1 106 ? -1.393 15.57 -17.094 1 91.38 106 PRO B CA 1
ATOM 2592 C C . PRO B 1 106 ? -1.604 16.688 -16.078 1 91.38 106 PRO B C 1
ATOM 2594 O O . PRO B 1 106 ? -2.463 17.562 -16.266 1 91.38 106 PRO B O 1
ATOM 2597 N N . CYS B 1 107 ? -0.866 16.609 -15.062 1 96.38 107 CYS B N 1
ATOM 2598 C CA . CYS B 1 107 ? -1.055 17.578 -13.984 1 96.38 107 CYS B CA 1
ATOM 2599 C C . CYS B 1 107 ? 0.244 17.812 -13.227 1 96.38 107 CYS B C 1
ATOM 2601 O O . CYS B 1 107 ? 1.191 17.031 -13.352 1 96.38 107 CYS B O 1
ATOM 2603 N N . PHE B 1 108 ? 0.277 18.906 -12.578 1 96.44 108 PHE B N 1
ATOM 2604 C CA . PHE B 1 108 ? 1.334 19.172 -11.609 1 96.44 108 PHE B CA 1
ATOM 2605 C C . PHE B 1 108 ? 0.941 18.672 -10.227 1 96.44 108 PHE B C 1
ATOM 2607 O O . PHE B 1 108 ? -0.011 19.172 -9.625 1 96.44 108 PHE B O 1
ATOM 2614 N N . ASN B 1 109 ? 1.61 17.656 -9.797 1 95.56 109 ASN B N 1
ATOM 2615 C CA . ASN B 1 109 ? 1.433 17.156 -8.438 1 95.56 109 ASN B CA 1
ATOM 2616 C C . ASN B 1 109 ? 2.346 17.891 -7.453 1 95.56 109 ASN B C 1
ATOM 2618 O O . ASN B 1 109 ? 3.559 17.953 -7.664 1 95.56 109 ASN B O 1
ATOM 2622 N N . PHE B 1 110 ? 1.753 18.438 -6.438 1 95.56 110 PHE B N 1
ATOM 2623 C CA . PHE B 1 110 ? 2.559 19.109 -5.422 1 95.56 110 PHE B CA 1
ATOM 2624 C C . PHE B 1 110 ? 3.008 18.109 -4.355 1 95.56 110 PHE B C 1
ATOM 2626 O O . PHE B 1 110 ? 2.293 17.156 -4.043 1 95.56 110 PHE B O 1
ATOM 2633 N N . PRO B 1 111 ? 4.191 18.328 -3.816 1 95 111 PRO B N 1
ATOM 2634 C CA . PRO B 1 111 ? 4.57 17.562 -2.629 1 95 111 PRO B CA 1
ATOM 2635 C C . PRO B 1 111 ? 3.801 17.984 -1.38 1 95 111 PRO B C 1
ATOM 2637 O O . PRO B 1 111 ? 3.15 19.031 -1.377 1 95 111 PRO B O 1
ATOM 2640 N N . THR B 1 112 ? 3.828 17.125 -0.447 1 94.25 112 THR B N 1
ATOM 2641 C CA . THR B 1 112 ? 3.389 17.609 0.861 1 94.25 112 THR B CA 1
ATOM 2642 C C . THR B 1 112 ? 4.316 18.703 1.381 1 94.25 112 THR B C 1
ATOM 2644 O O . THR B 1 112 ? 5.531 18.641 1.186 1 94.25 112 THR B O 1
ATOM 2647 N N . ILE B 1 113 ? 3.732 19.656 1.956 1 95.94 113 ILE B N 1
ATOM 2648 C CA . ILE B 1 113 ? 4.465 20.781 2.531 1 95.94 113 ILE B CA 1
ATOM 2649 C C . ILE B 1 113 ? 4.379 20.719 4.055 1 95.94 113 ILE B C 1
ATOM 2651 O O . ILE B 1 113 ? 3.285 20.719 4.621 1 95.94 113 ILE B O 1
ATOM 2655 N N . LYS B 1 114 ? 5.539 20.703 4.656 1 93.38 114 LYS B N 1
ATOM 2656 C CA . LYS B 1 114 ? 5.531 20.609 6.113 1 93.38 114 LYS B CA 1
ATOM 2657 C C . LYS B 1 114 ? 6.461 21.656 6.734 1 93.38 114 LYS B C 1
ATOM 2659 O O . LYS B 1 114 ? 7.398 22.125 6.086 1 93.38 114 LYS B O 1
ATOM 2664 N N . GLY B 1 115 ? 6.113 21.984 7.977 1 94.12 115 GLY B N 1
ATOM 2665 C CA . GLY B 1 115 ? 6.906 22.938 8.742 1 94.12 115 GLY B CA 1
ATOM 2666 C C . GLY B 1 115 ? 6.582 22.938 10.219 1 94.12 115 GLY B C 1
ATOM 2667 O O . GLY B 1 115 ? 5.824 22.094 10.695 1 94.12 115 GLY B O 1
ATOM 2668 N N . ARG B 1 116 ? 7.273 23.828 10.891 1 94.62 116 ARG B N 1
ATOM 2669 C CA . ARG B 1 116 ? 7.113 23.953 12.336 1 94.62 116 ARG B CA 1
ATOM 2670 C C . ARG B 1 116 ? 7.105 25.406 12.766 1 94.62 116 ARG B C 1
ATOM 2672 O O . ARG B 1 116 ? 7.859 26.219 12.227 1 94.62 116 ARG B O 1
ATOM 2679 N N . VAL B 1 117 ? 6.258 25.672 13.633 1 97.25 117 VAL B N 1
ATOM 2680 C CA . VAL B 1 117 ? 6.191 27.031 14.164 1 97.25 117 VAL B CA 1
ATOM 2681 C C . VAL B 1 117 ? 6.664 27.031 15.617 1 97.25 117 VAL B C 1
ATOM 2683 O O . VAL B 1 117 ? 6.219 26.219 16.422 1 97.25 117 VAL B O 1
ATOM 2686 N N . LEU B 1 118 ? 7.512 27.984 15.922 1 97.31 118 LEU B N 1
ATOM 2687 C CA . LEU B 1 118 ? 8.117 28.094 17.234 1 97.31 118 LEU B CA 1
ATOM 2688 C C . LEU B 1 118 ? 7.91 29.484 17.812 1 97.31 118 LEU B C 1
ATOM 2690 O O . LEU B 1 118 ? 7.664 30.438 17.078 1 97.31 118 LEU B O 1
ATOM 2694 N N . ASP B 1 119 ? 7.965 29.531 19.156 1 96.94 119 ASP B N 1
ATOM 2695 C CA . ASP B 1 119 ? 8.023 30.828 19.828 1 96.94 119 ASP B CA 1
ATOM 2696 C C . ASP B 1 119 ? 9.375 31.5 19.609 1 96.94 119 ASP B C 1
ATOM 2698 O O . ASP B 1 119 ? 10.422 30.922 19.875 1 96.94 119 ASP B O 1
ATOM 2702 N N . GLY B 1 120 ? 9.328 32.75 19.141 1 96 120 GLY B N 1
ATOM 2703 C CA . GLY B 1 120 ? 10.555 33.438 18.797 1 96 120 GLY B CA 1
ATOM 2704 C C . GLY B 1 120 ? 11.414 33.75 20 1 96 120 GLY B C 1
ATOM 2705 O O . GLY B 1 120 ? 12.609 34 19.875 1 96 120 GLY B O 1
ATOM 2706 N N . ASN B 1 121 ? 10.891 33.781 21.172 1 94.81 121 ASN B N 1
ATOM 2707 C CA . ASN B 1 121 ? 11.617 34.125 22.391 1 94.81 121 ASN B CA 1
ATOM 2708 C C . ASN B 1 121 ? 12.117 32.875 23.109 1 94.81 121 ASN B C 1
ATOM 2710 O O . ASN B 1 121 ? 13.281 32.812 23.516 1 94.81 121 ASN B O 1
ATOM 2714 N N . SER B 1 122 ? 11.273 31.891 23.219 1 94.56 122 SER B N 1
ATOM 2715 C CA . SER B 1 122 ? 11.602 30.703 24.016 1 94.56 122 SER B CA 1
ATOM 2716 C C . SER B 1 122 ? 12.078 29.562 23.125 1 94.56 122 SER B C 1
ATOM 2718 O O . SER B 1 122 ? 12.641 28.578 23.609 1 94.56 122 SER B O 1
ATOM 2720 N N . PHE B 1 123 ? 11.742 29.562 21.812 1 94.5 123 PHE B N 1
ATOM 2721 C CA . PHE B 1 123 ? 12.094 28.562 20.812 1 94.5 123 PHE B CA 1
ATOM 2722 C C . PHE B 1 123 ? 11.336 27.266 21.062 1 94.5 123 PHE B C 1
ATOM 2724 O O . PHE B 1 123 ? 11.711 26.203 20.547 1 94.5 123 PHE B O 1
ATOM 2731 N N . PHE B 1 124 ? 10.312 27.328 21.906 1 95.31 124 PHE B N 1
ATOM 2732 C CA . PHE B 1 124 ? 9.453 26.172 22.109 1 95.31 124 PHE B CA 1
ATOM 2733 C C . PHE B 1 124 ? 8.367 26.109 21.047 1 95.31 124 PHE B C 1
ATOM 2735 O O . PHE B 1 124 ? 7.926 27.156 20.547 1 95.31 124 PHE B O 1
ATOM 2742 N N . PRO B 1 125 ? 7.93 24.891 20.734 1 95.44 125 PRO B N 1
ATOM 2743 C CA . PRO B 1 125 ? 6.824 24.766 19.781 1 95.44 125 PRO B CA 1
ATOM 2744 C C . PRO B 1 125 ? 5.551 25.453 20.266 1 95.44 125 PRO B C 1
ATOM 2746 O O . PRO B 1 125 ? 5.234 25.422 21.453 1 95.44 125 PRO B O 1
ATOM 2749 N N . LEU B 1 126 ? 4.855 26.094 19.328 1 96.06 126 LEU B N 1
ATOM 2750 C CA . LEU B 1 126 ? 3.641 26.828 19.672 1 96.06 126 LEU B CA 1
ATOM 2751 C C . LEU B 1 126 ? 2.402 25.984 19.391 1 96.06 126 LEU B C 1
ATOM 2753 O O . LEU B 1 126 ? 2.373 25.234 18.406 1 96.06 126 LEU B O 1
ATOM 2757 N N . SER B 1 127 ? 1.44 26.078 20.234 1 94.06 127 SER B N 1
ATOM 2758 C CA . SER B 1 127 ? 0.126 25.484 20.031 1 94.06 127 SER B CA 1
ATOM 2759 C C . SER B 1 127 ? -0.939 26.547 19.797 1 94.06 127 SER B C 1
ATOM 2761 O O . SER B 1 127 ? -0.712 27.719 20.078 1 94.06 127 SER B O 1
ATOM 2763 N N . GLU B 1 128 ? -2.049 26.109 19.172 1 94.81 128 GLU B N 1
ATOM 2764 C CA . GLU B 1 128 ? -3.197 26.969 18.906 1 94.81 128 GLU B CA 1
ATOM 2765 C C . GLU B 1 128 ? -2.842 28.062 17.906 1 94.81 128 GLU B C 1
ATOM 2767 O O . GLU B 1 128 ? -3.289 29.203 18.031 1 94.81 128 GLU B O 1
ATOM 2772 N N . ILE B 1 129 ? -1.923 27.75 17.078 1 96.5 129 ILE B N 1
ATOM 2773 C CA . ILE B 1 129 ? -1.595 28.641 15.961 1 96.5 129 ILE B CA 1
ATOM 2774 C C . ILE B 1 129 ? -2.32 28.172 14.695 1 96.5 129 ILE B C 1
ATOM 2776 O O . ILE B 1 129 ? -2.311 26.984 14.375 1 96.5 129 ILE B O 1
ATOM 2780 N N . THR B 1 130 ? -2.957 29.109 14.047 1 96.69 130 THR B N 1
ATOM 2781 C CA . THR B 1 130 ? -3.596 28.812 12.766 1 96.69 130 THR B CA 1
ATOM 2782 C C . THR B 1 130 ? -2.623 29.047 11.617 1 96.69 130 THR B C 1
ATOM 2784 O O . THR B 1 130 ? -2.125 30.156 11.422 1 96.69 130 THR B O 1
ATOM 2787 N N . VAL B 1 131 ? -2.361 28 10.93 1 96.69 131 VAL B N 1
ATOM 2788 C CA . VAL B 1 131 ? -1.459 28.047 9.781 1 96.69 131 VAL B CA 1
ATOM 2789 C C . VAL B 1 131 ? -2.26 27.875 8.492 1 96.69 131 VAL B C 1
ATOM 2791 O O . VAL B 1 131 ? -2.977 26.891 8.312 1 96.69 131 VAL B O 1
ATOM 2794 N N . THR B 1 132 ? -2.145 28.844 7.574 1 96.81 132 THR B N 1
ATOM 2795 C CA . THR B 1 132 ? -2.885 28.797 6.316 1 96.81 132 THR B CA 1
ATOM 2796 C C . THR B 1 132 ? -1.929 28.797 5.129 1 96.81 132 THR B C 1
ATOM 2798 O O . THR B 1 132 ? -1.064 29.656 5.012 1 96.81 132 THR B O 1
ATOM 2801 N N . LEU B 1 133 ? -2.08 27.766 4.34 1 97.12 133 LEU B N 1
ATOM 2802 C CA . LEU B 1 133 ? -1.368 27.75 3.066 1 97.12 133 LEU B CA 1
ATOM 2803 C C . LEU B 1 133 ? -2.152 28.516 1.999 1 97.12 133 LEU B C 1
ATOM 2805 O O . LEU B 1 133 ? -3.322 28.203 1.753 1 97.12 133 LEU B O 1
ATOM 2809 N N . ARG B 1 134 ? -1.52 29.406 1.372 1 97.38 134 ARG B N 1
ATOM 2810 C CA . ARG B 1 134 ? -2.188 30.234 0.363 1 97.38 134 ARG B CA 1
ATOM 2811 C C . ARG B 1 134 ? -1.444 30.172 -0.968 1 97.38 134 ARG B C 1
ATOM 2813 O O . ARG B 1 134 ? -0.23 29.969 -0.998 1 97.38 134 ARG B O 1
ATOM 2820 N N . GLN B 1 135 ? -2.162 30.25 -1.957 1 94.94 135 GLN B N 1
ATOM 2821 C CA . GLN B 1 135 ? -1.68 30.391 -3.326 1 94.94 135 GLN B CA 1
ATOM 2822 C C . GLN B 1 135 ? -2.4 31.531 -4.047 1 94.94 135 GLN B C 1
ATOM 2824 O O . GLN B 1 135 ? -3.631 31.531 -4.125 1 94.94 135 GLN B O 1
ATOM 2829 N N . GLY B 1 136 ? -1.668 32.531 -4.547 1 91.5 136 GLY B N 1
ATOM 2830 C CA . GLY B 1 136 ? -2.273 33.688 -5.184 1 91.5 136 GLY B CA 1
ATOM 2831 C C . GLY B 1 136 ? -3.109 34.5 -4.23 1 91.5 136 GLY B C 1
ATOM 2832 O O . GLY B 1 136 ? -4.184 35 -4.598 1 91.5 136 GLY B O 1
ATOM 2833 N N . GLY B 1 137 ? -2.811 34.5 -3.006 1 90.75 137 GLY B N 1
ATOM 2834 C CA . GLY B 1 137 ? -3.479 35.344 -2.023 1 90.75 137 GLY B CA 1
ATOM 2835 C C . GLY B 1 137 ? -4.691 34.656 -1.397 1 90.75 137 GLY B C 1
ATOM 2836 O O . GLY B 1 137 ? -5.297 35.219 -0.477 1 90.75 137 GLY B O 1
ATOM 2837 N N . THR B 1 138 ? -5.02 33.531 -1.925 1 93.56 138 THR B N 1
ATOM 2838 C CA . THR B 1 138 ? -6.172 32.844 -1.368 1 93.56 138 THR B CA 1
ATOM 2839 C C . THR B 1 138 ? -5.762 31.484 -0.807 1 93.56 138 THR B C 1
ATOM 2841 O O . THR B 1 138 ? -4.68 30.984 -1.112 1 93.56 138 THR B O 1
ATOM 2844 N N . GLU B 1 139 ? -6.672 30.953 0.027 1 94.69 139 GLU B N 1
ATOM 2845 C CA . GLU B 1 139 ? -6.414 29.641 0.593 1 94.69 139 GLU B CA 1
ATOM 2846 C C . GLU B 1 139 ? -6.258 28.594 -0.503 1 94.69 139 GLU B C 1
ATOM 2848 O O . GLU B 1 139 ? -7.109 28.469 -1.39 1 94.69 139 GLU B O 1
ATOM 2853 N N . ALA B 1 140 ? -5.172 27.938 -0.447 1 94.44 140 ALA B N 1
ATOM 2854 C CA . ALA B 1 140 ? -4.93 26.891 -1.44 1 94.44 140 ALA B CA 1
ATOM 2855 C C . ALA B 1 140 ? -5.863 25.703 -1.223 1 94.44 140 ALA B C 1
ATOM 2857 O O . ALA B 1 140 ? -6.102 25.297 -0.083 1 94.44 140 ALA B O 1
ATOM 2858 N N . ALA B 1 141 ? -6.383 25.156 -2.334 1 91.62 141 ALA B N 1
ATOM 2859 C CA . ALA B 1 141 ? -7.176 23.922 -2.234 1 91.62 141 ALA B CA 1
ATOM 2860 C C . ALA B 1 141 ? -6.293 22.734 -1.888 1 91.62 141 ALA B C 1
ATOM 2862 O O . ALA B 1 141 ? -5.145 22.641 -2.332 1 91.62 141 ALA B O 1
ATOM 2863 N N . MET B 1 142 ? -6.852 21.875 -1.11 1 92.69 142 MET B N 1
ATOM 2864 C CA . MET B 1 142 ? -6.098 20.688 -0.705 1 92.69 142 MET B CA 1
ATOM 2865 C C . MET B 1 142 ? -6.477 19.484 -1.554 1 92.69 142 MET B C 1
ATOM 2867 O O . MET B 1 142 ? -7.457 19.531 -2.303 1 92.69 142 MET B O 1
ATOM 2871 N N . PHE B 1 143 ? -5.617 18.469 -1.52 1 89.94 143 PHE B N 1
ATOM 2872 C CA . PHE B 1 143 ? -5.852 17.234 -2.254 1 89.94 143 PHE B CA 1
ATOM 2873 C C . PHE B 1 143 ? -7.246 16.688 -1.969 1 89.94 143 PHE B C 1
ATOM 2875 O O . PHE B 1 143 ? -7.977 16.328 -2.893 1 89.94 143 PHE B O 1
ATOM 2882 N N . ASP B 1 144 ? -7.555 16.625 -0.731 1 86.06 144 ASP B N 1
ATOM 2883 C CA . ASP B 1 144 ? -8.906 16.266 -0.3 1 86.06 144 ASP B CA 1
ATOM 2884 C C . ASP B 1 144 ? -9.211 16.844 1.08 1 86.06 144 ASP B C 1
ATOM 2886 O O . ASP B 1 144 ? -8.438 17.656 1.604 1 86.06 144 ASP B O 1
ATOM 2890 N N . ASN B 1 145 ? -10.391 16.5 1.626 1 84 145 ASN B N 1
ATOM 2891 C CA . ASN B 1 145 ? -10.867 17.141 2.85 1 84 145 ASN B CA 1
ATOM 2892 C C . ASN B 1 145 ? -10.164 16.578 4.082 1 84 145 ASN B C 1
ATOM 2894 O O . ASN B 1 145 ? -10.406 17.031 5.199 1 84 145 ASN B O 1
ATOM 2898 N N . ARG B 1 146 ? -9.289 15.719 3.955 1 86.88 146 ARG B N 1
ATOM 2899 C CA . ARG B 1 146 ? -8.562 15.133 5.074 1 86.88 146 ARG B CA 1
ATOM 2900 C C . ARG B 1 146 ? -7.289 15.914 5.371 1 86.88 146 ARG B C 1
ATOM 2902 O O . ARG B 1 146 ? -6.629 15.672 6.383 1 86.88 146 ARG B O 1
ATOM 2909 N N . TRP B 1 147 ? -7.008 16.719 4.477 1 89.25 147 TRP B N 1
ATOM 2910 C CA . TRP B 1 147 ? -5.914 17.672 4.656 1 89.25 147 TRP B CA 1
ATOM 2911 C C . TRP B 1 147 ? -6.453 19.062 4.969 1 89.25 147 TRP B C 1
ATOM 2913 O O . TRP B 1 147 ? -7.008 19.734 4.094 1 89.25 147 TRP B O 1
ATOM 2923 N N . SER B 1 148 ? -6.191 19.469 6.133 1 88.69 148 SER B N 1
ATOM 2924 C CA . SER B 1 148 ? -6.809 20.703 6.605 1 88.69 148 SER B CA 1
ATOM 2925 C C . SER B 1 148 ? -6.027 21.938 6.137 1 88.69 148 SER B C 1
ATOM 2927 O O . SER B 1 148 ? -4.793 21.953 6.195 1 88.69 148 SER B O 1
ATOM 2929 N N . ASN B 1 149 ? -6.762 22.875 5.77 1 92.19 149 ASN B N 1
ATOM 2930 C CA . ASN B 1 149 ? -6.277 24.219 5.477 1 92.19 149 ASN B CA 1
ATOM 2931 C C . ASN B 1 149 ? -7.363 25.266 5.707 1 92.19 149 ASN B C 1
ATOM 2933 O O . ASN B 1 149 ? -8.289 25.391 4.906 1 92.19 149 ASN B O 1
ATOM 2937 N N . PRO B 1 150 ? -7.309 25.969 6.695 1 92.88 150 PRO B N 1
ATOM 2938 C CA . PRO B 1 150 ? -6.184 26.156 7.613 1 92.88 150 PRO B CA 1
ATOM 2939 C C . PRO B 1 150 ? -5.957 24.953 8.531 1 92.88 150 PRO B C 1
ATOM 2941 O O . PRO B 1 150 ? -6.848 24.125 8.688 1 92.88 150 PRO B O 1
ATOM 2944 N N . TYR B 1 151 ? -4.746 24.922 8.984 1 92.06 151 TYR B N 1
ATOM 2945 C CA . TYR B 1 151 ? -4.297 23.938 9.953 1 92.06 151 TYR B CA 1
ATOM 2946 C C . TYR B 1 151 ? -4.012 24.578 11.305 1 92.06 151 TYR B C 1
ATOM 2948 O O . TYR B 1 151 ? -3.301 25.594 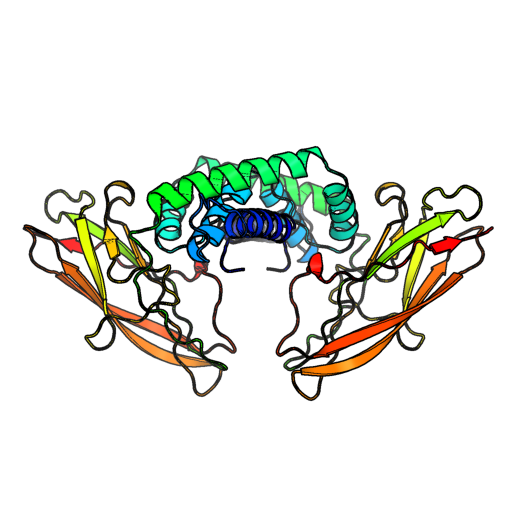11.375 1 92.06 151 TYR B O 1
ATOM 2956 N N . THR B 1 152 ? -4.562 24.031 12.383 1 91.69 152 THR B N 1
ATOM 2957 C CA . THR B 1 152 ? -4.289 24.547 13.719 1 91.69 152 THR B CA 1
ATOM 2958 C C . THR B 1 152 ? -3.344 23.625 14.477 1 91.69 152 THR B C 1
ATOM 2960 O O . THR B 1 152 ? -3.645 22.438 14.664 1 91.69 152 THR B O 1
ATOM 2963 N N . THR B 1 153 ? -2.244 24.172 14.906 1 91.81 153 THR B N 1
ATOM 2964 C CA . THR B 1 153 ? -1.264 23.359 15.633 1 91.81 153 THR B CA 1
ATOM 2965 C C . THR B 1 153 ? -1.771 23.016 17.031 1 91.81 153 THR B C 1
ATOM 2967 O O . THR B 1 153 ? -2.674 23.688 17.547 1 91.81 153 THR B O 1
ATOM 2970 N N . SER B 1 154 ? -1.282 21.938 17.609 1 87.81 154 SER B N 1
ATOM 2971 C CA . SER B 1 154 ? -1.642 21.484 18.938 1 87.81 154 SER B CA 1
ATOM 2972 C C . SER B 1 154 ? -0.409 21.031 19.719 1 87.81 154 SER B C 1
ATOM 2974 O O . SER B 1 154 ? 0.689 20.953 19.172 1 87.81 154 SER B O 1
ATOM 2976 N N . GLU B 1 155 ? -0.641 20.812 21.016 1 87 155 GLU B N 1
ATOM 2977 C CA . GLU B 1 155 ? 0.453 20.297 21.844 1 87 155 GLU B CA 1
ATOM 2978 C C . GLU B 1 155 ? 0.968 18.969 21.312 1 87 155 GLU B C 1
ATOM 2980 O O . GLU B 1 155 ? 2.168 18.688 21.375 1 87 155 GLU B O 1
ATOM 2985 N N . LYS B 1 156 ? 0.083 18.25 20.719 1 79.12 156 LYS B N 1
ATOM 2986 C CA . LYS B 1 156 ? 0.411 16.891 20.25 1 79.12 156 LYS B CA 1
ATOM 2987 C C . LYS B 1 156 ? 1.303 16.953 19.016 1 79.12 156 LYS B C 1
ATOM 2989 O O . LYS B 1 156 ? 2.146 16.062 18.828 1 79.12 156 LYS B O 1
ATOM 2994 N N . THR B 1 157 ? 1.175 17.984 18.281 1 82.44 157 THR B N 1
ATOM 2995 C CA . THR B 1 157 ? 1.941 18.078 17.031 1 82.44 157 THR B CA 1
ATOM 2996 C C . THR B 1 157 ? 3.244 18.828 17.25 1 82.44 157 THR B C 1
ATOM 2998 O O . THR B 1 157 ? 4.07 18.938 16.344 1 82.44 157 THR B O 1
ATOM 3001 N N . ARG B 1 158 ? 3.457 19.422 18.406 1 87.31 158 ARG B N 1
ATOM 3002 C CA . ARG B 1 158 ? 4.68 20.125 18.766 1 87.31 158 ARG B CA 1
ATOM 3003 C C . ARG B 1 158 ? 5.004 21.203 17.734 1 87.31 158 ARG B C 1
ATOM 3005 O O . ARG B 1 158 ? 6.133 21.281 17.25 1 87.31 158 ARG B O 1
ATOM 3012 N N . GLY B 1 159 ? 3.947 21.953 17.312 1 92.19 159 GLY B N 1
ATOM 3013 C CA . GLY B 1 159 ? 4.113 23.094 16.422 1 92.19 159 GLY B CA 1
ATOM 3014 C C . GLY B 1 159 ? 4.188 22.703 14.961 1 92.19 159 GLY B C 1
ATOM 3015 O O . GLY B 1 159 ? 4.301 23.562 14.094 1 92.19 159 GLY B O 1
ATOM 3016 N N . MET B 1 160 ? 4.07 21.406 14.688 1 92.06 160 MET B N 1
ATOM 3017 C CA . MET B 1 160 ? 4.18 20.938 13.312 1 92.06 160 MET B CA 1
ATOM 3018 C C . MET B 1 160 ? 2.875 21.141 12.555 1 92.06 160 MET B C 1
ATOM 3020 O O . MET B 1 160 ? 1.792 21.031 13.133 1 92.06 160 MET B O 1
ATOM 3024 N N . TYR B 1 161 ? 3.004 21.484 11.289 1 92.69 161 TYR B N 1
ATOM 3025 C CA . TYR B 1 161 ? 1.874 21.578 10.375 1 92.69 161 TYR B CA 1
ATOM 3026 C C . TYR B 1 161 ? 2.209 20.922 9.031 1 92.69 161 TYR B C 1
ATOM 3028 O O . TYR B 1 161 ? 3.381 20.734 8.703 1 92.69 161 TYR B O 1
ATOM 3036 N N . ASN B 1 162 ? 1.194 20.516 8.297 1 92.88 162 ASN B N 1
ATOM 3037 C CA . ASN B 1 162 ? 1.409 19.906 6.992 1 92.88 162 ASN B CA 1
ATOM 3038 C C . ASN B 1 162 ? 0.235 20.156 6.051 1 92.88 162 ASN B C 1
ATOM 3040 O O . ASN B 1 162 ? -0.9 20.328 6.5 1 92.88 162 ASN B O 1
ATOM 3044 N N . PHE B 1 163 ? 0.498 20.234 4.805 1 93.56 163 PHE B N 1
ATOM 3045 C CA . PHE B 1 163 ? -0.473 20.438 3.734 1 93.56 163 PHE B CA 1
ATOM 3046 C C . PHE B 1 163 ? -0.17 19.516 2.557 1 93.56 163 PHE B C 1
ATOM 3048 O O . PHE B 1 163 ? 0.984 19.141 2.332 1 93.56 163 PHE B O 1
ATOM 3055 N N . TRP B 1 164 ? -1.177 19.156 1.903 1 93.94 164 TRP B N 1
ATOM 3056 C CA . TRP B 1 164 ? -1.047 18.516 0.595 1 93.94 164 TRP B CA 1
ATOM 3057 C C . TRP B 1 164 ? -1.977 19.172 -0.421 1 93.94 164 TRP B C 1
ATOM 3059 O O . TRP B 1 164 ? -3.119 18.75 -0.595 1 93.94 164 TRP B O 1
ATOM 3069 N N . PRO B 1 165 ? -1.41 20.188 -1.081 1 94.06 165 PRO B N 1
ATOM 3070 C CA . PRO B 1 165 ? -2.264 20.938 -2.008 1 94.06 165 PRO B CA 1
ATOM 3071 C C . PRO B 1 165 ? -2.77 20.078 -3.166 1 94.06 165 PRO B C 1
ATOM 3073 O O . PRO B 1 165 ? -2.1 19.125 -3.576 1 94.06 165 PRO B O 1
ATOM 3076 N N . ALA B 1 166 ? -3.887 20.516 -3.691 1 93.25 166 ALA B N 1
ATOM 3077 C CA . ALA B 1 166 ? -4.473 19.859 -4.855 1 93.25 166 ALA B CA 1
ATOM 3078 C C . ALA B 1 166 ? -3.586 20.031 -6.086 1 93.25 166 ALA B C 1
ATOM 3080 O O . ALA B 1 166 ? -2.957 21.078 -6.266 1 93.25 166 ALA B O 1
ATOM 3081 N N . SER B 1 167 ? -3.605 18.969 -6.883 1 94.75 167 SER B N 1
ATOM 3082 C CA . SER B 1 167 ? -2.873 19.062 -8.141 1 94.75 167 SER B CA 1
ATOM 3083 C C . SER B 1 167 ? -3.506 20.078 -9.086 1 94.75 167 SER B C 1
ATOM 3085 O O . SER B 1 167 ? -4.691 20.391 -8.961 1 94.75 167 SER B O 1
ATOM 3087 N N . VAL B 1 168 ? -2.684 20.562 -10.008 1 94 168 VAL B N 1
ATOM 3088 C CA . VAL B 1 168 ? -3.137 21.531 -11 1 94 168 VAL B CA 1
ATOM 3089 C C . VAL B 1 168 ? -2.984 20.953 -12.398 1 94 168 VAL B C 1
ATOM 3091 O O . VAL B 1 168 ? -1.979 20.312 -12.711 1 94 168 VAL B O 1
ATOM 3094 N N . VAL B 1 169 ? -3.932 21.234 -13.258 1 94.25 169 VAL B N 1
ATOM 3095 C CA . VAL B 1 169 ? -3.945 20.703 -14.617 1 94.25 169 VAL B CA 1
ATOM 3096 C C . VAL B 1 169 ? -2.748 21.234 -15.398 1 94.25 169 VAL B C 1
ATOM 3098 O O . VAL B 1 169 ? -2.412 22.422 -15.289 1 94.25 169 VAL B O 1
ATOM 3101 N N . ALA B 1 170 ? -2.137 20.328 -16.156 1 95.69 170 ALA B N 1
ATOM 3102 C CA . ALA B 1 170 ? -1.051 20.688 -17.062 1 95.69 170 ALA B CA 1
ATOM 3103 C C . ALA B 1 170 ? -1.438 20.422 -18.516 1 95.69 170 ALA B C 1
ATOM 3105 O O . ALA B 1 170 ? -2.264 19.547 -18.781 1 95.69 170 ALA B O 1
ATOM 3106 N N . GLU B 1 171 ? -0.875 21.188 -19.391 1 92.75 171 GLU B N 1
ATOM 3107 C CA . GLU B 1 171 ? -1.163 21.016 -20.812 1 92.75 171 GLU B CA 1
ATOM 3108 C C . GLU B 1 171 ? -0.497 19.766 -21.359 1 92.75 171 GLU B C 1
ATOM 3110 O O . GLU B 1 171 ? -1.05 19.094 -22.234 1 92.75 171 GLU B O 1
ATOM 3115 N N . GLU B 1 172 ? 0.661 19.547 -20.891 1 93.31 172 GLU B N 1
ATOM 3116 C CA . GLU B 1 172 ? 1.424 18.391 -21.359 1 93.31 172 GLU B CA 1
ATOM 3117 C C . GLU B 1 172 ? 2.242 17.781 -20.219 1 93.31 172 GLU B C 1
ATOM 3119 O O . GLU B 1 172 ? 2.396 18.375 -19.156 1 93.31 172 GLU B O 1
ATOM 3124 N N . GLU B 1 173 ? 2.645 16.578 -20.562 1 92.44 173 GLU B N 1
ATOM 3125 C CA . GLU B 1 173 ? 3.52 15.898 -19.625 1 92.44 173 GLU B CA 1
ATOM 3126 C C . GLU B 1 173 ? 4.938 16.453 -19.672 1 92.44 173 GLU B C 1
ATOM 3128 O O . GLU B 1 173 ? 5.379 16.938 -20.719 1 92.44 173 GLU B O 1
ATOM 3133 N N . GLN B 1 174 ? 5.648 16.391 -18.5 1 95.19 174 GLN B N 1
ATOM 3134 C CA . GLN B 1 174 ? 7.059 16.734 -18.375 1 95.19 174 GLN B CA 1
ATOM 3135 C C . GLN B 1 174 ? 7.285 18.234 -18.578 1 95.19 174 GLN B C 1
ATOM 3137 O O . GLN B 1 174 ? 8.383 18.656 -18.938 1 95.19 174 GLN B O 1
ATOM 3142 N N . ALA B 1 175 ? 6.238 19.031 -18.438 1 96.5 175 ALA B N 1
ATOM 3143 C CA . ALA B 1 175 ? 6.379 20.484 -18.391 1 96.5 175 ALA B CA 1
ATOM 3144 C C . ALA B 1 175 ? 6.789 20.938 -16.984 1 96.5 175 ALA B C 1
ATOM 3146 O O . ALA B 1 175 ? 6.316 20.406 -15.984 1 96.5 175 ALA B O 1
ATOM 3147 N N . THR B 1 176 ? 7.637 21.844 -16.938 1 97.19 176 THR B N 1
ATOM 3148 C CA . THR B 1 176 ? 8.07 22.375 -15.648 1 97.19 176 THR B CA 1
ATOM 3149 C C . THR B 1 176 ? 7.496 23.781 -15.414 1 97.19 176 THR B C 1
ATOM 3151 O O . THR B 1 176 ? 7.465 24.594 -16.328 1 97.19 176 THR B O 1
ATOM 3154 N N . ARG B 1 177 ? 7.039 24.047 -14.242 1 97.44 177 ARG B N 1
ATOM 3155 C CA . ARG B 1 177 ? 6.465 25.328 -13.844 1 97.44 177 ARG B CA 1
ATOM 3156 C C . ARG B 1 177 ? 6.77 25.641 -12.383 1 97.44 177 ARG B C 1
ATOM 3158 O O . ARG B 1 177 ? 6.891 24.719 -11.562 1 97.44 177 ARG B O 1
ATOM 3165 N N . THR B 1 178 ? 6.93 26.859 -12.148 1 97.94 178 THR B N 1
ATOM 3166 C CA . THR B 1 178 ? 7.141 27.297 -10.781 1 97.94 178 THR B CA 1
ATOM 3167 C C . THR B 1 178 ? 5.848 27.859 -10.188 1 97.94 178 THR B C 1
ATOM 3169 O O . THR B 1 178 ? 5.145 28.641 -10.828 1 97.94 178 THR B O 1
ATOM 3172 N N . PHE B 1 179 ? 5.508 27.406 -8.992 1 97.81 179 PHE B N 1
ATOM 3173 C CA . PHE B 1 179 ? 4.316 27.844 -8.273 1 97.81 179 PHE B CA 1
ATOM 3174 C C . PHE B 1 179 ? 4.691 28.594 -7.004 1 97.81 179 PHE B C 1
ATOM 3176 O O . PHE B 1 179 ? 5.504 28.109 -6.211 1 97.81 179 PHE B O 1
ATOM 3183 N N . ASP B 1 180 ? 4.047 29.703 -6.828 1 98 180 ASP B N 1
ATOM 3184 C CA . ASP B 1 180 ? 4.309 30.5 -5.641 1 98 180 ASP B CA 1
ATOM 3185 C C . ASP B 1 180 ? 3.264 30.25 -4.559 1 98 180 ASP B C 1
ATOM 3187 O O . ASP B 1 180 ? 2.062 30.234 -4.836 1 98 180 ASP B O 1
ATOM 3191 N N . PHE B 1 181 ? 3.807 30.062 -3.312 1 98.31 181 PHE B N 1
ATOM 3192 C CA . PHE B 1 181 ? 2.949 29.812 -2.158 1 98.31 181 PHE B CA 1
ATOM 3193 C C . PHE B 1 181 ? 3.309 30.766 -1.015 1 98.31 181 PHE B C 1
ATOM 3195 O O . PHE B 1 181 ? 4.348 31.422 -1.049 1 98.31 181 PHE B O 1
ATOM 3202 N N . GLU B 1 182 ? 2.434 30.844 -0.099 1 98.12 182 GLU B N 1
ATOM 3203 C CA . GLU B 1 182 ? 2.709 31.562 1.14 1 98.12 182 GLU B CA 1
ATOM 3204 C C . GLU B 1 182 ? 2.09 30.844 2.342 1 98.12 182 GLU B C 1
ATOM 3206 O O . GLU B 1 182 ? 1.009 30.266 2.234 1 98.12 182 GLU B O 1
ATOM 3211 N N . ILE B 1 183 ? 2.779 30.891 3.43 1 98.38 183 ILE B N 1
ATOM 3212 C CA . ILE B 1 183 ? 2.281 30.438 4.719 1 98.38 183 ILE B CA 1
ATOM 3213 C C . ILE B 1 183 ? 1.908 31.625 5.59 1 98.38 183 ILE B C 1
ATOM 3215 O O . ILE B 1 183 ? 2.734 32.531 5.82 1 98.38 183 ILE B O 1
ATOM 3219 N N . LEU B 1 184 ? 0.685 31.641 5.996 1 98.38 184 LEU B N 1
ATOM 3220 C CA . LEU B 1 184 ? 0.238 32.656 6.938 1 98.38 184 LEU B CA 1
ATOM 3221 C C . LEU B 1 184 ? 0.049 32.094 8.328 1 98.38 184 LEU B C 1
ATOM 3223 O O . LEU B 1 184 ? -0.732 31.141 8.508 1 98.38 184 LEU B O 1
ATOM 3227 N N . LEU B 1 185 ? 0.776 32.656 9.305 1 98.19 185 LEU B N 1
ATOM 3228 C CA . LEU B 1 185 ? 0.667 32.25 10.703 1 98.19 185 LEU B CA 1
ATOM 3229 C C . LEU B 1 185 ? -0.105 33.281 11.508 1 98.19 185 LEU B C 1
ATOM 3231 O O . LEU B 1 185 ? 0.226 34.469 11.484 1 98.19 185 LEU B O 1
ATOM 3235 N N . GLU B 1 186 ? -1.103 32.781 12.188 1 98 186 GLU B N 1
ATOM 3236 C CA . GLU B 1 186 ? -1.883 33.625 13.078 1 98 186 GLU B CA 1
ATOM 3237 C C . GLU B 1 186 ? -2.178 32.938 14.398 1 98 186 GLU B C 1
ATOM 3239 O O . GLU B 1 186 ? -2.422 31.734 14.43 1 98 186 GLU B O 1
ATOM 3244 N N . GLY B 1 187 ? -2.096 33.688 15.5 1 96.12 187 GLY B N 1
ATOM 3245 C CA . GLY B 1 187 ? -2.396 33.156 16.812 1 96.12 187 GLY B CA 1
ATOM 3246 C C . GLY B 1 187 ? -2.568 34.25 17.875 1 96.12 187 GLY B C 1
ATOM 3247 O O . GLY B 1 187 ? -2.059 35.344 17.719 1 96.12 187 GLY B O 1
ATOM 3248 N N . PRO B 1 188 ? -3.393 33.906 18.844 1 94.06 188 PRO B N 1
ATOM 3249 C CA . PRO B 1 188 ? -3.605 34.875 19.906 1 94.06 188 PRO B CA 1
ATOM 3250 C C . PRO B 1 188 ? -2.305 35.312 20.578 1 94.06 188 PRO B C 1
ATOM 3252 O O . PRO B 1 188 ? -1.5 34.469 20.969 1 94.06 188 PRO B O 1
ATOM 3255 N N . GLY B 1 189 ? -2.107 36.625 20.719 1 94.12 189 GLY B N 1
ATOM 3256 C CA . GLY B 1 189 ? -0.963 37.156 21.438 1 94.12 189 GLY B CA 1
ATOM 3257 C C . GLY B 1 189 ? 0.282 37.281 20.578 1 94.12 189 GLY B C 1
ATOM 3258 O O . GLY B 1 189 ? 1.341 37.656 21.078 1 94.12 189 GLY B O 1
ATOM 3259 N N . PHE B 1 190 ? 0.16 36.875 19.328 1 96.56 190 PHE B N 1
ATOM 3260 C CA . PHE B 1 190 ? 1.326 36.938 18.453 1 96.56 190 PHE B CA 1
ATOM 3261 C C . PHE B 1 190 ? 1.052 37.844 17.25 1 96.56 190 PHE B C 1
ATOM 3263 O O . PHE B 1 190 ? -0.086 37.938 16.797 1 96.56 190 PHE B O 1
ATOM 3270 N N . ASN B 1 191 ? 2.096 38.5 16.75 1 96.56 191 ASN B N 1
ATOM 3271 C CA . ASN B 1 191 ? 2.008 39.188 15.461 1 96.56 191 ASN B CA 1
ATOM 3272 C C . ASN B 1 191 ? 1.937 38.188 14.305 1 96.56 191 ASN B C 1
ATOM 3274 O O . ASN B 1 191 ? 2.664 37.188 14.289 1 96.56 191 ASN B O 1
ATOM 3278 N N . PRO B 1 192 ? 1.06 38.438 13.422 1 97.44 192 PRO B N 1
ATOM 3279 C CA . PRO B 1 192 ? 1 37.531 12.258 1 97.44 192 PRO B CA 1
ATOM 3280 C C . PRO B 1 192 ? 2.311 37.5 11.477 1 97.44 192 PRO B C 1
ATOM 3282 O O . PRO B 1 192 ? 3.016 38.5 11.398 1 97.44 192 PRO B O 1
ATOM 3285 N N . VAL B 1 193 ? 2.611 36.344 10.953 1 97.75 193 VAL B N 1
ATOM 3286 C CA . VAL B 1 193 ? 3.822 36.156 10.164 1 97.75 193 VAL B CA 1
ATOM 3287 C C . VAL B 1 193 ? 3.463 35.531 8.812 1 97.75 193 VAL B C 1
ATOM 3289 O O . VAL B 1 193 ? 2.629 34.625 8.734 1 97.75 193 VAL B O 1
ATOM 3292 N N . THR B 1 194 ? 4.047 36.031 7.789 1 97.69 194 THR B N 1
ATOM 3293 C CA . THR B 1 194 ? 3.885 35.469 6.449 1 97.69 194 THR B CA 1
ATOM 3294 C C . THR B 1 194 ? 5.227 35 5.895 1 97.69 194 THR B C 1
ATOM 3296 O O . THR B 1 194 ? 6.223 35.719 5.977 1 97.69 194 THR B O 1
ATOM 3299 N N . HIS B 1 195 ? 5.27 33.781 5.414 1 98.31 195 HIS B N 1
ATOM 3300 C CA . HIS B 1 195 ? 6.453 33.25 4.77 1 98.31 195 HIS B CA 1
ATOM 3301 C C . HIS B 1 195 ? 6.164 32.875 3.318 1 98.31 195 HIS B C 1
ATOM 3303 O O . HIS B 1 195 ? 5.258 32.094 3.045 1 98.31 195 HIS B O 1
ATOM 3309 N N . PHE B 1 196 ? 6.969 33.406 2.434 1 98.19 196 PHE B N 1
ATOM 3310 C CA . PHE B 1 196 ? 6.797 33.125 1.012 1 98.19 196 PHE B CA 1
ATOM 3311 C C . PHE B 1 196 ? 7.793 32.062 0.536 1 98.19 196 PHE B C 1
ATOM 3313 O O . PHE B 1 196 ? 8.953 32.062 0.961 1 98.19 196 PHE B O 1
ATOM 3320 N N . PHE B 1 197 ? 7.332 31.125 -0.304 1 97.94 197 PHE B N 1
ATOM 3321 C CA . PHE B 1 197 ? 8.227 30.156 -0.921 1 97.94 197 PHE B CA 1
ATOM 3322 C C . PHE B 1 197 ? 7.688 29.719 -2.277 1 97.94 197 PHE B C 1
ATOM 3324 O O . PHE B 1 197 ? 6.547 30.031 -2.631 1 97.94 197 PHE B O 1
ATOM 3331 N N . SER B 1 198 ? 8.555 29.062 -3.057 1 98.06 198 SER B N 1
ATOM 3332 C CA . SER B 1 198 ? 8.164 28.594 -4.379 1 98.06 198 SER B CA 1
ATOM 3333 C C . SER B 1 198 ? 8.516 27.109 -4.559 1 98.06 198 SER B C 1
ATOM 3335 O O . SER B 1 198 ? 9.453 26.609 -3.938 1 98.06 198 SER B O 1
ATOM 3337 N N . LEU B 1 199 ? 7.723 26.438 -5.336 1 97.56 199 LEU B N 1
ATOM 3338 C CA . LEU B 1 199 ? 7.957 25.031 -5.691 1 97.56 199 LEU B CA 1
ATOM 3339 C C . LEU B 1 199 ? 8.055 24.875 -7.203 1 97.56 199 LEU B C 1
ATOM 3341 O O . LEU B 1 199 ? 7.172 25.328 -7.941 1 97.56 199 LEU B O 1
ATOM 3345 N N . GLU B 1 200 ? 9.117 24.328 -7.617 1 97.25 200 GLU B N 1
ATOM 3346 C CA . GLU B 1 200 ? 9.219 23.906 -9.016 1 97.25 200 GLU B CA 1
ATOM 3347 C C . GLU B 1 200 ? 8.68 22.5 -9.195 1 97.25 200 GLU B C 1
ATOM 3349 O O . GLU B 1 200 ? 9.148 21.562 -8.547 1 97.25 200 GLU B O 1
ATOM 3354 N N . CYS B 1 201 ? 7.68 22.359 -10.055 1 96.94 201 CYS B N 1
ATOM 3355 C CA . CYS B 1 201 ? 7.059 21.062 -10.266 1 96.94 201 CYS B CA 1
ATOM 3356 C C . CYS B 1 201 ? 7.113 20.656 -11.734 1 96.94 201 CYS B C 1
ATOM 3358 O O . CYS B 1 201 ? 7.043 21.516 -12.617 1 96.94 201 CYS B O 1
ATOM 3360 N N . THR B 1 202 ? 7.293 19.438 -11.961 1 97 202 THR B N 1
ATOM 3361 C CA . THR B 1 202 ? 7.215 18.844 -13.289 1 97 202 THR B CA 1
ATOM 3362 C C . THR B 1 202 ? 5.938 18.031 -13.445 1 97 202 THR B C 1
ATOM 3364 O O . THR B 1 202 ? 5.617 17.188 -12.586 1 97 202 THR B O 1
ATOM 3367 N N . SER B 1 203 ? 5.211 18.359 -14.516 1 96.62 203 SER B N 1
ATOM 3368 C CA . SER B 1 203 ? 3.916 17.703 -14.703 1 96.62 203 SER B CA 1
ATOM 3369 C C . SER B 1 203 ? 4.074 16.203 -14.938 1 96.62 203 SER B C 1
ATOM 3371 O O . SER B 1 203 ? 5.074 15.766 -15.516 1 96.62 203 SER B O 1
ATOM 3373 N N . GLU B 1 204 ? 3.131 15.484 -14.414 1 93.75 204 GLU B N 1
ATOM 3374 C CA . GLU B 1 204 ? 3.076 14.023 -14.516 1 93.75 204 GLU B CA 1
ATOM 3375 C C . GLU B 1 204 ? 1.82 13.57 -15.258 1 93.75 204 GLU B C 1
ATOM 3377 O O . GLU B 1 204 ? 0.912 14.367 -15.492 1 93.75 204 GLU B O 1
ATOM 3382 N N . LYS B 1 205 ? 1.815 12.359 -15.617 1 87.31 205 LYS B N 1
ATOM 3383 C CA . LYS B 1 205 ? 0.747 11.805 -16.453 1 87.31 205 LYS B CA 1
ATOM 3384 C C . LYS B 1 205 ? -0.579 11.781 -15.688 1 87.31 205 LYS B C 1
ATOM 3386 O O . LYS B 1 205 ? -1.644 11.953 -16.297 1 87.31 205 LYS B O 1
ATOM 3391 N N . ALA B 1 206 ? -0.432 11.531 -14.414 1 87.12 206 ALA B N 1
ATOM 3392 C CA . ALA B 1 206 ? -1.643 11.375 -13.617 1 87.12 206 ALA B CA 1
ATOM 3393 C C . ALA B 1 206 ? -1.46 11.969 -12.219 1 87.12 206 ALA B C 1
ATOM 3395 O O . ALA B 1 206 ? -0.333 12.234 -11.797 1 87.12 206 ALA B O 1
ATOM 3396 N N . VAL B 1 207 ? -2.547 12.164 -11.578 1 88.94 207 VAL B N 1
ATOM 3397 C CA . VAL B 1 207 ? -2.572 12.688 -10.219 1 88.94 207 VAL B CA 1
ATOM 3398 C C . VAL B 1 207 ? -1.929 11.688 -9.258 1 88.94 207 VAL B C 1
ATOM 3400 O O . VAL B 1 207 ? -2.162 10.484 -9.367 1 88.94 207 VAL B O 1
ATOM 3403 N N . ALA B 1 208 ? -1.15 12.273 -8.359 1 87.38 208 ALA B N 1
ATOM 3404 C CA . ALA B 1 208 ? -0.625 11.438 -7.285 1 87.38 208 ALA B CA 1
ATOM 3405 C C . ALA B 1 208 ? -1.702 11.133 -6.246 1 87.38 208 ALA B C 1
ATOM 3407 O O . ALA B 1 208 ? -2.379 12.047 -5.766 1 87.38 208 ALA B O 1
ATOM 3408 N N . THR B 1 209 ? -1.819 9.859 -5.941 1 83.56 209 THR B N 1
ATOM 3409 C CA . THR B 1 209 ? -2.896 9.492 -5.031 1 83.56 209 THR B CA 1
ATOM 3410 C C . THR B 1 209 ? -2.34 9.102 -3.662 1 83.56 209 THR B C 1
ATOM 3412 O O . THR B 1 209 ? -3.1 8.805 -2.74 1 83.56 209 THR B O 1
ATOM 3415 N N . MET B 1 210 ? -1.03 9.156 -3.59 1 83.75 210 MET B N 1
ATOM 3416 C CA . MET B 1 210 ? -0.392 8.812 -2.322 1 83.75 210 MET B CA 1
ATOM 3417 C C . MET B 1 210 ? 0.712 9.805 -1.982 1 83.75 210 MET B C 1
ATOM 3419 O O . MET B 1 210 ? 1.459 10.242 -2.863 1 83.75 210 MET B O 1
ATOM 3423 N N . VAL B 1 211 ? 0.844 10.055 -0.75 1 87 211 VAL B N 1
ATOM 3424 C CA . VAL B 1 211 ? 1.921 10.922 -0.288 1 87 211 VAL B CA 1
ATOM 3425 C C . VAL B 1 211 ? 3.246 10.172 -0.323 1 87 211 VAL B C 1
ATOM 3427 O O . VAL B 1 211 ? 3.268 8.938 -0.281 1 87 211 VAL B O 1
ATOM 3430 N N . SER B 1 212 ? 4.285 10.898 -0.431 1 85.5 212 SER B N 1
ATOM 3431 C CA . SER B 1 212 ? 5.641 10.359 -0.397 1 85.5 212 SER B CA 1
ATOM 3432 C C . SER B 1 212 ? 6.551 11.188 0.502 1 85.5 212 SER B C 1
ATOM 3434 O O . SER B 1 212 ? 6.715 12.391 0.286 1 85.5 212 SER B O 1
ATOM 3436 N N . MET B 1 213 ? 7.152 10.531 1.427 1 84.31 213 MET B N 1
ATOM 3437 C CA . MET B 1 213 ? 8.062 11.227 2.338 1 84.31 213 MET B CA 1
ATOM 3438 C C . MET B 1 213 ? 9.297 11.727 1.598 1 84.31 213 MET B C 1
ATOM 3440 O O . MET B 1 213 ? 9.859 12.766 1.955 1 84.31 213 MET B O 1
ATOM 3444 N N . GLN B 1 214 ? 9.633 11.031 0.563 1 80.62 214 GLN B N 1
ATOM 3445 C CA . GLN B 1 214 ? 10.836 11.367 -0.198 1 80.62 214 GLN B CA 1
ATOM 3446 C C . GLN B 1 214 ? 10.633 12.656 -0.996 1 80.62 214 GLN B C 1
ATOM 3448 O O . GLN B 1 214 ? 11.594 13.344 -1.324 1 80.62 214 GLN B O 1
ATOM 3453 N N . ARG B 1 215 ? 9.375 12.977 -1.212 1 85.75 215 ARG B N 1
ATOM 3454 C CA . ARG B 1 215 ? 9.07 14.133 -2.047 1 85.75 215 ARG B CA 1
ATOM 3455 C C . ARG B 1 215 ? 8.625 15.32 -1.197 1 85.75 215 ARG B C 1
ATOM 3457 O O . ARG B 1 215 ? 8.352 16.406 -1.726 1 85.75 215 ARG B O 1
ATOM 3464 N N . ASP B 1 216 ? 8.641 15.133 0.066 1 91.12 216 ASP B N 1
ATOM 3465 C CA . ASP B 1 216 ? 8.148 16.188 0.957 1 91.12 216 ASP B CA 1
ATOM 3466 C C . ASP B 1 216 ? 8.992 17.453 0.831 1 91.12 216 ASP B C 1
ATOM 3468 O O . ASP B 1 216 ? 10.211 17.375 0.693 1 91.12 216 ASP B O 1
ATOM 3472 N N . HIS B 1 217 ? 8.25 18.531 0.835 1 94.94 217 HIS B N 1
ATOM 3473 C CA . HIS B 1 217 ? 8.938 19.828 0.962 1 94.94 217 HIS B CA 1
ATOM 3474 C C . HIS B 1 217 ? 8.922 20.312 2.406 1 94.94 217 HIS B C 1
ATOM 3476 O O . HIS B 1 217 ? 7.859 20.641 2.943 1 94.94 217 HIS B O 1
ATOM 3482 N N . THR B 1 218 ? 10.07 20.406 2.982 1 93.25 218 THR B N 1
ATOM 3483 C CA . THR B 1 218 ? 10.188 20.844 4.367 1 93.25 218 THR B CA 1
ATOM 3484 C C . THR B 1 218 ? 10.562 22.328 4.438 1 93.25 218 THR B C 1
ATOM 3486 O O . THR B 1 218 ? 11.617 22.734 3.941 1 93.25 218 THR B O 1
ATOM 3489 N N . LEU B 1 219 ? 9.703 23.078 5.035 1 96.56 219 LEU B N 1
ATOM 3490 C CA . LEU B 1 219 ? 9.977 24.5 5.254 1 96.56 219 LEU B CA 1
ATOM 3491 C C . LEU B 1 219 ? 10.906 24.688 6.449 1 96.56 219 LEU B C 1
ATOM 3493 O O . LEU B 1 219 ? 10.992 23.828 7.32 1 96.56 219 LEU B O 1
ATOM 3497 N N . PRO B 1 220 ? 11.609 25.859 6.445 1 95.94 220 PRO B N 1
ATOM 3498 C CA . PRO B 1 220 ? 12.344 26.172 7.676 1 95.94 220 PRO B CA 1
ATOM 3499 C C . PRO B 1 220 ? 11.422 26.422 8.867 1 95.94 220 PRO B C 1
ATOM 3501 O O . PRO B 1 220 ? 10.234 26.719 8.68 1 95.94 220 PRO B O 1
ATOM 3504 N N . ASP B 1 221 ? 12 26.203 10.039 1 96.69 221 ASP B N 1
ATOM 3505 C CA . ASP B 1 221 ? 11.219 26.578 11.211 1 96.69 221 ASP B CA 1
ATOM 3506 C C . ASP B 1 221 ? 10.805 28.047 11.164 1 96.69 221 ASP B C 1
ATOM 3508 O O . ASP B 1 221 ? 11.609 28.906 10.805 1 96.69 221 ASP B O 1
ATOM 3512 N N . LEU B 1 222 ? 9.578 28.281 11.367 1 97.94 222 LEU B N 1
ATOM 3513 C CA . LEU B 1 222 ? 9.062 29.656 11.398 1 97.94 222 LEU B CA 1
ATOM 3514 C C . LEU B 1 222 ? 8.852 30.109 12.836 1 97.94 222 LEU B C 1
ATOM 3516 O O . LEU B 1 222 ? 8.445 29.328 13.695 1 97.94 222 LEU B O 1
ATOM 3520 N N . TYR B 1 223 ? 9.094 31.391 13.086 1 97.81 223 TYR B N 1
ATOM 3521 C CA . TYR B 1 223 ? 9.062 31.938 14.438 1 97.81 223 TYR B CA 1
ATOM 3522 C C . TYR B 1 223 ? 8.023 33.062 14.562 1 97.81 223 TYR B C 1
ATOM 3524 O O . TYR B 1 223 ? 7.91 33.906 13.672 1 97.81 223 TYR B O 1
ATOM 3532 N N . MET B 1 224 ? 7.273 33 15.57 1 97.62 224 MET B N 1
ATOM 3533 C CA . MET B 1 224 ? 6.328 34.094 15.883 1 97.62 224 MET B CA 1
ATOM 3534 C C . MET B 1 224 ? 6.746 34.844 17.141 1 97.62 224 MET B C 1
ATOM 3536 O O . MET B 1 224 ? 7.23 34.219 18.094 1 97.62 224 MET B O 1
ATOM 3540 N N . PHE B 1 225 ? 6.512 36.125 17.094 1 96.12 225 PHE B N 1
ATOM 3541 C CA . PHE B 1 225 ? 6.871 36.969 18.219 1 96.12 225 PHE B CA 1
ATOM 3542 C C . PHE B 1 225 ? 5.641 37.688 18.781 1 96.12 225 PHE B C 1
ATOM 3544 O O . PHE B 1 225 ? 4.746 38.062 18.031 1 96.12 225 PHE B O 1
ATOM 3551 N N . SER B 1 226 ? 5.531 37.75 20.047 1 89.94 226 SER B N 1
ATOM 3552 C CA . SER B 1 226 ? 4.438 38.469 20.719 1 89.94 226 SER B CA 1
ATOM 3553 C C . SER B 1 226 ? 4.59 39.969 20.609 1 89.94 226 SER B C 1
ATOM 3555 O O . SER B 1 226 ? 5.707 40.469 20.484 1 89.94 226 SER B O 1
#

Foldseek 3Di:
DLKDFPVLVVLLVLLVVVLVVLVPDPHRDFDPPPVLSVQLSVQLVVPDDTQMDRDPVSVVVVVVVVVPCVVVSVSSNVSSVVSRNVCRVPPPPQQDAAADDFDPWKWWFAAKEKEFEAAPPPRWGDFQKWKAKDFPPHGFHANHRNFDGRDGGHPVCRRMHITGGHIGDDPDFQDKDKGKMKMWIDDPPWDIDIDIDIDITGIDTGYDPDHDPVRYHYDYHHYIYD/DLKDFPVLVVLLVLLVVVLVVLVPDPHRDFDSDPVLSVQLSVQLVVPDDTQMDRDPVSVVVVVVVVVPCPVVSVSSNVSSVVSRNVCRVPPPPQQDAAADDWDPWKWWFAAKEKEFEAAPPPRWGDFQKWKAKDFPPHGFHANHRNFDGRDGGHPVCRRMHITGGHIGDDPDFQDKDKGKMKMWIDDPPWDIDIDIDIDITGIDTGYDPDHDPVRYHYDYHHYIYD

Radius of gyration: 25.07 Å; Cα contacts (8 Å, |Δi|>4): 970; chains: 2; bounding box: 68×81×52 Å

Solvent-accessible surface area (backbone atoms only — not comparable to full-atom values): 23825 Å² total; per-residue (Å²): 125,69,58,43,51,60,51,58,62,52,45,46,50,49,39,48,51,51,42,52,53,34,67,71,41,97,71,61,84,60,54,70,48,70,68,37,48,46,47,15,34,32,48,32,52,47,73,44,88,55,50,47,34,58,34,34,67,49,44,49,47,46,54,55,50,58,73,68,34,62,65,58,50,53,50,51,53,52,35,29,53,53,22,32,55,54,42,46,73,64,58,82,78,60,65,76,23,62,54,35,68,78,54,95,37,22,12,30,54,58,48,38,39,32,38,34,36,24,31,59,86,79,66,43,57,37,52,62,31,40,36,32,51,24,41,90,87,35,76,45,49,14,50,34,28,52,25,39,57,61,34,66,22,34,78,88,43,56,11,36,47,45,39,38,44,31,49,42,75,35,94,44,64,72,42,74,49,76,44,65,38,34,39,38,39,41,38,88,77,38,52,69,43,76,48,78,52,71,46,80,35,55,17,31,69,54,70,74,76,67,89,51,80,90,55,44,42,76,50,70,77,39,65,40,45,106,126,72,59,45,52,62,50,57,61,53,43,45,50,50,40,49,51,52,42,52,53,35,67,70,40,97,71,61,82,59,56,71,49,70,68,38,46,45,47,16,35,30,49,33,52,45,72,44,88,56,49,47,33,58,35,34,68,49,44,50,46,46,54,55,52,59,74,68,34,62,67,57,51,52,51,50,52,52,36,28,53,54,23,32,54,55,42,48,72,64,58,83,78,61,64,78,21,63,54,35,68,80,54,96,37,23,12,32,55,57,49,38,40,33,37,34,35,26,31,58,84,79,65,42,57,38,53,62,30,39,36,32,50,25,41,88,88,35,77,45,48,14,50,32,28,53,24,38,58,61,32,67,22,33,78,86,42,57,11,36,48,44,38,37,45,31,50,43,76,35,95,43,64,72,42,74,51,77,44,64,38,34,39,39,39,40,38,88,78,39,53,69,43,77,46,78,51,72,48,80,34,56,17,30,68,53,70,74,75,66,88,49,81,89,54,44,42,76,49,71,77,39,65,39,46,106

Organism: NCBI:txid159291

Nearest PDB structures (foldseek):
  4wai-assembly2_C  TM=7.590E-01  e=2.316E-03  Bacillus subtilis subsp. subtilis str. 168
  4wai-assembly1_B  TM=6.427E-01  e=6.471E-03  Bacillus subtilis subsp. subtilis str. 168
  6vfw-assembly1_C  TM=3.630E-01  e=2.429E-01  Homo sapiens
  5mr3-assembly2_F  TM=5.346E-01  e=2.272E+00  Haliotis rufescens
  8fha-assembly1_A  TM=2.883E-01  e=6.388E-01  Suipraeoptans intestinalis

InterPro domains:
  IPR019657 Late competence development protein ComFB [PF10719] (4-88)

Sequence (452 aa):
MEIRNLLEEIAAAVVQDVCNEDSASQSPRYNTSQECRLDAICYVLNRIPPRYISSGRGYAHLTEELRGDTQLQVDLVRLAHEGLQRVSAVSRAFYGTPSGSVPPGPCFNFPTIKGRVLDGNSFFPLSEITVTLRQGGTEAAMFDNRWSNPYTTSEKTRGMYNFWPASVVAEEEQATRTFDFEILLEGPGFNPVTHFFSLECTSEKAVATMVSMQRDHTLPDLYMFSMEIRNLLEEIAAAVVQDVCNEDSASQSPRYNTSQECRLDAICYVLNRIPPRYISSGRGYAHLTEELRGDTQLQVDLVRLAHEGLQRVSAVSRAFYGTPSGSVPPGPCFNFPTIKGRVLDGNSFFPLSEITVTLRQGGTEAAMFDNRWSNPYTTSEKTRGMYNFWPASVVAEEEQATRTFDFEILLEGPGFNPVTHFFSLECTSEKAVATMVSMQRDHTLPDLYMFS

Secondary structure (DSSP, 8-state):
---EEHHHHHHHHHHHHHHHHHHHSSS--S---HHHHHHHHHHHHTTS---EE-SHHHHHHHHHHHHH-HHHHHHHHHHHHHHHHHHHHHGGGSTTSPBPP--SS-EEPPPPEEEEEEETTT-PBP-S-EEEEEETTEEPPBSSTTS-SSEE--TTTTTEEEE-BPPEE-SSTT-EEEEEEEEEEE-TTS--EEEEEEEEEE-BSS---S--GGG-EEPPPEEE--/---EEHHHHHHHHHHHHHHHHHHHSSS--S---HHHHHHHHHHHHTTS---EE-SHHHHHHHHHHHHH-HHHHHHHHHHHHHHHHHHHHHTTSSTTSPBPP--SS-EEPPPPEEEEEEETTT-PBP-S-EEEEEETTEEPPBSSTTS-SSEE--TTTTTEEEE-BPPEE-SSTT-EEEEEEEEEEE-TTS--EEEEEEEEEE-BSS---S--GGG-EEPPPEEE--

pLDDT: mean 91.1, std 8.85, range [50.03, 98.44]